Protein AF-A0A847BRU9-F1 (afdb_monomer)

Structure (mmCIF, N/CA/C/O backbone):
data_AF-A0A847BRU9-F1
#
_entry.id   AF-A0A847BRU9-F1
#
loop_
_atom_site.group_PDB
_atom_site.id
_atom_site.type_symbol
_atom_site.label_atom_id
_atom_site.label_alt_id
_atom_site.label_comp_id
_atom_site.label_asym_id
_atom_site.label_entity_id
_atom_site.label_seq_id
_atom_site.pdbx_PDB_ins_code
_atom_site.Cartn_x
_atom_site.Cartn_y
_atom_site.Cartn_z
_atom_site.occupancy
_atom_site.B_iso_or_equiv
_atom_site.auth_seq_id
_atom_site.auth_comp_id
_atom_site.auth_asym_id
_atom_site.auth_atom_id
_atom_site.pdbx_PDB_model_num
ATOM 1 N N . MET A 1 1 ? 54.794 24.884 -99.580 1.00 59.34 1 MET A N 1
ATOM 2 C CA . MET A 1 1 ? 54.198 23.531 -99.512 1.00 59.34 1 MET A CA 1
ATOM 3 C C . MET A 1 1 ? 54.701 22.690 -98.330 1.00 59.34 1 MET A C 1
ATOM 5 O O . MET A 1 1 ? 53.884 22.002 -97.744 1.00 59.34 1 MET A O 1
ATOM 9 N N . MET A 1 2 ? 55.969 22.772 -97.884 1.00 71.06 2 MET A N 1
ATOM 10 C CA . MET A 1 2 ? 56.422 21.982 -96.711 1.00 71.06 2 MET A CA 1
ATOM 11 C C . MET A 1 2 ? 55.755 22.351 -95.366 1.00 71.06 2 MET A C 1
ATOM 13 O O . MET A 1 2 ? 55.479 21.463 -94.570 1.00 71.06 2 MET A O 1
ATOM 17 N N . ARG A 1 3 ? 55.453 23.632 -95.095 1.00 72.12 3 ARG A N 1
ATOM 18 C CA . ARG A 1 3 ? 54.861 24.060 -93.804 1.00 72.12 3 ARG A CA 1
ATOM 19 C C . ARG A 1 3 ? 53.413 23.595 -93.599 1.00 72.12 3 ARG A C 1
ATOM 21 O O . ARG A 1 3 ? 53.039 23.245 -92.489 1.00 72.12 3 ARG A O 1
ATOM 28 N N . SER A 1 4 ? 52.619 23.547 -94.670 1.00 80.06 4 SER A N 1
ATOM 29 C CA . SER A 1 4 ? 51.238 23.052 -94.625 1.00 80.06 4 SER A CA 1
ATOM 30 C C . SER A 1 4 ? 51.169 21.539 -94.402 1.00 80.06 4 SER A C 1
ATOM 32 O O . SER A 1 4 ? 50.233 21.070 -93.768 1.00 80.06 4 SER A O 1
ATOM 34 N N . LEU A 1 5 ? 52.174 20.783 -94.869 1.00 84.94 5 LEU A N 1
ATOM 35 C CA . LEU A 1 5 ? 52.267 19.345 -94.611 1.00 84.94 5 LEU A CA 1
ATOM 36 C C . LEU A 1 5 ? 52.492 19.063 -93.118 1.00 84.94 5 LEU A C 1
ATOM 38 O O . LEU A 1 5 ? 51.768 18.260 -92.547 1.00 84.94 5 LEU A O 1
ATOM 42 N N . TRP A 1 6 ? 53.424 19.765 -92.465 1.00 83.38 6 TRP A N 1
ATOM 43 C CA . TRP A 1 6 ? 53.679 19.605 -91.025 1.00 83.38 6 TRP A CA 1
ATOM 44 C C . TRP A 1 6 ? 52.510 20.067 -90.144 1.00 83.38 6 TRP A C 1
ATOM 46 O O . TRP A 1 6 ? 52.175 19.400 -89.164 1.00 83.38 6 TRP A O 1
ATOM 56 N N . ALA A 1 7 ? 51.831 21.153 -90.523 1.00 84.38 7 ALA A N 1
ATOM 57 C CA . ALA A 1 7 ? 50.600 21.575 -89.855 1.00 84.38 7 ALA A CA 1
ATOM 58 C C . ALA A 1 7 ? 49.469 20.532 -90.017 1.00 84.38 7 ALA A C 1
ATOM 60 O O . ALA A 1 7 ? 48.741 20.262 -89.068 1.00 84.38 7 ALA A O 1
ATOM 61 N N . GLY A 1 8 ? 49.356 19.893 -91.189 1.00 86.31 8 GLY A N 1
ATOM 62 C CA . GLY A 1 8 ? 48.399 18.806 -91.426 1.00 86.31 8 GLY A CA 1
ATOM 63 C C . GLY A 1 8 ? 48.731 17.516 -90.664 1.00 86.31 8 GLY A C 1
ATOM 64 O O . GLY A 1 8 ? 47.845 16.913 -90.065 1.00 86.31 8 GLY A O 1
ATOM 65 N N . VAL A 1 9 ? 50.007 17.114 -90.634 1.00 89.00 9 VAL A N 1
ATOM 66 C CA . VAL A 1 9 ? 50.476 15.922 -89.902 1.00 89.00 9 VAL A CA 1
ATOM 67 C C . VAL A 1 9 ? 50.296 16.088 -88.392 1.00 89.00 9 VAL A C 1
ATOM 69 O O . VAL A 1 9 ? 49.823 15.161 -87.741 1.00 89.00 9 VAL A O 1
ATOM 72 N N . SER A 1 10 ? 50.609 17.264 -87.838 1.00 89.69 10 SER A N 1
ATOM 73 C CA . SER A 1 10 ? 50.395 17.545 -86.409 1.00 89.69 10 SER A CA 1
ATOM 74 C C . SER A 1 10 ? 48.911 17.513 -86.026 1.00 89.69 10 SER A C 1
ATOM 76 O O . SER A 1 10 ? 48.559 16.937 -84.998 1.00 89.69 10 SER A O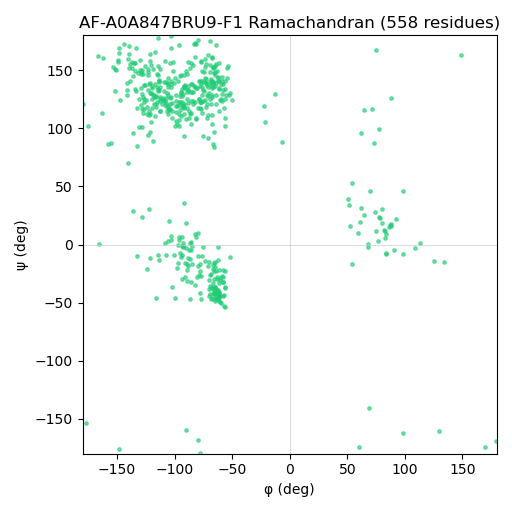 1
ATOM 78 N N . GLY A 1 11 ? 48.022 18.013 -86.894 1.00 90.50 11 GLY A N 1
ATOM 79 C CA . GLY A 1 11 ? 46.574 17.862 -86.729 1.00 90.50 11 GLY A CA 1
ATOM 80 C C . GLY A 1 11 ? 46.111 16.401 -86.739 1.00 90.50 11 GLY A C 1
ATOM 81 O O . GLY A 1 11 ? 45.346 15.997 -85.865 1.00 90.50 11 GLY A O 1
ATOM 82 N N . LEU A 1 12 ? 46.608 15.586 -87.678 1.00 92.88 12 LEU A N 1
ATOM 83 C CA . LEU A 1 12 ? 46.277 14.157 -87.753 1.00 92.88 12 LEU A CA 1
ATOM 84 C C . LEU A 1 12 ? 46.743 13.408 -86.497 1.00 92.88 12 LEU A C 1
ATOM 86 O O . LEU A 1 12 ? 45.964 12.666 -85.905 1.00 92.88 12 LEU A O 1
ATOM 90 N N . GLN A 1 13 ? 47.980 13.640 -86.052 1.00 91.31 13 GLN A N 1
ATOM 91 C CA . GLN A 1 13 ? 48.524 13.017 -84.841 1.00 91.31 13 GLN A CA 1
ATOM 92 C C . GLN A 1 13 ? 47.754 13.425 -83.578 1.00 91.31 13 GLN A C 1
ATOM 94 O O . GLN A 1 13 ? 47.444 12.573 -82.749 1.00 91.31 13 GLN A O 1
ATOM 99 N N . ALA A 1 14 ? 47.397 14.705 -83.439 1.00 92.75 14 ALA A N 1
ATOM 100 C CA . ALA A 1 14 ? 46.596 15.170 -82.310 1.00 92.75 14 ALA A CA 1
ATOM 101 C C . ALA A 1 14 ? 45.197 14.527 -82.304 1.00 92.75 14 ALA A C 1
ATOM 103 O O . ALA A 1 14 ? 44.720 14.092 -81.255 1.00 92.75 14 ALA A O 1
ATOM 104 N N . HIS A 1 15 ? 44.562 14.394 -83.473 1.00 94.19 15 HIS A N 1
ATOM 105 C CA . HIS A 1 15 ? 43.290 13.683 -83.595 1.00 94.19 15 HIS A CA 1
ATOM 106 C C . HIS A 1 15 ? 43.408 12.179 -83.326 1.00 94.19 15 HIS A C 1
ATOM 108 O O . HIS A 1 15 ? 42.482 11.624 -82.744 1.00 94.19 15 HIS A O 1
ATOM 114 N N . GLN A 1 16 ? 44.526 11.528 -83.669 1.00 94.50 16 GLN A N 1
ATOM 115 C CA . GLN A 1 16 ? 44.764 10.126 -83.309 1.00 94.50 16 GLN A CA 1
ATOM 116 C C . GLN A 1 16 ? 44.758 9.940 -81.788 1.00 94.50 16 GLN A C 1
ATOM 118 O O . GLN A 1 16 ? 44.006 9.117 -81.281 1.00 94.50 16 GLN A O 1
ATOM 123 N N . ILE A 1 17 ? 45.509 10.766 -81.053 1.00 93.75 17 ILE A N 1
ATOM 124 C CA . ILE A 1 17 ? 45.554 10.699 -79.583 1.00 93.75 17 ILE A CA 1
ATOM 125 C C . ILE A 1 17 ? 44.169 10.973 -78.980 1.00 93.75 17 ILE A C 1
ATOM 127 O O . ILE A 1 17 ? 43.757 10.308 -78.031 1.00 93.75 17 ILE A O 1
ATOM 131 N N . ALA A 1 18 ? 43.425 11.939 -79.527 1.00 94.25 18 ALA A N 1
ATOM 132 C CA . ALA A 1 18 ? 42.057 12.197 -79.087 1.00 94.25 18 ALA A CA 1
ATOM 133 C C . ALA A 1 18 ? 41.132 10.991 -79.340 1.00 94.25 18 ALA A C 1
ATOM 135 O O . ALA A 1 18 ? 40.338 10.648 -78.466 1.00 94.25 18 ALA A O 1
ATOM 136 N N . MET A 1 19 ? 41.265 10.313 -80.486 1.00 95.56 19 MET A N 1
ATOM 137 C CA . MET A 1 19 ? 40.529 9.078 -80.775 1.00 95.56 19 MET A CA 1
ATOM 138 C C . MET A 1 19 ? 40.920 7.934 -79.837 1.00 95.56 19 MET A C 1
ATOM 140 O O . MET A 1 19 ? 40.037 7.191 -79.423 1.00 95.56 19 MET A O 1
ATOM 144 N N . ASP A 1 20 ? 42.189 7.813 -79.445 1.00 95.75 20 ASP A N 1
ATOM 145 C CA . ASP A 1 20 ? 42.632 6.787 -78.493 1.00 95.75 20 ASP A CA 1
ATOM 146 C C . ASP A 1 20 ? 41.995 7.005 -77.106 1.00 95.75 20 ASP A C 1
ATOM 148 O O . ASP A 1 20 ? 41.541 6.056 -76.461 1.00 95.75 20 ASP A O 1
ATOM 152 N N . VAL A 1 21 ? 41.894 8.266 -76.662 1.00 95.38 21 VAL A N 1
ATOM 153 C CA . VAL A 1 21 ? 41.217 8.629 -75.404 1.00 95.38 21 VAL A CA 1
ATOM 154 C C . VAL A 1 21 ? 39.725 8.300 -75.465 1.00 95.38 21 VAL A C 1
ATOM 156 O O . VAL A 1 21 ? 39.205 7.682 -74.534 1.00 95.38 21 VAL A O 1
ATOM 159 N N . GLU A 1 22 ? 39.039 8.659 -76.552 1.00 95.75 22 GLU A N 1
ATOM 160 C CA . GLU A 1 22 ? 37.612 8.349 -76.703 1.00 95.75 22 GLU A CA 1
ATOM 161 C C . GLU A 1 22 ? 37.352 6.849 -76.879 1.00 95.75 22 GLU A C 1
ATOM 163 O O . GLU A 1 22 ? 36.414 6.310 -76.292 1.00 95.75 22 GLU A O 1
ATOM 168 N N . GLY A 1 23 ? 38.224 6.142 -77.599 1.00 96.62 23 GLY A N 1
ATOM 169 C CA . GLY A 1 23 ? 38.185 4.688 -77.714 1.00 96.62 23 GLY A CA 1
ATOM 170 C C . GLY A 1 23 ? 38.288 4.012 -76.347 1.00 96.62 23 GLY A C 1
ATOM 171 O O . GLY A 1 23 ? 37.485 3.135 -76.032 1.00 96.62 23 GLY A O 1
ATOM 172 N N . ASN A 1 24 ? 39.204 4.473 -75.488 1.00 96.62 24 ASN A N 1
ATOM 173 C CA . ASN A 1 24 ? 39.330 3.969 -74.121 1.00 96.62 24 ASN A CA 1
ATOM 174 C C . ASN A 1 24 ? 38.111 4.306 -73.240 1.00 96.62 24 ASN A C 1
ATOM 176 O O . ASN A 1 24 ? 37.711 3.481 -72.415 1.00 96.62 24 ASN A O 1
ATOM 180 N N . ASN A 1 25 ? 37.508 5.488 -73.407 1.00 96.38 25 ASN A N 1
ATOM 181 C CA . ASN A 1 25 ? 36.281 5.860 -72.696 1.00 96.38 25 ASN A CA 1
ATOM 182 C C . ASN A 1 25 ? 35.117 4.925 -73.061 1.00 96.38 25 ASN A C 1
ATOM 184 O O . ASN A 1 25 ? 34.417 4.444 -72.172 1.00 96.38 25 ASN A O 1
ATOM 188 N N . ILE A 1 26 ? 34.933 4.646 -74.356 1.00 95.12 26 ILE A N 1
ATOM 189 C CA . ILE A 1 26 ? 33.877 3.753 -74.855 1.00 95.12 26 ILE A CA 1
ATOM 190 C C . ILE A 1 26 ? 34.132 2.312 -74.401 1.00 95.12 26 ILE A C 1
ATOM 192 O O . ILE A 1 26 ? 33.208 1.643 -73.941 1.00 95.12 26 ILE A O 1
ATOM 196 N N . ALA A 1 27 ? 35.383 1.845 -74.466 1.00 96.75 27 ALA A N 1
ATOM 197 C CA . ALA A 1 27 ? 35.748 0.487 -74.064 1.00 96.75 27 ALA A CA 1
ATOM 198 C C . ALA A 1 27 ? 35.445 0.192 -72.581 1.00 96.75 27 ALA A C 1
ATOM 200 O O . ALA A 1 27 ? 35.116 -0.941 -72.241 1.00 96.75 27 ALA A O 1
ATOM 201 N N . ASN A 1 28 ? 35.514 1.202 -71.706 1.00 95.19 28 ASN A N 1
ATOM 202 C CA . ASN A 1 28 ? 35.318 1.058 -70.259 1.00 95.19 28 ASN A CA 1
ATOM 203 C C . ASN A 1 28 ? 33.960 1.583 -69.760 1.00 95.19 28 ASN A C 1
ATOM 205 O O . ASN A 1 28 ? 33.810 1.859 -68.570 1.00 95.19 28 ASN A O 1
ATOM 209 N N . VAL A 1 29 ? 32.959 1.717 -70.640 1.00 93.94 29 VAL A N 1
ATOM 210 C CA . VAL A 1 29 ? 31.644 2.292 -70.293 1.00 93.94 29 VAL A CA 1
ATOM 211 C C . VAL A 1 29 ? 30.927 1.549 -69.156 1.00 93.94 29 VAL A C 1
ATOM 213 O O . VAL A 1 29 ? 30.235 2.177 -68.359 1.00 93.94 29 VAL A O 1
ATOM 216 N N . ASN A 1 30 ? 31.133 0.232 -69.047 1.00 91.69 30 ASN A N 1
ATOM 217 C CA . ASN A 1 30 ? 30.504 -0.618 -68.031 1.00 91.69 30 ASN A CA 1
ATOM 218 C C . ASN A 1 30 ? 31.398 -0.871 -66.804 1.00 91.69 30 ASN A C 1
ATOM 220 O O . ASN A 1 30 ? 30.981 -1.570 -65.884 1.00 91.69 30 ASN A O 1
ATOM 224 N N . THR A 1 31 ? 32.622 -0.335 -66.769 1.00 93.25 31 THR A N 1
ATOM 225 C CA . THR A 1 31 ? 33.537 -0.544 -65.640 1.00 93.25 31 THR A CA 1
ATOM 226 C C . THR A 1 31 ? 33.131 0.344 -64.463 1.00 93.25 31 THR A C 1
ATOM 228 O O . THR A 1 31 ? 33.195 1.575 -64.537 1.00 93.25 31 THR A O 1
ATOM 231 N N . THR A 1 32 ? 32.747 -0.269 -63.342 1.00 92.56 32 THR A N 1
ATOM 232 C CA . THR A 1 32 ? 32.323 0.446 -62.131 1.00 92.56 32 THR A CA 1
ATOM 233 C C . THR A 1 32 ? 33.415 1.383 -61.615 1.00 92.56 32 THR A C 1
ATOM 235 O O . THR A 1 32 ? 34.584 1.021 -61.494 1.00 92.56 32 THR A O 1
ATOM 238 N N . GLY A 1 33 ? 33.039 2.624 -61.299 1.00 91.81 33 GLY A N 1
ATOM 239 C CA . GLY A 1 33 ? 33.967 3.629 -60.776 1.00 91.81 33 GLY A CA 1
ATOM 240 C C . GLY A 1 33 ? 34.900 4.260 -61.820 1.00 91.81 33 GLY A C 1
ATOM 241 O O . GLY A 1 33 ? 35.715 5.108 -61.443 1.00 91.81 33 GLY A O 1
ATOM 242 N N . PHE A 1 34 ? 34.775 3.918 -63.110 1.00 94.94 34 PHE A N 1
ATOM 243 C CA . PHE A 1 34 ? 35.554 4.544 -64.180 1.00 94.94 34 PHE A CA 1
ATOM 244 C C . PHE A 1 34 ? 35.267 6.051 -64.288 1.00 94.94 34 PHE A C 1
ATOM 246 O O . PHE A 1 34 ? 34.134 6.516 -64.139 1.00 94.94 34 PHE A O 1
ATOM 253 N N . LYS A 1 35 ? 36.318 6.836 -64.550 1.00 95.50 35 LYS A N 1
ATOM 254 C CA . LYS A 1 35 ? 36.243 8.283 -64.784 1.00 95.50 35 LYS A CA 1
ATOM 255 C C . LYS A 1 35 ? 36.827 8.582 -66.155 1.00 95.50 35 LYS A C 1
ATOM 257 O O . LYS A 1 35 ? 38.024 8.372 -66.362 1.00 95.50 35 LYS A O 1
ATOM 262 N N . TYR A 1 36 ? 35.976 9.064 -67.058 1.00 94.44 36 TYR A N 1
ATOM 263 C CA . TYR A 1 36 ? 36.366 9.360 -68.430 1.00 94.44 36 TYR A CA 1
ATOM 264 C C . TYR A 1 36 ? 37.379 10.505 -68.489 1.00 94.44 36 TYR A C 1
ATOM 266 O O . TYR A 1 36 ? 37.415 11.387 -67.621 1.00 94.44 36 TYR A O 1
ATOM 274 N N . SER A 1 37 ? 38.197 10.480 -69.534 1.00 95.88 37 SER A N 1
ATOM 275 C CA . SER A 1 37 ? 39.207 11.499 -69.797 1.00 95.88 37 SER A CA 1
ATOM 276 C C . SER A 1 37 ? 38.875 12.268 -71.069 1.00 95.88 37 SER A C 1
ATOM 278 O O . SER A 1 37 ? 38.218 11.741 -71.960 1.00 95.88 37 SER A O 1
ATOM 280 N N . ARG A 1 38 ? 39.342 13.512 -71.171 1.00 94.69 38 ARG A N 1
ATOM 281 C CA . ARG A 1 38 ? 39.224 14.342 -72.377 1.00 94.69 38 ARG A CA 1
ATOM 282 C C . ARG A 1 38 ? 40.596 14.857 -72.795 1.00 94.69 38 ARG A C 1
ATOM 284 O O . ARG A 1 38 ? 41.355 15.317 -71.942 1.00 94.69 38 ARG A O 1
ATOM 291 N N . ALA A 1 39 ? 40.882 14.819 -74.095 1.00 95.00 39 ALA A N 1
ATOM 292 C CA . ALA A 1 39 ? 42.062 15.447 -74.683 1.00 95.00 39 ALA A CA 1
ATOM 293 C C . ALA A 1 39 ? 41.807 16.941 -74.961 1.00 95.00 39 ALA A C 1
ATOM 295 O O . ALA A 1 39 ? 40.791 17.302 -75.557 1.00 95.00 39 ALA A O 1
ATOM 296 N N . ASN A 1 40 ? 42.727 17.809 -74.539 1.00 94.25 40 ASN A N 1
ATOM 297 C CA . ASN A 1 40 ? 42.669 19.252 -74.780 1.00 94.25 40 ASN A CA 1
ATOM 298 C C . ASN A 1 40 ? 43.702 19.650 -75.837 1.00 94.25 40 ASN A C 1
ATOM 300 O O . ASN A 1 40 ? 44.875 19.302 -75.714 1.00 94.25 40 ASN A O 1
ATOM 304 N N . PHE A 1 41 ? 43.283 20.411 -76.846 1.00 94.12 41 PHE A N 1
ATOM 305 C CA . PHE A 1 41 ? 44.151 20.888 -77.925 1.00 94.12 41 PHE A CA 1
ATOM 306 C C . PHE A 1 41 ? 44.771 22.249 -77.580 1.00 94.12 41 PHE A C 1
ATOM 308 O O . PHE A 1 41 ? 44.160 23.060 -76.888 1.00 94.12 41 PHE A O 1
ATOM 315 N N . SER A 1 42 ? 45.971 22.504 -78.095 1.00 92.75 42 SER A N 1
ATOM 316 C CA . SER A 1 42 ? 46.638 23.811 -78.095 1.00 92.75 42 SER A CA 1
ATOM 317 C C . SER A 1 42 ? 47.221 24.084 -79.475 1.00 92.75 42 SER A C 1
ATOM 319 O O . SER A 1 42 ? 47.610 23.155 -80.189 1.00 92.75 42 SER A O 1
ATOM 321 N N . ASP A 1 43 ? 47.298 25.350 -79.863 1.00 90.50 43 ASP A N 1
ATOM 322 C CA . ASP A 1 43 ? 48.042 25.771 -81.043 1.00 90.50 43 ASP A CA 1
ATOM 323 C C . ASP A 1 43 ? 49.557 25.724 -80.788 1.00 90.50 43 ASP A C 1
ATOM 325 O O . ASP A 1 43 ? 50.036 25.799 -79.653 1.00 90.50 43 ASP A O 1
ATOM 329 N N . LEU A 1 44 ? 50.322 25.535 -81.862 1.00 86.19 44 LEU A N 1
ATOM 330 C CA . LEU A 1 44 ? 51.772 25.712 -81.859 1.00 86.19 44 LEU A CA 1
ATOM 331 C C . LEU A 1 44 ? 52.113 27.179 -82.148 1.00 86.19 44 LEU A C 1
ATOM 333 O O . LEU A 1 44 ? 51.384 27.857 -82.874 1.00 86.19 44 LEU A O 1
ATOM 337 N N . LEU A 1 45 ? 53.255 27.653 -81.632 1.00 85.19 45 LEU A N 1
ATOM 338 C CA . LEU A 1 45 ? 53.697 29.043 -81.790 1.00 85.19 45 LEU A CA 1
ATOM 339 C C . LEU A 1 45 ? 53.635 29.487 -83.261 1.00 85.19 45 LEU A C 1
ATOM 341 O O . LEU A 1 45 ? 54.242 28.873 -84.136 1.00 85.19 45 LEU A O 1
ATOM 345 N N . SER A 1 46 ? 52.915 30.575 -83.533 1.00 86.56 46 SER A N 1
ATOM 346 C CA . SER A 1 46 ? 52.790 31.114 -84.889 1.00 86.56 46 SER A CA 1
ATOM 347 C C . SER A 1 46 ? 54.092 31.769 -85.361 1.00 86.56 46 SER A C 1
ATOM 349 O O . SER A 1 46 ? 54.724 32.539 -84.637 1.00 86.56 46 SER A O 1
ATOM 351 N N . GLN A 1 47 ? 54.484 31.525 -86.614 1.00 82.12 47 GLN A N 1
ATOM 352 C CA . GLN A 1 47 ? 55.635 32.184 -87.228 1.00 82.12 47 GLN A CA 1
ATOM 353 C C . GLN A 1 47 ? 55.230 33.550 -87.793 1.00 82.12 47 GLN A C 1
ATOM 355 O O . GLN A 1 47 ? 54.384 33.636 -88.685 1.00 82.12 47 GLN A O 1
ATOM 360 N N . THR A 1 48 ? 55.869 34.623 -87.322 1.00 83.88 48 THR A N 1
ATOM 361 C CA . THR A 1 48 ? 55.623 35.987 -87.820 1.00 83.88 48 THR A CA 1
ATOM 362 C C . THR A 1 48 ? 56.478 36.261 -89.057 1.00 83.88 48 THR A C 1
ATOM 364 O O . THR A 1 48 ? 57.701 36.319 -88.969 1.00 83.88 48 THR A O 1
ATOM 367 N N . ALA A 1 49 ? 55.840 36.416 -90.218 1.00 80.19 49 ALA A N 1
ATOM 368 C CA . ALA A 1 49 ? 56.503 36.713 -91.489 1.00 80.19 49 ALA A CA 1
ATOM 369 C C . ALA A 1 49 ? 56.659 38.223 -91.738 1.00 80.19 49 ALA A C 1
ATOM 371 O O . ALA A 1 49 ? 57.624 38.644 -92.372 1.00 80.19 49 ALA A O 1
ATOM 372 N N . LYS A 1 50 ? 55.720 39.041 -91.242 1.00 82.25 50 LYS A N 1
ATOM 373 C CA . LYS A 1 50 ? 55.820 40.509 -91.214 1.00 82.25 50 LYS A CA 1
ATOM 374 C C . LYS A 1 50 ? 55.232 41.028 -89.912 1.00 82.25 50 LYS A C 1
ATOM 376 O O . LYS A 1 50 ? 54.139 40.614 -89.538 1.00 82.25 50 LYS A O 1
ATOM 381 N N . ILE A 1 51 ? 55.955 41.923 -89.251 1.00 81.88 51 ILE A N 1
ATOM 382 C CA . ILE A 1 51 ? 55.499 42.599 -88.033 1.00 81.88 51 ILE A CA 1
ATOM 383 C C . ILE A 1 51 ? 54.459 43.656 -88.432 1.00 81.88 51 ILE A C 1
ATOM 385 O O . ILE A 1 51 ? 54.528 44.208 -89.533 1.00 81.88 51 ILE A O 1
ATOM 389 N N . ALA A 1 52 ? 53.484 43.919 -87.562 1.00 85.44 52 ALA A N 1
ATOM 390 C CA . ALA A 1 52 ? 52.518 44.992 -87.781 1.00 85.44 52 ALA A CA 1
ATOM 391 C C . ALA A 1 52 ? 53.220 46.363 -87.830 1.00 85.44 52 ALA A C 1
ATOM 393 O O . ALA A 1 52 ? 54.134 46.618 -87.045 1.00 85.44 52 ALA A O 1
ATOM 394 N N . THR A 1 53 ? 52.781 47.253 -88.724 1.00 83.31 53 THR A N 1
ATOM 395 C CA . THR A 1 53 ? 53.317 48.622 -88.833 1.00 83.31 53 THR A CA 1
ATOM 396 C C . THR A 1 53 ? 52.217 49.657 -88.644 1.00 83.31 53 THR A C 1
ATOM 398 O O . THR A 1 53 ? 51.121 49.514 -89.190 1.00 83.31 53 THR A O 1
ATOM 401 N N . ALA A 1 54 ? 52.529 50.726 -87.912 1.00 82.50 54 ALA A N 1
ATOM 402 C CA . ALA A 1 54 ? 51.668 51.899 -87.799 1.00 82.50 54 ALA A CA 1
ATOM 403 C C . ALA A 1 54 ? 51.567 52.655 -89.149 1.00 82.50 54 ALA A C 1
ATOM 405 O O . ALA A 1 54 ? 52.418 52.449 -90.020 1.00 82.50 54 ALA A O 1
ATOM 406 N N . PRO A 1 55 ? 50.542 53.505 -89.357 1.00 81.44 55 PRO A N 1
ATOM 407 C CA . PRO A 1 55 ? 50.452 54.366 -90.539 1.00 81.44 55 PRO A CA 1
ATOM 408 C C . PRO A 1 55 ? 51.655 55.318 -90.621 1.00 81.44 55 PRO A C 1
ATOM 410 O O . PRO A 1 55 ? 52.057 55.879 -89.600 1.00 81.44 55 PRO A O 1
ATOM 413 N N . GLN A 1 56 ? 52.222 55.521 -91.814 1.00 77.06 56 GLN A N 1
ATOM 414 C CA . GLN A 1 56 ? 53.357 56.431 -92.010 1.00 77.06 56 GLN A CA 1
ATOM 415 C C . GLN A 1 56 ? 53.300 57.093 -93.396 1.00 77.06 56 GLN A C 1
ATOM 417 O O . GLN A 1 56 ? 53.249 56.410 -94.420 1.00 77.06 56 GLN A O 1
ATOM 422 N N . GLY A 1 57 ? 53.310 58.431 -93.425 1.00 77.75 57 GLY A N 1
ATOM 423 C CA . GLY A 1 57 ? 53.089 59.222 -94.643 1.00 77.75 57 GLY A CA 1
ATOM 424 C C . GLY A 1 57 ? 51.645 59.119 -95.150 1.00 7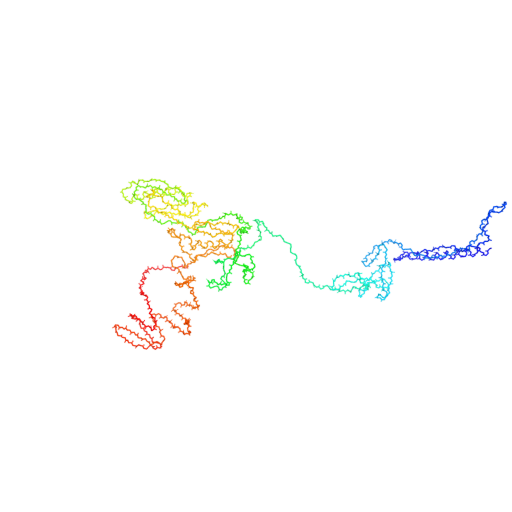7.75 57 GLY A C 1
ATOM 425 O O . GLY A 1 57 ? 50.713 59.081 -94.353 1.00 77.75 57 GLY A O 1
ATOM 426 N N . GLU A 1 58 ? 51.462 59.035 -96.471 1.00 70.38 58 GLU A N 1
ATOM 427 C CA . GLU A 1 58 ? 50.151 58.830 -97.116 1.00 70.38 58 GLU A CA 1
ATOM 428 C C . GLU A 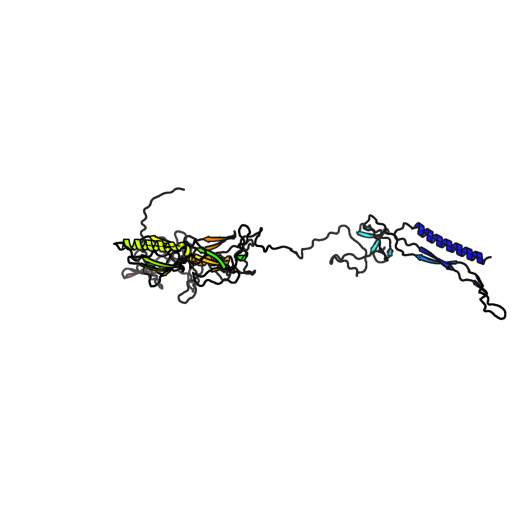1 58 ? 49.702 57.345 -97.143 1.00 70.38 58 GLU A C 1
ATOM 430 O O . GLU A 1 58 ? 48.718 57.007 -97.799 1.00 70.38 58 GLU A O 1
ATOM 435 N N . LEU A 1 59 ? 50.399 56.431 -96.442 1.00 69.12 59 LEU A N 1
ATOM 436 C CA . LEU A 1 59 ? 50.033 55.008 -96.351 1.00 69.12 59 LEU A CA 1
ATOM 437 C C . LEU A 1 59 ? 49.435 54.630 -94.984 1.00 69.12 59 LEU A C 1
ATOM 439 O O . LEU A 1 59 ? 49.953 54.993 -93.927 1.00 69.12 59 LEU A O 1
ATOM 443 N N . GLY A 1 60 ? 48.379 53.807 -95.013 1.00 79.12 60 GLY A N 1
ATOM 444 C CA . GLY A 1 60 ? 47.747 53.220 -93.826 1.00 79.12 60 GLY A CA 1
ATOM 445 C C . GLY A 1 60 ? 48.587 52.138 -93.129 1.00 79.12 60 GLY A C 1
ATOM 446 O O . GLY A 1 60 ? 49.522 51.574 -93.704 1.00 79.12 60 GLY A O 1
ATOM 447 N N . GLY A 1 61 ? 48.228 51.829 -91.879 1.00 84.31 61 GLY A N 1
ATOM 448 C CA . GLY A 1 61 ? 48.855 50.760 -91.095 1.00 84.31 61 GLY A CA 1
ATOM 449 C C . GLY A 1 61 ? 48.610 49.367 -91.688 1.00 84.31 61 GLY A C 1
ATOM 450 O O . GLY A 1 61 ? 47.617 49.135 -92.379 1.00 84.31 61 GLY A O 1
ATOM 451 N N . LYS A 1 62 ? 49.526 48.429 -91.425 1.00 82.19 62 LYS A N 1
ATOM 452 C CA . LYS A 1 62 ? 49.465 47.051 -91.939 1.00 82.19 62 LYS A CA 1
ATOM 453 C C . LYS A 1 62 ? 49.411 46.052 -90.790 1.00 82.19 62 LYS A C 1
ATOM 455 O O . LYS A 1 62 ? 50.199 46.141 -89.850 1.00 82.19 62 LYS A O 1
ATOM 460 N N . ASN A 1 63 ? 48.511 45.077 -90.901 1.00 84.62 63 ASN A N 1
ATOM 461 C CA . ASN A 1 63 ? 48.387 43.982 -89.941 1.00 84.62 63 ASN A CA 1
ATOM 462 C C . ASN A 1 63 ? 49.616 43.059 -89.971 1.00 84.62 63 ASN A C 1
ATOM 464 O O . ASN A 1 63 ? 50.262 42.891 -91.010 1.00 84.62 63 ASN A O 1
ATOM 468 N N . SER A 1 64 ? 49.900 42.430 -88.827 1.00 84.50 64 SER A N 1
ATOM 469 C CA . SER A 1 64 ? 50.910 41.375 -88.721 1.00 84.50 64 SER A CA 1
ATOM 470 C C . SER A 1 64 ? 50.521 40.192 -89.606 1.00 84.50 64 SER A C 1
ATOM 472 O O . SER A 1 64 ? 49.368 39.761 -89.611 1.00 84.50 64 SER A O 1
ATOM 474 N N . MET A 1 65 ? 51.483 39.658 -90.353 1.00 83.50 65 MET A N 1
ATOM 475 C CA . MET A 1 65 ? 51.293 38.435 -91.129 1.00 83.50 65 MET A CA 1
ATOM 476 C C . MET A 1 65 ? 51.893 37.273 -90.348 1.00 83.50 65 MET A C 1
ATOM 478 O O . MET A 1 65 ? 53.114 37.091 -90.342 1.00 83.50 65 MET A O 1
ATOM 482 N N . GLN A 1 66 ? 51.031 36.495 -89.695 1.00 85.12 66 GLN A N 1
ATOM 483 C CA . GLN A 1 66 ? 51.405 35.310 -88.928 1.00 85.12 66 GLN A CA 1
ATOM 484 C C . GLN A 1 66 ? 50.860 34.046 -89.584 1.00 85.12 66 GLN A C 1
ATOM 486 O O . GLN A 1 66 ? 49.752 34.032 -90.115 1.00 85.12 66 GLN A O 1
ATOM 491 N N . ILE A 1 67 ? 51.666 32.988 -89.559 1.00 82.12 67 ILE A N 1
ATOM 492 C CA . ILE A 1 67 ? 51.306 31.669 -90.073 1.00 82.12 67 ILE A CA 1
ATOM 493 C C . ILE A 1 67 ? 51.384 30.689 -88.903 1.00 82.12 67 ILE A C 1
ATOM 495 O O . ILE A 1 67 ? 52.462 30.492 -88.340 1.00 82.12 67 ILE A O 1
ATOM 499 N N . GLY A 1 68 ? 50.252 30.083 -88.543 1.00 83.19 68 GLY A N 1
ATOM 500 C CA . GLY A 1 68 ? 50.195 29.037 -87.520 1.00 83.19 68 GLY A CA 1
ATOM 501 C C . GLY A 1 68 ? 50.986 27.797 -87.943 1.00 83.19 68 GLY A C 1
ATOM 502 O O . GLY A 1 68 ? 50.948 27.401 -89.110 1.00 83.19 68 GLY A O 1
ATOM 503 N N . LEU A 1 69 ? 51.720 27.198 -87.002 1.00 86.31 69 LEU A N 1
ATOM 504 C CA . LEU A 1 69 ? 52.592 26.047 -87.272 1.00 86.31 69 LEU A CA 1
ATOM 505 C C . LEU A 1 69 ? 51.923 24.683 -87.026 1.00 86.31 69 LEU A C 1
ATOM 507 O O . LEU A 1 69 ? 52.546 23.658 -87.290 1.00 86.31 69 LEU A O 1
ATOM 511 N N . GLY A 1 70 ? 50.664 24.656 -86.577 1.00 88.62 70 GLY A N 1
ATOM 512 C CA . GLY A 1 70 ? 49.895 23.432 -86.331 1.00 88.62 70 GLY A CA 1
ATOM 513 C C . GLY A 1 70 ? 49.253 23.404 -84.945 1.00 88.62 70 GLY A C 1
ATOM 514 O O . GLY A 1 70 ? 49.090 24.447 -84.309 1.00 88.62 70 GLY A O 1
ATOM 515 N N . THR A 1 71 ? 48.898 22.205 -84.483 1.00 90.25 71 THR A N 1
ATOM 516 C CA . THR A 1 71 ? 48.280 21.958 -83.170 1.00 90.25 71 THR A CA 1
ATOM 517 C C . THR A 1 71 ? 48.948 20.779 -82.462 1.00 90.25 71 THR A C 1
ATOM 519 O O . THR A 1 71 ? 49.544 19.921 -83.107 1.00 90.25 71 THR A O 1
ATOM 522 N N . GLN A 1 72 ? 48.858 20.738 -81.136 1.00 91.94 72 GLN A N 1
ATOM 523 C CA . GLN A 1 72 ? 49.304 19.629 -80.296 1.00 91.94 72 GLN A CA 1
ATOM 524 C C . GLN A 1 72 ? 48.301 19.366 -79.166 1.00 91.94 72 GLN A C 1
ATOM 526 O O . GLN A 1 72 ? 47.476 20.223 -78.842 1.00 91.94 72 GLN A O 1
ATOM 531 N N . ILE A 1 73 ? 48.395 18.200 -78.524 1.00 92.94 73 ILE A N 1
ATOM 532 C CA . ILE A 1 73 ? 47.656 17.927 -77.287 1.00 92.94 73 ILE A CA 1
ATOM 533 C C . ILE A 1 73 ? 48.362 18.620 -76.120 1.00 92.94 73 ILE A C 1
ATOM 535 O O . ILE A 1 73 ? 49.537 18.383 -75.862 1.00 92.94 73 ILE A O 1
ATOM 539 N N . SER A 1 74 ? 47.628 19.477 -75.417 1.00 93.12 74 SER A N 1
ATOM 540 C CA . SER A 1 74 ? 48.083 20.183 -74.218 1.00 93.12 74 SER A CA 1
ATOM 541 C C . SER A 1 74 ? 48.069 19.271 -72.992 1.00 93.12 74 SER A C 1
ATOM 543 O O . SER A 1 74 ? 49.029 19.216 -72.229 1.00 93.12 74 SER A O 1
ATOM 545 N N . SER A 1 75 ? 46.969 18.543 -72.794 1.00 93.94 75 SER A N 1
ATOM 546 C CA . SER A 1 75 ? 46.784 17.648 -71.652 1.00 93.94 75 SER A CA 1
ATOM 547 C C . SER A 1 75 ? 45.657 16.652 -71.904 1.00 93.94 75 SER A C 1
ATOM 549 O O . SER A 1 75 ? 44.779 16.878 -72.739 1.00 93.94 75 SER A O 1
ATOM 551 N N . ILE A 1 76 ? 45.668 15.561 -71.139 1.00 94.19 76 ILE A N 1
ATOM 552 C CA . ILE A 1 76 ? 44.535 14.648 -71.001 1.00 94.19 76 ILE A CA 1
ATOM 553 C C . ILE A 1 76 ? 44.038 14.784 -69.563 1.00 94.19 76 ILE A C 1
ATOM 555 O O . ILE A 1 76 ? 44.762 14.472 -68.619 1.00 94.19 76 ILE A O 1
ATOM 559 N N . THR A 1 77 ? 42.818 15.283 -69.384 1.00 94.88 77 THR A N 1
ATOM 560 C CA . THR A 1 77 ? 42.251 15.552 -68.055 1.00 94.88 77 THR A CA 1
ATOM 561 C C . THR A 1 77 ? 41.153 14.550 -67.735 1.00 94.88 77 THR A C 1
ATOM 563 O O . THR A 1 77 ? 40.256 14.329 -68.546 1.00 94.88 77 THR A O 1
ATOM 566 N N . LYS A 1 78 ? 41.199 13.972 -66.532 1.00 94.44 78 LYS A N 1
ATOM 567 C CA . LYS A 1 78 ? 40.157 13.086 -66.002 1.00 94.44 78 LYS A CA 1
ATOM 568 C C . LYS A 1 78 ? 39.010 13.904 -65.409 1.00 94.44 78 LYS A C 1
ATOM 570 O O . LYS A 1 78 ? 39.249 14.855 -64.668 1.00 94.44 78 LYS A O 1
ATOM 575 N N . ILE A 1 79 ? 37.770 13.522 -65.700 1.00 94.44 79 ILE A N 1
ATOM 576 C CA . ILE A 1 79 ? 36.574 14.229 -65.233 1.00 94.44 79 ILE A CA 1
ATOM 577 C C . ILE A 1 79 ? 35.904 13.450 -64.091 1.00 94.44 79 ILE A C 1
ATOM 579 O O . ILE A 1 79 ? 35.396 12.347 -64.283 1.00 94.44 79 ILE A O 1
ATOM 583 N N . PHE A 1 80 ? 35.848 14.046 -62.896 1.00 94.56 80 PHE A N 1
ATOM 584 C CA . PHE A 1 80 ? 35.332 13.417 -61.668 1.00 94.56 80 PHE A CA 1
ATOM 585 C C . PHE A 1 80 ? 33.834 13.654 -61.407 1.00 94.56 80 PHE A C 1
ATOM 587 O O . PHE A 1 80 ? 33.405 13.762 -60.266 1.00 94.56 80 PHE A O 1
ATOM 594 N N . LYS A 1 81 ? 32.998 13.693 -62.450 1.00 92.81 81 LYS A N 1
ATOM 595 C CA . LYS A 1 81 ? 31.542 13.818 -62.254 1.00 92.81 81 LYS A CA 1
ATOM 596 C C . LYS A 1 81 ? 30.942 12.545 -61.641 1.00 92.81 81 LYS A C 1
ATOM 598 O O . LYS A 1 81 ? 31.438 11.437 -61.875 1.00 92.81 81 LYS A O 1
ATOM 603 N N . GLN A 1 82 ? 29.886 12.706 -60.844 1.00 93.75 82 GLN A N 1
ATOM 604 C CA . GLN A 1 82 ? 29.097 11.600 -60.299 1.00 93.75 82 GLN A CA 1
ATOM 605 C C . GLN A 1 82 ? 28.335 10.894 -61.432 1.00 93.75 82 GLN A C 1
ATOM 607 O O . GLN A 1 82 ? 27.760 11.555 -62.295 1.00 93.75 82 GLN A O 1
ATOM 612 N N . GLY A 1 83 ? 28.360 9.560 -61.433 1.00 91.62 83 GLY A N 1
ATOM 613 C CA . GLY A 1 83 ? 27.551 8.730 -62.330 1.00 91.62 83 GLY A CA 1
ATOM 614 C C . GLY A 1 83 ? 26.259 8.267 -61.656 1.00 91.62 83 GLY A C 1
ATOM 615 O O . GLY A 1 83 ? 26.086 8.449 -60.447 1.00 91.62 83 GLY A O 1
ATOM 616 N N . SER A 1 84 ? 25.371 7.644 -62.429 1.00 91.50 84 SER A N 1
ATOM 617 C CA . SER A 1 84 ? 24.166 6.999 -61.900 1.00 91.50 84 SER A CA 1
ATOM 618 C C . SER A 1 84 ? 24.535 5.814 -61.007 1.00 91.50 84 SER A C 1
ATOM 620 O O . SER A 1 84 ? 25.417 5.030 -61.352 1.00 91.50 84 SER A O 1
ATOM 622 N N . VAL A 1 85 ? 23.862 5.685 -59.865 1.00 93.19 85 VAL A N 1
ATOM 623 C CA . VAL A 1 85 ? 24.009 4.535 -58.963 1.00 93.19 85 VAL A CA 1
ATOM 624 C C . VAL A 1 85 ? 22.973 3.483 -59.350 1.00 93.19 85 VAL A C 1
ATOM 626 O O . VAL A 1 85 ? 21.825 3.825 -59.629 1.00 93.19 85 VAL A O 1
ATOM 629 N N . GLN A 1 86 ? 23.379 2.217 -59.379 1.00 92.19 86 GLN A N 1
ATOM 630 C CA . GLN A 1 86 ? 22.493 1.069 -59.558 1.00 92.19 86 GLN A CA 1
ATOM 631 C C . GLN A 1 86 ? 22.485 0.252 -58.269 1.00 92.19 86 GLN A C 1
ATOM 633 O O . GLN A 1 86 ? 23.521 0.105 -57.624 1.00 92.19 86 GLN A O 1
ATOM 638 N N . THR A 1 87 ? 21.316 -0.242 -57.880 1.00 93.25 87 THR A N 1
ATOM 639 C CA . THR A 1 87 ? 21.163 -1.118 -56.717 1.00 93.25 87 THR A CA 1
ATOM 640 C C . THR A 1 87 ? 21.623 -2.530 -57.064 1.00 93.25 87 THR A C 1
ATOM 642 O O . THR A 1 87 ? 21.296 -3.026 -58.142 1.00 93.25 87 THR A O 1
ATOM 645 N N . THR A 1 88 ? 22.337 -3.180 -56.148 1.00 93.81 88 THR A N 1
ATOM 646 C CA . THR A 1 88 ? 22.722 -4.595 -56.240 1.00 93.81 88 THR A CA 1
ATOM 647 C C . THR A 1 88 ? 22.085 -5.382 -55.092 1.00 93.81 88 THR A C 1
ATOM 649 O O . THR A 1 88 ? 21.607 -4.794 -54.122 1.00 93.81 88 THR A O 1
ATOM 652 N N . ASP A 1 89 ? 22.087 -6.713 -55.191 1.00 94.69 89 ASP A N 1
ATOM 653 C CA . ASP A 1 89 ? 21.562 -7.604 -54.142 1.00 94.69 89 ASP A CA 1
ATOM 654 C C . ASP A 1 89 ? 22.603 -7.922 -53.045 1.00 94.69 89 ASP A C 1
ATOM 656 O O . ASP A 1 89 ? 22.342 -8.706 -52.131 1.00 94.69 89 ASP A O 1
ATOM 660 N N . LYS A 1 90 ? 23.809 -7.342 -53.129 1.00 93.88 90 LYS A N 1
ATOM 661 C CA . LYS A 1 90 ? 24.938 -7.627 -52.235 1.00 93.88 90 LYS A CA 1
ATOM 662 C C . LYS A 1 90 ? 25.149 -6.476 -51.254 1.00 93.88 90 LYS A C 1
ATOM 664 O O . LYS A 1 90 ? 25.597 -5.398 -51.620 1.00 93.88 90 LYS A O 1
ATOM 669 N N . ASN A 1 91 ? 24.893 -6.741 -49.972 1.00 93.38 91 ASN A N 1
ATOM 670 C CA . ASN A 1 91 ? 24.941 -5.732 -48.901 1.00 93.38 91 ASN A CA 1
ATOM 671 C C . ASN A 1 91 ? 26.316 -5.080 -48.690 1.00 93.38 91 ASN A C 1
ATOM 673 O O . ASN A 1 91 ? 26.401 -4.013 -48.086 1.00 93.38 91 ASN A O 1
ATOM 677 N N . THR A 1 92 ? 27.394 -5.735 -49.120 1.00 93.56 92 THR A N 1
ATOM 678 C CA . THR A 1 92 ? 28.756 -5.207 -48.997 1.00 93.56 92 THR A CA 1
ATOM 679 C C . THR A 1 92 ? 29.170 -4.330 -50.177 1.00 93.56 92 THR A C 1
ATOM 681 O O . THR A 1 92 ? 30.255 -3.754 -50.129 1.00 93.56 92 THR A O 1
ATOM 684 N N . ASP A 1 93 ? 28.331 -4.203 -51.211 1.00 94.19 93 ASP A N 1
ATOM 685 C CA . ASP A 1 93 ? 28.585 -3.290 -52.320 1.00 94.19 93 ASP A CA 1
ATOM 686 C C . ASP A 1 93 ? 28.246 -1.863 -51.898 1.00 94.19 93 ASP A C 1
ATOM 688 O O . ASP A 1 93 ? 27.102 -1.534 -51.576 1.00 94.19 93 ASP A O 1
ATOM 692 N N . LEU A 1 94 ? 29.252 -0.993 -51.902 1.00 94.00 94 LEU A N 1
ATOM 693 C CA . LEU A 1 94 ? 29.114 0.379 -51.433 1.00 94.00 94 LEU A CA 1
ATOM 694 C C . LEU A 1 94 ? 29.370 1.374 -52.563 1.00 94.00 94 LEU A C 1
ATOM 696 O O . LEU A 1 94 ? 30.329 1.274 -53.325 1.00 94.00 94 LEU A O 1
ATOM 700 N N . ALA A 1 95 ? 28.551 2.419 -52.625 1.00 94.56 95 ALA A N 1
ATOM 701 C CA . ALA A 1 95 ? 28.768 3.553 -53.511 1.00 94.56 95 ALA A CA 1
ATOM 702 C C . ALA A 1 95 ? 28.739 4.851 -52.702 1.00 94.56 95 ALA A C 1
ATOM 704 O O . ALA A 1 95 ? 27.763 5.149 -52.022 1.00 94.56 95 ALA A O 1
ATOM 705 N N . ILE A 1 96 ? 29.798 5.659 -52.795 1.00 94.94 96 ILE A N 1
ATOM 706 C CA . ILE A 1 96 ? 29.787 7.011 -52.216 1.00 94.94 96 ILE A CA 1
ATOM 707 C C . ILE A 1 96 ? 28.877 7.893 -53.089 1.00 94.94 96 ILE A C 1
ATOM 709 O O . ILE A 1 96 ? 28.928 7.820 -54.324 1.00 94.94 96 ILE A O 1
ATOM 713 N N . GLN A 1 97 ? 28.068 8.746 -52.470 1.00 93.50 97 GLN A N 1
ATOM 714 C CA . GLN A 1 97 ? 27.318 9.800 -53.150 1.00 93.50 97 GLN A CA 1
ATOM 715 C C . GLN A 1 97 ? 27.965 11.148 -52.822 1.00 93.50 97 GLN A C 1
ATOM 717 O O . GLN A 1 97 ? 28.033 11.534 -51.661 1.00 93.50 97 GLN A O 1
ATOM 722 N N . GLY A 1 98 ? 28.456 11.845 -53.850 1.00 93.56 98 GLY A N 1
ATOM 723 C CA . GLY A 1 98 ? 29.257 13.061 -53.690 1.00 93.56 98 GLY A CA 1
ATOM 724 C C . GLY A 1 98 ? 30.762 12.805 -53.790 1.00 93.56 98 GLY A C 1
ATOM 725 O O . GLY A 1 98 ? 31.208 11.784 -54.334 1.00 93.56 98 GLY A O 1
ATOM 726 N N . ASP A 1 99 ? 31.538 13.762 -53.292 1.00 94.19 99 ASP A N 1
ATOM 727 C CA . ASP A 1 99 ? 32.997 13.733 -53.352 1.00 94.19 99 ASP A CA 1
ATOM 728 C C . ASP A 1 99 ? 33.576 12.799 -52.283 1.00 94.19 99 ASP A C 1
ATOM 730 O O . ASP A 1 99 ? 33.141 12.793 -51.134 1.00 94.19 99 ASP A O 1
ATOM 734 N N . GLY A 1 100 ? 34.565 11.992 -52.670 1.00 94.75 100 GLY A N 1
ATOM 735 C CA . GLY A 1 100 ? 35.222 11.040 -51.777 1.00 94.75 100 GLY A CA 1
ATOM 736 C C . GLY A 1 100 ? 35.710 9.783 -52.492 1.00 94.75 100 GLY A C 1
ATOM 737 O O . GLY A 1 100 ? 35.283 9.471 -53.610 1.00 94.75 100 GLY A O 1
ATOM 738 N N . PHE A 1 101 ? 36.605 9.059 -51.822 1.00 95.94 101 PHE A N 1
ATOM 739 C CA . PHE A 1 101 ? 37.161 7.782 -52.262 1.00 95.94 101 PHE A CA 1
ATOM 740 C C . PHE A 1 101 ? 37.212 6.804 -51.095 1.00 95.94 101 PHE A C 1
ATOM 742 O O . PHE A 1 101 ? 37.387 7.210 -49.947 1.00 95.94 101 PHE A O 1
ATOM 749 N N . PHE A 1 102 ? 37.125 5.516 -51.407 1.00 96.12 102 PHE A N 1
ATOM 750 C CA . PHE A 1 102 ? 37.487 4.466 -50.470 1.00 96.12 102 PHE A CA 1
ATOM 751 C C . PHE A 1 102 ? 39.007 4.341 -50.414 1.00 96.12 102 PHE A C 1
ATOM 753 O O . PHE A 1 102 ? 39.680 4.429 -51.447 1.00 96.12 102 PHE A O 1
ATOM 760 N N . VAL A 1 103 ? 39.534 4.125 -49.213 1.00 95.50 103 VAL A N 1
ATOM 761 C CA . VAL A 1 103 ? 40.960 3.892 -48.987 1.00 95.50 103 VAL A CA 1
ATOM 762 C C . VAL A 1 103 ? 41.186 2.392 -48.866 1.00 95.50 103 VAL A C 1
ATOM 764 O O . VAL A 1 103 ? 40.582 1.736 -48.021 1.00 95.50 103 VAL A O 1
ATOM 767 N N . VAL A 1 104 ? 42.059 1.855 -49.710 1.00 94.94 104 VAL A N 1
ATOM 768 C CA . VAL A 1 104 ? 42.449 0.441 -49.703 1.00 94.94 104 VAL A CA 1
ATOM 769 C C . VAL A 1 104 ? 43.961 0.324 -49.603 1.00 94.94 104 VAL A C 1
ATOM 771 O O . VAL A 1 104 ? 44.689 1.222 -50.031 1.00 94.94 104 VAL A O 1
ATOM 774 N N . SER A 1 105 ? 44.445 -0.782 -49.052 1.00 94.81 105 SER A N 1
ATOM 775 C CA . SER A 1 105 ? 45.872 -1.046 -48.931 1.00 94.81 105 SER A CA 1
ATOM 776 C C . SER A 1 105 ? 46.235 -2.422 -49.496 1.00 94.81 105 SER A C 1
ATOM 778 O O . SER A 1 105 ? 45.592 -3.412 -49.140 1.00 94.81 105 SER A O 1
ATOM 780 N N . PRO A 1 106 ? 47.254 -2.507 -50.373 1.00 92.56 106 PRO A N 1
ATOM 781 C CA . PRO A 1 106 ? 47.749 -3.776 -50.896 1.00 92.56 106 PRO A CA 1
ATOM 782 C C . PRO A 1 106 ? 48.679 -4.513 -49.920 1.00 92.56 106 PRO A C 1
ATOM 784 O O . PRO A 1 106 ? 48.931 -5.697 -50.104 1.00 92.56 106 PRO A O 1
ATOM 787 N N . ASP A 1 107 ? 49.228 -3.811 -48.927 1.00 88.31 107 ASP A N 1
ATOM 788 C CA . ASP A 1 107 ? 50.325 -4.261 -48.061 1.00 88.31 107 ASP A CA 1
ATOM 789 C C . ASP A 1 107 ? 49.993 -4.103 -46.567 1.00 88.31 107 ASP A C 1
ATOM 791 O O . ASP A 1 107 ? 50.880 -4.012 -45.719 1.00 88.31 107 ASP A O 1
ATOM 795 N N . GLY A 1 108 ? 48.700 -4.075 -46.236 1.00 75.56 108 GLY A N 1
ATOM 796 C CA . GLY A 1 108 ? 48.225 -4.087 -44.854 1.00 75.56 108 GLY A CA 1
ATOM 797 C C . GLY A 1 108 ? 48.401 -2.769 -44.093 1.00 75.56 108 GLY A C 1
ATOM 798 O O . GLY A 1 108 ? 48.524 -2.795 -42.872 1.00 75.56 108 GLY A O 1
ATOM 799 N N . GLY A 1 109 ? 48.405 -1.637 -44.800 1.00 79.69 109 GLY A N 1
ATOM 800 C CA . GLY A 1 109 ? 48.360 -0.283 -44.237 1.00 79.69 109 GLY A CA 1
ATOM 801 C C . GLY A 1 109 ? 49.627 0.550 -44.450 1.00 79.69 109 GLY A C 1
ATOM 802 O O . GLY A 1 109 ? 49.675 1.691 -43.998 1.00 79.69 109 GLY A O 1
ATOM 803 N N . SER A 1 110 ? 50.649 0.026 -45.139 1.00 82.75 110 SER A N 1
ATOM 804 C CA . SER A 1 110 ? 51.896 0.774 -45.391 1.00 82.75 110 SER A CA 1
ATOM 805 C C . SER A 1 110 ? 51.767 1.713 -46.593 1.00 82.75 110 SER A C 1
ATOM 807 O O . SER A 1 110 ? 52.301 2.822 -46.587 1.00 82.75 110 SER A O 1
ATOM 809 N N . THR A 1 111 ? 51.003 1.296 -47.602 1.00 90.38 111 THR A N 1
ATOM 810 C CA . THR A 1 111 ? 50.684 2.086 -48.788 1.00 90.38 111 THR A CA 1
ATOM 811 C C . THR A 1 111 ? 49.175 2.217 -48.937 1.00 90.38 111 THR A C 1
ATOM 813 O O . THR A 1 111 ? 48.441 1.227 -48.888 1.00 90.38 111 THR A O 1
ATOM 816 N N . TYR A 1 112 ? 48.701 3.437 -49.188 1.00 93.25 112 TYR A N 1
ATOM 817 C CA . TYR A 1 112 ? 47.288 3.711 -49.437 1.00 93.25 112 TYR A CA 1
ATOM 818 C C . TYR A 1 112 ? 47.013 3.932 -50.924 1.00 93.25 112 TYR A C 1
ATOM 820 O O . TYR A 1 112 ? 47.723 4.668 -51.610 1.00 93.25 112 TYR A O 1
ATOM 828 N N . LYS A 1 113 ? 45.941 3.311 -51.415 1.00 94.25 113 LYS A N 1
ATOM 829 C CA . LYS A 1 113 ? 45.354 3.547 -52.735 1.00 94.25 113 LYS A CA 1
ATOM 830 C C . LYS A 1 113 ? 43.921 4.039 -52.571 1.00 94.25 113 LYS A C 1
ATOM 832 O O . LYS A 1 113 ? 43.236 3.688 -51.614 1.00 94.25 113 LYS A O 1
ATOM 837 N N . TYR A 1 114 ? 43.468 4.829 -53.537 1.00 95.06 114 TYR A N 1
ATOM 838 C CA . TYR A 1 114 ? 42.127 5.402 -53.549 1.00 95.06 114 TYR A CA 1
ATOM 839 C C . TYR A 1 114 ? 41.316 4.791 -54.684 1.00 95.06 114 TYR A C 1
ATOM 841 O O . TYR A 1 114 ? 41.743 4.815 -55.839 1.00 95.06 114 TYR A O 1
ATOM 849 N N . THR A 1 115 ? 40.142 4.258 -54.361 1.00 94.94 115 THR A N 1
ATOM 850 C CA . THR A 1 115 ? 39.229 3.666 -55.341 1.00 94.94 115 THR A CA 1
ATOM 851 C C . THR A 1 115 ? 37.831 4.245 -55.202 1.00 94.94 115 THR A C 1
ATOM 853 O O . THR A 1 115 ? 37.406 4.682 -54.132 1.00 94.94 115 THR A O 1
ATOM 856 N N . ARG A 1 116 ? 37.112 4.284 -56.324 1.00 94.69 116 ARG A N 1
ATOM 857 C CA . ARG A 1 116 ? 35.685 4.614 -56.363 1.00 94.69 116 ARG A CA 1
ATOM 858 C C . ARG A 1 116 ? 34.810 3.398 -56.653 1.00 94.69 116 ARG A C 1
ATOM 860 O O . ARG A 1 116 ? 33.592 3.517 -56.561 1.00 94.69 116 ARG A O 1
ATOM 867 N N . ASN A 1 117 ? 35.432 2.272 -57.002 1.00 94.31 117 ASN A N 1
ATOM 868 C CA . ASN A 1 117 ? 34.766 0.984 -57.066 1.00 94.31 117 ASN A CA 1
ATOM 869 C C . ASN A 1 117 ? 34.582 0.468 -55.635 1.00 94.31 117 ASN A C 1
ATOM 871 O O . ASN A 1 117 ? 35.548 0.473 -54.873 1.00 94.31 117 ASN A O 1
ATOM 875 N N . GLY A 1 118 ? 33.362 0.073 -55.286 1.00 93.75 118 GLY A N 1
ATOM 876 C CA . GLY A 1 118 ? 33.036 -0.457 -53.965 1.00 93.75 118 GLY A CA 1
ATOM 877 C C . GLY A 1 118 ? 32.437 -1.854 -54.001 1.00 93.75 118 GLY A C 1
ATOM 878 O O . GLY A 1 118 ? 31.621 -2.177 -53.147 1.00 93.75 118 GLY A O 1
ATOM 879 N N . ASP A 1 119 ? 32.825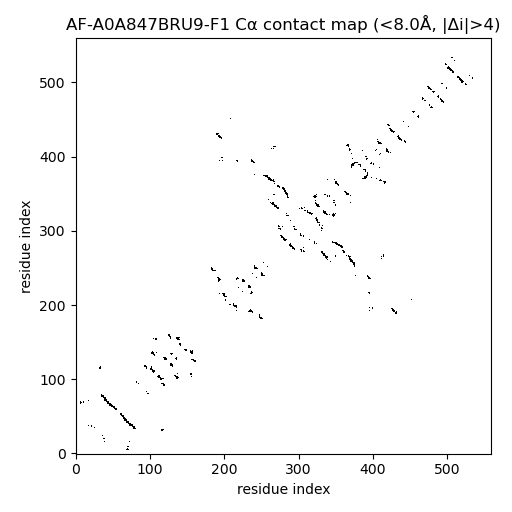 -2.664 -54.987 1.00 94.25 119 ASP A N 1
ATOM 880 C CA . ASP A 1 119 ? 32.620 -4.114 -54.959 1.00 94.25 119 ASP A CA 1
ATOM 881 C C . ASP A 1 119 ? 33.551 -4.741 -53.911 1.00 94.25 119 ASP A C 1
ATOM 883 O O . ASP A 1 119 ? 34.715 -5.043 -54.184 1.00 94.25 119 ASP A O 1
ATOM 887 N N . PHE A 1 120 ? 33.042 -4.869 -52.686 1.00 95.75 120 PHE A N 1
ATOM 888 C CA . PHE A 1 120 ? 33.805 -5.365 -51.546 1.00 95.75 120 PHE A CA 1
ATOM 889 C C . PHE A 1 120 ? 33.273 -6.701 -51.038 1.00 95.75 120 PHE A C 1
ATOM 891 O O . PHE A 1 120 ? 32.067 -6.960 -51.059 1.00 95.75 120 PHE A O 1
ATOM 898 N N . THR A 1 121 ? 34.160 -7.563 -50.557 1.00 94.62 121 THR A N 1
ATOM 899 C CA . THR A 1 121 ? 33.841 -8.903 -50.041 1.00 94.62 121 THR A CA 1
ATOM 900 C C . THR A 1 121 ? 34.632 -9.205 -48.779 1.00 94.62 121 THR A C 1
ATOM 902 O O . THR A 1 121 ? 35.702 -8.644 -48.576 1.00 94.62 121 THR A O 1
ATOM 905 N N . PHE A 1 122 ? 34.127 -10.103 -47.934 1.00 93.44 122 PHE A N 1
ATOM 906 C CA . PHE A 1 122 ? 34.928 -10.661 -46.846 1.00 93.44 122 PHE A CA 1
ATOM 907 C C . PHE A 1 122 ? 35.689 -11.890 -47.337 1.00 93.44 122 PHE A C 1
ATOM 909 O O . PHE A 1 122 ? 35.101 -12.765 -47.975 1.00 93.44 122 PHE A O 1
ATOM 916 N N . ASP A 1 123 ? 36.982 -11.960 -47.036 1.00 91.62 123 ASP A N 1
ATOM 917 C CA . ASP A 1 123 ? 37.767 -13.173 -47.248 1.00 91.62 123 ASP A CA 1
ATOM 918 C C . ASP A 1 123 ? 37.543 -14.201 -46.117 1.00 91.62 123 ASP A C 1
ATOM 920 O O . ASP A 1 123 ? 36.848 -13.948 -45.130 1.00 91.62 123 ASP A O 1
ATOM 924 N N . ALA A 1 124 ? 38.143 -15.388 -46.246 1.00 90.25 124 ALA A N 1
ATOM 925 C CA . ALA A 1 124 ? 38.020 -16.454 -45.246 1.00 90.25 124 ALA A CA 1
ATOM 926 C C . ALA A 1 124 ? 38.638 -16.101 -43.877 1.00 90.25 124 ALA A C 1
ATOM 928 O O . ALA A 1 124 ? 38.314 -16.738 -42.876 1.00 90.25 124 ALA A O 1
ATOM 929 N N . LEU A 1 125 ? 39.526 -15.105 -43.829 1.00 88.62 125 LEU A N 1
ATOM 930 C CA . LEU A 1 125 ? 40.142 -14.594 -42.606 1.00 88.62 125 LEU A CA 1
ATOM 931 C C . LEU A 1 125 ? 39.317 -13.450 -41.984 1.00 88.62 125 LEU A C 1
ATOM 933 O O . LEU A 1 125 ? 39.661 -12.962 -40.909 1.00 88.62 125 LEU A O 1
ATOM 937 N N . GLY A 1 126 ? 38.223 -13.036 -42.633 1.00 90.88 126 GLY A N 1
ATOM 938 C CA . GLY A 1 126 ? 37.369 -11.935 -42.204 1.00 90.88 126 GLY A CA 1
ATOM 939 C C . GLY A 1 126 ? 37.866 -10.552 -42.630 1.00 90.88 126 GLY A C 1
ATOM 940 O O . GLY A 1 126 ? 37.315 -9.552 -42.173 1.00 90.88 126 GLY A O 1
ATOM 941 N N . ASN A 1 127 ? 38.891 -10.440 -43.479 1.00 93.44 127 ASN A N 1
ATOM 942 C CA . ASN A 1 127 ? 39.328 -9.147 -44.006 1.00 93.44 127 ASN A CA 1
ATOM 943 C C . ASN A 1 127 ? 38.327 -8.632 -45.036 1.00 93.44 127 ASN A C 1
ATOM 945 O O . ASN A 1 127 ? 37.858 -9.388 -45.887 1.00 93.44 127 ASN A O 1
ATOM 949 N N . PHE A 1 128 ? 38.040 -7.335 -44.987 1.00 94.56 128 PHE A N 1
ATOM 950 C CA . PHE A 1 128 ? 37.156 -6.685 -45.941 1.00 94.56 128 PHE A CA 1
ATOM 951 C C . PHE A 1 128 ? 37.965 -6.170 -47.136 1.00 94.56 128 PHE A C 1
ATOM 953 O O . PHE A 1 128 ? 38.745 -5.225 -47.001 1.00 94.56 128 PHE A O 1
ATOM 960 N N . THR A 1 129 ? 37.828 -6.825 -48.286 1.00 94.88 129 THR A N 1
ATOM 961 C CA . THR A 1 129 ? 38.710 -6.669 -49.450 1.00 94.88 129 THR A CA 1
ATOM 962 C C . THR A 1 129 ? 37.970 -6.209 -50.703 1.00 94.88 129 THR A C 1
ATOM 964 O O . THR A 1 129 ? 36.770 -6.439 -50.846 1.00 94.88 129 THR A O 1
ATOM 967 N N . ASP A 1 130 ? 38.687 -5.551 -51.618 1.00 94.06 130 ASP A N 1
ATOM 968 C CA . ASP A 1 130 ? 38.230 -5.304 -52.992 1.00 94.06 130 ASP A CA 1
ATOM 969 C C . ASP A 1 130 ? 38.473 -6.522 -53.905 1.00 94.06 130 ASP A C 1
ATOM 971 O O . ASP A 1 130 ? 39.149 -7.483 -53.526 1.00 94.06 130 ASP A O 1
ATOM 975 N N . SER A 1 131 ? 37.976 -6.476 -55.145 1.00 91.12 131 SER A N 1
ATOM 976 C CA . SER A 1 131 ? 38.160 -7.558 -56.128 1.00 91.12 131 SER A CA 1
ATOM 977 C C . SER A 1 131 ? 39.636 -7.824 -56.502 1.00 91.12 131 SER A C 1
ATOM 979 O O . SER A 1 131 ? 39.931 -8.851 -57.110 1.00 91.12 131 SER A O 1
ATOM 981 N N . ASN A 1 132 ? 40.573 -6.928 -56.153 1.00 90.06 132 ASN A N 1
ATOM 982 C CA . ASN A 1 132 ? 42.019 -7.110 -56.346 1.00 90.06 132 ASN A CA 1
ATOM 983 C C . ASN A 1 132 ? 42.714 -7.718 -55.112 1.00 90.06 132 ASN A C 1
ATOM 985 O O . ASN A 1 132 ? 43.927 -7.935 -55.145 1.00 90.06 132 ASN A O 1
ATOM 989 N N . GLY A 1 133 ? 41.974 -7.968 -54.027 1.00 90.50 133 GLY A N 1
ATOM 990 C CA . GLY A 1 133 ? 42.494 -8.468 -52.756 1.00 90.50 133 GLY A CA 1
ATOM 991 C C . GLY A 1 133 ? 43.079 -7.388 -51.843 1.00 90.50 133 GLY A C 1
ATOM 992 O O . GLY A 1 133 ? 43.742 -7.718 -50.863 1.00 90.50 133 GLY A O 1
ATOM 993 N N . TYR A 1 134 ? 42.869 -6.102 -52.136 1.00 95.00 134 TYR A N 1
ATOM 994 C CA . TYR A 1 134 ? 43.325 -5.010 -51.278 1.00 95.00 134 TYR A CA 1
ATOM 995 C C . TYR A 1 134 ? 42.363 -4.811 -50.116 1.00 95.00 134 TYR A C 1
ATOM 997 O O . TYR A 1 134 ? 41.151 -4.752 -50.308 1.00 95.00 134 TYR A O 1
ATOM 1005 N N . ILE A 1 135 ? 42.906 -4.665 -48.908 1.00 95.12 135 ILE A N 1
ATOM 1006 C CA . ILE A 1 135 ? 42.105 -4.560 -47.689 1.00 95.12 135 ILE A CA 1
ATOM 1007 C C . ILE A 1 135 ? 41.670 -3.111 -47.492 1.00 95.12 135 ILE A C 1
ATOM 1009 O O . ILE A 1 135 ? 42.483 -2.180 -47.553 1.00 95.12 135 ILE A O 1
ATOM 1013 N N . ILE A 1 136 ? 40.385 -2.911 -47.225 1.00 95.31 136 ILE A N 1
ATOM 1014 C CA . ILE A 1 136 ? 39.822 -1.597 -46.935 1.00 95.31 136 ILE A CA 1
ATOM 1015 C C . ILE A 1 136 ? 40.335 -1.100 -45.590 1.00 95.31 136 ILE A C 1
ATOM 1017 O O . ILE A 1 136 ? 40.432 -1.850 -44.617 1.00 95.31 136 ILE A O 1
ATOM 1021 N N . GLN A 1 137 ? 40.649 0.189 -45.549 1.00 95.00 137 GLN A N 1
ATOM 1022 C CA . GLN A 1 137 ? 41.111 0.865 -44.350 1.00 95.00 137 GLN A CA 1
ATOM 1023 C C . GLN A 1 137 ? 39.962 1.590 -43.651 1.00 95.00 137 GLN A C 1
ATOM 1025 O O . GLN A 1 137 ? 39.126 2.227 -44.293 1.00 95.00 137 GLN A O 1
ATOM 1030 N N . GLY A 1 138 ? 39.952 1.536 -42.325 1.00 94.06 138 GLY A N 1
ATOM 1031 C CA . GLY A 1 138 ? 38.993 2.243 -41.490 1.00 94.06 138 GLY A CA 1
ATOM 1032 C C . GLY A 1 138 ? 39.279 2.044 -40.008 1.00 94.06 138 GLY A C 1
ATOM 1033 O O . GLY A 1 138 ? 40.413 1.781 -39.605 1.00 94.06 138 GLY A O 1
ATOM 1034 N N . TRP A 1 139 ? 38.235 2.161 -39.197 1.00 94.00 139 TRP A N 1
ATOM 1035 C CA . TRP A 1 139 ? 38.314 2.014 -37.749 1.00 94.00 139 TRP A CA 1
ATOM 1036 C C . TRP A 1 139 ? 37.534 0.785 -37.308 1.00 94.00 139 TRP A C 1
ATOM 1038 O O . TRP A 1 139 ? 36.400 0.570 -37.732 1.00 94.00 139 TRP A O 1
ATOM 1048 N N . LEU A 1 140 ? 38.146 -0.015 -36.438 1.00 91.25 140 LEU A N 1
ATOM 1049 C CA . LEU A 1 140 ? 37.489 -1.161 -35.811 1.00 91.25 140 LEU A CA 1
ATOM 1050 C C . LEU A 1 140 ? 37.062 -0.793 -34.393 1.00 91.25 140 LEU A C 1
ATOM 1052 O O . LEU A 1 140 ? 37.748 -0.019 -33.725 1.00 91.25 140 LEU A O 1
ATOM 1056 N N . ARG A 1 141 ? 35.966 -1.401 -33.941 1.00 89.56 141 ARG A N 1
ATOM 1057 C CA . ARG A 1 141 ? 35.477 -1.323 -32.562 1.00 89.56 141 ARG A CA 1
ATOM 1058 C C . ARG A 1 141 ? 36.558 -1.789 -31.587 1.00 89.56 141 ARG A C 1
ATOM 1060 O O . ARG A 1 141 ? 37.156 -2.841 -31.790 1.00 89.56 141 ARG A O 1
ATOM 1067 N N . ASP A 1 142 ? 36.765 -1.032 -30.520 1.00 85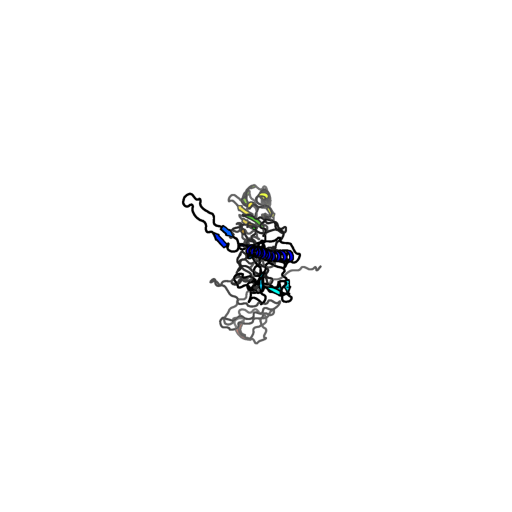.69 142 ASP A N 1
ATOM 1068 C CA . ASP A 1 142 ? 37.601 -1.452 -29.396 1.00 85.69 142 ASP A CA 1
ATOM 1069 C C . ASP A 1 142 ? 36.857 -2.507 -28.555 1.00 85.69 142 ASP A C 1
ATOM 1071 O O . ASP A 1 142 ? 35.674 -2.349 -28.238 1.00 85.69 142 ASP A O 1
ATOM 1075 N N . GLU A 1 143 ? 37.521 -3.611 -28.219 1.00 80.81 143 GLU A N 1
ATOM 1076 C CA . GLU A 1 143 ? 36.917 -4.719 -27.467 1.00 80.81 143 GLU A CA 1
ATOM 1077 C C . GLU A 1 143 ? 36.605 -4.364 -26.008 1.00 80.81 143 GLU A C 1
ATOM 1079 O O . GLU A 1 143 ? 35.661 -4.911 -25.441 1.00 80.81 143 GLU A O 1
ATOM 1084 N N . ASN A 1 144 ? 37.333 -3.412 -25.421 1.00 82.94 144 ASN A N 1
ATOM 1085 C CA . ASN A 1 144 ? 37.178 -3.001 -24.028 1.00 82.94 144 ASN A CA 1
ATOM 1086 C C . ASN A 1 144 ? 36.107 -1.918 -23.877 1.00 82.94 144 ASN A C 1
ATOM 1088 O O . ASN A 1 144 ? 35.245 -1.996 -23.002 1.00 82.94 144 ASN A O 1
ATOM 1092 N N . THR A 1 145 ? 36.154 -0.888 -24.728 1.00 83.75 145 THR A N 1
ATOM 1093 C CA . THR A 1 145 ? 35.221 0.250 -24.630 1.00 83.75 145 THR A CA 1
ATOM 1094 C C . THR A 1 145 ? 33.936 0.024 -25.419 1.00 83.75 145 THR A C 1
ATOM 1096 O O . THR A 1 145 ? 32.925 0.666 -25.143 1.00 83.75 145 THR A O 1
ATOM 1099 N N . ASN A 1 146 ? 33.943 -0.919 -26.367 1.00 84.19 146 ASN A N 1
ATOM 1100 C CA . ASN A 1 146 ? 32.849 -1.200 -27.296 1.00 84.19 146 ASN A CA 1
ATOM 1101 C C . ASN A 1 146 ? 32.484 -0.014 -28.211 1.00 84.19 146 ASN A C 1
ATOM 1103 O O . ASN A 1 146 ? 31.395 0.002 -28.785 1.00 84.19 146 ASN A O 1
ATOM 1107 N N . VAL A 1 147 ? 33.391 0.954 -28.369 1.00 89.75 147 VAL A N 1
ATOM 1108 C CA . VAL A 1 147 ? 33.224 2.163 -29.189 1.00 89.75 147 VAL A CA 1
ATOM 1109 C C . VAL A 1 147 ? 34.184 2.122 -30.383 1.00 89.75 147 VAL A C 1
ATOM 1111 O O . VAL A 1 147 ? 35.247 1.504 -30.325 1.00 89.75 147 VAL A O 1
ATOM 1114 N N . ILE A 1 148 ? 33.796 2.757 -31.492 1.00 93.00 148 ILE A N 1
ATOM 1115 C CA . ILE A 1 148 ? 34.674 3.006 -32.642 1.00 93.00 148 ILE A CA 1
ATOM 1116 C C . ILE A 1 148 ? 35.257 4.413 -32.488 1.00 93.00 148 ILE A C 1
ATOM 1118 O O . ILE A 1 148 ? 34.515 5.393 -32.526 1.00 93.00 148 ILE A O 1
ATOM 1122 N N . ASP A 1 149 ? 36.575 4.510 -32.325 1.00 91.31 149 ASP A N 1
ATOM 1123 C CA . ASP A 1 149 ? 37.285 5.787 -32.235 1.00 91.31 149 ASP A CA 1
ATOM 1124 C C . ASP A 1 149 ? 37.866 6.194 -33.597 1.00 91.31 149 ASP A C 1
ATOM 1126 O O . ASP A 1 149 ? 38.913 5.698 -34.025 1.00 91.31 149 ASP A O 1
ATOM 1130 N N . ALA A 1 150 ? 37.187 7.131 -34.263 1.00 91.25 150 ALA A N 1
ATOM 1131 C CA . ALA A 1 150 ? 37.584 7.660 -35.566 1.00 91.25 150 ALA A CA 1
ATOM 1132 C C . ALA A 1 150 ? 38.771 8.648 -35.520 1.00 91.25 150 ALA A C 1
ATOM 1134 O O . ALA A 1 150 ? 39.194 9.142 -36.564 1.00 91.25 150 ALA A O 1
ATOM 1135 N N . THR A 1 151 ? 39.308 8.970 -34.336 1.00 91.75 151 THR A N 1
ATOM 1136 C CA . THR A 1 151 ? 40.488 9.846 -34.199 1.00 91.75 151 THR A CA 1
ATOM 1137 C C . THR A 1 151 ? 41.810 9.091 -34.335 1.00 91.75 151 THR A C 1
ATOM 1139 O O . THR A 1 151 ? 42.854 9.697 -34.581 1.00 91.75 151 THR A O 1
ATOM 1142 N N . THR A 1 152 ? 41.772 7.764 -34.210 1.00 89.31 152 THR A N 1
ATOM 1143 C CA . THR A 1 152 ? 42.949 6.904 -34.364 1.00 89.31 152 THR A CA 1
ATOM 1144 C C . THR A 1 152 ? 43.370 6.778 -35.837 1.00 89.31 152 THR A C 1
ATOM 1146 O O . THR A 1 152 ? 42.573 7.052 -36.736 1.00 89.31 152 THR A O 1
ATOM 1149 N N . PRO A 1 153 ? 44.619 6.385 -36.146 1.00 89.88 153 PRO A N 1
ATOM 1150 C CA . PRO A 1 153 ? 45.003 6.074 -37.520 1.00 89.88 153 PRO A CA 1
ATOM 1151 C C . PRO A 1 153 ? 44.143 4.944 -38.102 1.00 89.88 153 PRO A C 1
ATOM 1153 O O . PRO A 1 153 ? 43.838 3.969 -37.414 1.00 89.88 153 PRO A O 1
ATOM 1156 N N . ILE A 1 154 ? 43.779 5.066 -39.380 1.00 91.25 154 ILE A N 1
ATOM 1157 C CA . ILE A 1 154 ? 43.060 4.010 -40.102 1.00 91.25 154 ILE A CA 1
ATOM 1158 C C . ILE A 1 154 ? 43.910 2.735 -40.187 1.00 91.25 154 ILE A C 1
ATOM 1160 O O . ILE A 1 154 ? 45.131 2.795 -40.322 1.00 91.25 154 ILE A O 1
ATOM 1164 N N . ARG A 1 155 ? 43.250 1.580 -40.114 1.00 91.75 155 ARG A N 1
ATOM 1165 C CA . ARG A 1 155 ? 43.853 0.243 -40.197 1.00 91.75 155 ARG A CA 1
ATOM 1166 C C . ARG A 1 155 ? 42.982 -0.690 -41.033 1.00 91.75 155 ARG A C 1
ATOM 1168 O O . ARG A 1 155 ? 41.840 -0.353 -41.344 1.00 91.75 155 ARG A O 1
ATOM 1175 N N . ASN A 1 156 ? 43.494 -1.875 -41.349 1.00 93.31 156 ASN A N 1
ATOM 1176 C CA . ASN A 1 156 ? 42.734 -2.929 -42.022 1.00 93.31 156 ASN A CA 1
ATOM 1177 C C . ASN A 1 156 ? 41.406 -3.211 -41.301 1.00 93.31 156 ASN A C 1
ATOM 1179 O O . ASN A 1 156 ? 41.386 -3.424 -40.086 1.00 93.31 156 ASN A O 1
ATOM 1183 N N . ILE A 1 157 ? 40.305 -3.245 -42.052 1.00 93.56 157 ILE A N 1
ATOM 1184 C CA . ILE A 1 157 ? 39.013 -3.708 -41.545 1.00 93.56 157 ILE A CA 1
ATOM 1185 C C . ILE A 1 157 ? 38.999 -5.239 -41.596 1.00 93.56 157 ILE A C 1
ATOM 1187 O O . ILE A 1 157 ? 38.897 -5.831 -42.671 1.00 93.56 157 ILE A O 1
ATOM 1191 N N . THR A 1 158 ? 39.064 -5.868 -40.423 1.00 91.38 158 THR A N 1
ATOM 1192 C CA . THR A 1 158 ? 38.983 -7.323 -40.254 1.00 91.38 158 THR A CA 1
ATOM 1193 C C . THR A 1 158 ? 37.895 -7.656 -39.237 1.00 91.38 158 THR A C 1
ATOM 1195 O O . THR A 1 158 ? 37.935 -7.187 -38.101 1.00 91.38 158 THR A O 1
ATOM 1198 N N . ILE A 1 159 ? 36.918 -8.460 -39.650 1.00 90.06 159 ILE A N 1
ATOM 1199 C CA . ILE A 1 159 ? 35.807 -8.954 -38.833 1.00 90.06 159 ILE A CA 1
ATOM 1200 C C . ILE A 1 159 ? 35.843 -10.488 -38.895 1.00 90.06 159 ILE A C 1
ATOM 1202 O O . ILE A 1 159 ? 35.308 -11.072 -39.840 1.00 90.06 159 ILE A O 1
ATOM 1206 N N . PRO A 1 160 ? 36.494 -11.157 -37.924 1.00 86.12 160 PRO A N 1
ATOM 1207 C CA . PRO A 1 160 ? 36.594 -12.611 -37.915 1.00 86.12 160 PRO A CA 1
ATOM 1208 C C . PRO A 1 160 ? 35.211 -13.285 -37.902 1.00 86.12 160 PRO A C 1
ATOM 1210 O O . PRO A 1 160 ? 34.322 -12.852 -37.161 1.00 86.12 160 PRO A O 1
ATOM 1213 N N . PRO A 1 161 ? 35.002 -14.361 -38.678 1.00 83.62 161 PRO A N 1
ATOM 1214 C CA . PRO A 1 161 ? 33.782 -15.149 -38.572 1.00 83.62 161 PRO A CA 1
ATOM 1215 C C . PRO A 1 161 ? 33.736 -15.889 -37.224 1.00 83.62 161 PRO A C 1
ATOM 1217 O O . PRO A 1 161 ? 34.752 -16.380 -36.737 1.00 83.62 161 PRO A O 1
ATOM 1220 N N . GLY A 1 162 ? 32.547 -15.998 -36.624 1.00 83.31 162 GLY A N 1
ATOM 1221 C CA . GLY A 1 162 ? 32.342 -16.760 -35.382 1.00 83.31 162 GLY A CA 1
ATOM 1222 C C . GLY A 1 162 ? 32.562 -15.988 -34.075 1.00 83.31 162 GLY A C 1
ATOM 1223 O O . GLY A 1 162 ? 32.717 -16.614 -33.029 1.00 83.31 162 GLY A O 1
ATOM 1224 N N . LEU A 1 163 ? 32.557 -14.651 -34.104 1.00 80.62 163 LEU A N 1
ATOM 1225 C CA . LEU A 1 163 ? 32.613 -13.832 -32.887 1.00 80.62 163 LEU A CA 1
ATOM 1226 C C . LEU A 1 163 ? 31.433 -14.133 -31.946 1.00 80.62 163 LEU A C 1
ATOM 1228 O O . LEU A 1 163 ? 30.270 -14.078 -32.348 1.00 80.62 163 LEU A O 1
ATOM 1232 N N . THR A 1 164 ? 31.738 -14.396 -30.674 1.00 81.56 164 THR A N 1
ATOM 1233 C CA . THR A 1 164 ? 30.749 -14.567 -29.600 1.00 81.56 164 THR A CA 1
ATOM 1234 C C . THR A 1 164 ? 30.726 -13.339 -28.698 1.00 81.56 164 THR A C 1
ATOM 1236 O O . THR A 1 164 ? 31.779 -12.861 -28.280 1.00 81.56 164 THR A O 1
ATOM 1239 N N . THR A 1 165 ? 29.542 -12.853 -28.333 1.00 79.06 165 THR A N 1
ATOM 1240 C CA . THR A 1 165 ? 29.390 -11.775 -27.345 1.00 79.06 165 THR A CA 1
ATOM 1241 C C . THR A 1 165 ? 29.211 -12.361 -25.938 1.00 79.06 165 THR A C 1
ATOM 1243 O O . THR A 1 165 ? 28.248 -13.108 -25.743 1.00 79.06 165 THR A O 1
ATOM 1246 N N . PRO A 1 166 ? 30.081 -12.049 -24.955 1.00 81.69 166 PRO A N 1
ATOM 1247 C CA . PRO A 1 166 ? 29.918 -12.535 -23.586 1.00 81.69 166 PRO A CA 1
ATOM 1248 C C . PRO A 1 166 ? 28.677 -11.923 -22.921 1.00 81.69 166 PRO A C 1
ATOM 1250 O O . PRO A 1 166 ? 28.255 -10.815 -23.262 1.00 81.69 166 PRO A O 1
ATOM 1253 N N . ALA A 1 167 ? 28.097 -12.639 -21.954 1.00 86.19 167 ALA A N 1
ATOM 1254 C CA . ALA A 1 167 ? 27.024 -12.099 -21.126 1.00 86.19 167 ALA A CA 1
ATOM 1255 C C . ALA A 1 167 ? 27.542 -10.926 -20.277 1.00 86.19 167 ALA A C 1
ATOM 1257 O O . ALA A 1 167 ? 28.697 -10.917 -19.851 1.00 86.19 167 ALA A O 1
ATOM 1258 N N . LYS A 1 168 ? 26.680 -9.935 -20.037 1.00 83.69 168 LYS A N 1
ATOM 1259 C CA . LYS A 1 168 ? 26.981 -8.772 -19.202 1.00 83.69 168 LYS A CA 1
ATOM 1260 C C . LYS A 1 168 ? 26.041 -8.759 -18.006 1.00 83.69 168 LYS A C 1
ATOM 1262 O O . LYS A 1 168 ? 24.827 -8.832 -18.190 1.00 83.69 168 LYS A O 1
ATOM 1267 N N . ASP A 1 169 ? 26.607 -8.630 -16.812 1.00 92.94 169 ASP A N 1
ATOM 1268 C CA . ASP A 1 169 ? 25.837 -8.548 -15.574 1.00 92.94 169 ASP A CA 1
ATOM 1269 C C . ASP A 1 169 ? 24.863 -7.362 -15.600 1.00 92.94 169 ASP A C 1
ATOM 1271 O O . ASP A 1 169 ? 25.153 -6.288 -16.142 1.00 92.94 169 ASP A O 1
ATOM 1275 N N . THR A 1 170 ? 23.685 -7.559 -15.004 1.00 94.44 170 THR A N 1
ATOM 1276 C CA . THR A 1 170 ? 22.666 -6.509 -14.901 1.00 94.44 170 THR A CA 1
ATOM 1277 C C . THR A 1 170 ? 23.134 -5.455 -13.900 1.00 94.44 170 THR A C 1
ATOM 1279 O O . THR A 1 170 ? 23.211 -5.730 -12.708 1.00 94.44 170 THR A O 1
ATOM 1282 N N . SER A 1 171 ? 23.447 -4.245 -14.371 1.00 94.19 171 SER A N 1
ATOM 1283 C CA . SER A 1 171 ? 23.932 -3.153 -13.513 1.00 94.19 171 SER A CA 1
ATOM 1284 C C . SER A 1 171 ? 22.821 -2.285 -12.920 1.00 94.19 171 SER A C 1
ATOM 1286 O O . SER A 1 171 ? 23.036 -1.621 -11.911 1.00 94.19 171 SER A O 1
ATOM 1288 N N . TYR A 1 172 ? 21.640 -2.268 -13.536 1.00 92.31 172 TYR A N 1
ATOM 1289 C CA . TYR A 1 172 ? 20.462 -1.588 -13.010 1.00 92.31 172 TYR A CA 1
ATOM 1290 C C . TYR A 1 172 ? 19.186 -2.248 -13.529 1.00 92.31 172 TYR A C 1
ATOM 1292 O O . TYR A 1 172 ? 19.160 -2.828 -14.615 1.00 92.31 172 TYR A O 1
ATOM 1300 N N . ILE A 1 173 ? 18.116 -2.127 -12.747 1.00 93.38 173 ILE A N 1
ATOM 1301 C CA . ILE A 1 173 ? 16.767 -2.552 -13.111 1.00 93.38 173 ILE A CA 1
ATOM 1302 C C . ILE A 1 173 ? 15.879 -1.315 -13.031 1.00 93.38 173 ILE A C 1
ATOM 1304 O O . ILE A 1 173 ? 15.903 -0.593 -12.036 1.00 93.38 173 ILE A O 1
ATOM 1308 N N . VAL A 1 174 ? 15.092 -1.065 -14.076 1.00 94.62 174 VAL A N 1
ATOM 1309 C CA . VAL A 1 174 ? 14.061 -0.023 -14.060 1.00 94.62 174 VAL A CA 1
ATOM 1310 C C . VAL A 1 174 ? 12.710 -0.704 -13.920 1.00 94.62 174 VAL A C 1
ATOM 1312 O O . VAL A 1 174 ? 12.290 -1.441 -14.810 1.00 94.62 174 VAL A O 1
ATOM 1315 N N . VAL A 1 175 ? 12.022 -0.444 -12.810 1.00 96.00 175 VAL A N 1
ATOM 1316 C CA . VAL A 1 175 ? 10.652 -0.915 -12.583 1.00 96.00 175 VAL A CA 1
ATOM 1317 C C . VAL A 1 175 ? 9.696 0.254 -12.787 1.00 96.00 175 VAL A C 1
ATOM 1319 O O . VAL A 1 175 ? 9.846 1.304 -12.166 1.00 96.00 175 VAL A O 1
ATOM 1322 N N . LYS A 1 176 ? 8.697 0.070 -13.654 1.00 96.06 176 LYS A N 1
ATOM 1323 C CA . LYS A 1 176 ? 7.580 1.004 -13.825 1.00 96.06 176 LYS A CA 1
ATOM 1324 C C . LYS A 1 176 ? 6.291 0.288 -13.445 1.00 96.06 176 LYS A C 1
ATOM 1326 O O . LYS A 1 176 ? 5.855 -0.608 -14.162 1.00 96.06 176 LYS A O 1
ATOM 1331 N N . ALA A 1 177 ? 5.695 0.690 -12.328 1.00 94.12 177 ALA A N 1
ATOM 1332 C CA . ALA A 1 177 ? 4.465 0.110 -11.803 1.00 94.12 177 ALA A CA 1
ATOM 1333 C C . ALA A 1 177 ? 3.495 1.209 -11.354 1.00 94.12 177 ALA A C 1
ATOM 1335 O O . ALA A 1 177 ? 3.913 2.324 -11.044 1.00 94.12 177 ALA A O 1
ATOM 1336 N N . ASN A 1 178 ? 2.205 0.877 -11.325 1.00 93.94 178 ASN A N 1
ATOM 1337 C CA . ASN A 1 178 ? 1.177 1.697 -10.698 1.00 93.94 178 ASN A CA 1
ATOM 1338 C C . ASN A 1 178 ? 0.727 1.008 -9.410 1.00 93.94 178 ASN A C 1
ATOM 1340 O O . ASN A 1 178 ? 0.331 -0.157 -9.452 1.00 93.94 178 ASN A O 1
ATOM 1344 N N . LEU A 1 179 ? 0.781 1.725 -8.292 1.00 92.88 179 LEU A N 1
ATOM 1345 C CA . LEU A 1 179 ? 0.258 1.252 -7.015 1.00 92.88 179 LEU A CA 1
ATOM 1346 C C . LEU A 1 179 ? -1.159 1.799 -6.851 1.00 92.88 179 LEU A C 1
ATOM 1348 O O . LEU A 1 179 ? -1.394 2.992 -7.034 1.00 92.88 179 LEU A O 1
ATOM 1352 N N . ASN A 1 180 ? -2.112 0.912 -6.571 1.00 92.56 180 ASN A N 1
ATOM 1353 C CA . ASN A 1 180 ? -3.512 1.295 -6.448 1.00 92.56 180 ASN A CA 1
ATOM 1354 C C . ASN A 1 180 ? -3.733 2.067 -5.136 1.00 92.56 180 ASN A C 1
ATOM 1356 O O . ASN A 1 180 ? -3.525 1.511 -4.064 1.00 92.56 180 ASN A O 1
ATOM 1360 N N . SER A 1 181 ? -4.165 3.324 -5.237 1.00 91.56 181 SER A N 1
ATOM 1361 C CA . SER A 1 181 ? -4.522 4.194 -4.107 1.00 91.56 181 SER A CA 1
ATOM 1362 C C . SER A 1 181 ? -6.037 4.348 -3.910 1.00 91.56 181 SER A C 1
ATOM 1364 O O . SER A 1 181 ? -6.478 5.196 -3.139 1.00 91.56 181 SER A O 1
ATOM 1366 N N . GLY A 1 182 ? -6.845 3.592 -4.658 1.00 92.12 182 GLY A N 1
ATOM 1367 C CA . GLY A 1 182 ? -8.300 3.670 -4.615 1.00 92.12 182 GLY A CA 1
ATOM 1368 C C . GLY A 1 182 ? -8.932 2.862 -3.480 1.00 92.12 182 GLY A C 1
ATOM 1369 O O . GLY A 1 182 ? -8.302 2.034 -2.831 1.00 92.12 182 GLY A O 1
ATOM 1370 N N . ASN A 1 183 ? -10.243 3.039 -3.312 1.00 93.25 183 ASN A N 1
ATOM 1371 C CA . ASN A 1 183 ? -11.031 2.420 -2.235 1.00 93.25 183 ASN A CA 1
ATOM 1372 C C . ASN A 1 183 ? -11.442 0.967 -2.530 1.00 93.25 183 ASN A C 1
ATOM 1374 O O . ASN A 1 183 ? -12.253 0.383 -1.806 1.00 93.25 183 ASN A O 1
ATOM 1378 N N . THR A 1 184 ? -10.950 0.391 -3.626 1.00 94.06 184 THR A N 1
ATOM 1379 C CA . THR A 1 184 ? -11.221 -0.995 -4.005 1.00 94.06 184 THR A CA 1
ATOM 1380 C C . THR A 1 184 ? -9.971 -1.625 -4.595 1.00 94.06 184 THR A C 1
ATOM 1382 O O . THR A 1 184 ? -9.359 -1.074 -5.515 1.00 94.06 184 THR A O 1
ATOM 1385 N N . ILE A 1 185 ? -9.608 -2.792 -4.071 1.00 93.50 185 ILE A N 1
ATOM 1386 C CA . ILE A 1 185 ? -8.429 -3.558 -4.468 1.00 93.50 185 ILE A CA 1
ATOM 1387 C C . ILE A 1 185 ? -8.810 -5.009 -4.764 1.00 93.50 185 ILE A C 1
ATOM 1389 O O . ILE A 1 185 ? -9.706 -5.573 -4.143 1.00 93.50 185 ILE A O 1
ATOM 1393 N N . THR A 1 186 ? -8.118 -5.624 -5.723 1.00 90.44 186 THR A N 1
ATOM 1394 C CA . THR A 1 186 ? -8.311 -7.043 -6.077 1.00 90.44 186 THR A CA 1
ATOM 1395 C C . THR A 1 186 ? -7.242 -7.924 -5.443 1.00 90.44 186 THR A C 1
ATOM 1397 O O . THR A 1 186 ? -7.553 -8.958 -4.863 1.00 90.44 186 THR A O 1
ATOM 1400 N N . ASN A 1 187 ? -5.983 -7.494 -5.530 1.00 89.62 187 ASN A N 1
ATOM 1401 C CA . ASN A 1 187 ? -4.859 -8.172 -4.898 1.00 89.62 187 ASN A CA 1
ATOM 1402 C C . ASN A 1 187 ? -4.622 -7.541 -3.531 1.00 89.62 187 ASN A C 1
ATOM 1404 O O . ASN A 1 187 ? -4.492 -6.321 -3.437 1.00 89.62 187 ASN A O 1
ATOM 1408 N N . LYS A 1 188 ? -4.571 -8.372 -2.494 1.00 89.69 188 LYS A N 1
ATOM 1409 C CA . LYS A 1 188 ? -4.387 -7.942 -1.112 1.00 89.69 188 LYS A CA 1
ATOM 1410 C C . LYS A 1 188 ? -3.646 -8.998 -0.311 1.00 89.69 188 LYS A C 1
ATOM 1412 O O . LYS A 1 188 ? -3.676 -10.178 -0.660 1.00 89.69 188 LYS A O 1
ATOM 1417 N N . SER A 1 189 ? -3.029 -8.552 0.767 1.00 91.12 189 SER A N 1
ATOM 1418 C CA . SER A 1 189 ? -2.515 -9.386 1.845 1.00 91.12 189 SER A CA 1
ATOM 1419 C C . SER A 1 189 ? -3.388 -9.197 3.083 1.00 91.12 189 SER A C 1
ATOM 1421 O O . SER A 1 189 ? -4.076 -8.182 3.213 1.00 91.12 189 SER A O 1
ATOM 1423 N N . SER A 1 190 ? -3.369 -10.175 3.983 1.00 93.44 190 SER A N 1
ATOM 1424 C CA . SER A 1 190 ? -3.896 -9.985 5.334 1.00 93.44 190 SER A CA 1
ATOM 1425 C C . SER A 1 190 ? -3.067 -8.938 6.084 1.00 93.44 190 SER A C 1
ATOM 1427 O O . SER A 1 190 ? -1.900 -8.717 5.750 1.00 93.44 190 SER A O 1
ATOM 1429 N N . ILE A 1 191 ? -3.678 -8.301 7.086 1.00 94.25 191 ILE A N 1
ATOM 1430 C CA . ILE A 1 191 ? -2.941 -7.482 8.056 1.00 94.25 191 ILE A CA 1
ATOM 1431 C C . ILE A 1 191 ? -1.939 -8.350 8.823 1.00 94.25 191 ILE A C 1
ATOM 1433 O O . ILE A 1 191 ? -2.102 -9.573 8.902 1.00 94.25 191 ILE A O 1
ATOM 1437 N N . TYR A 1 192 ? -0.898 -7.716 9.354 1.00 94.75 192 TYR A N 1
ATOM 1438 C CA . TYR A 1 192 ? 0.148 -8.412 10.092 1.00 94.75 192 TYR A CA 1
ATOM 1439 C C . TYR A 1 192 ? -0.373 -8.945 11.424 1.00 94.75 192 TYR A C 1
ATOM 1441 O O . TYR A 1 192 ? -1.352 -8.444 11.979 1.00 94.75 192 TYR A O 1
ATOM 1449 N N . GLN A 1 193 ? 0.286 -9.995 11.907 1.00 94.94 193 GLN A N 1
ATOM 1450 C CA . GLN A 1 193 ? 0.010 -10.509 13.238 1.00 94.94 193 GLN A CA 1
ATOM 1451 C C . GLN A 1 193 ? 0.409 -9.486 14.294 1.00 94.94 193 GLN A C 1
ATOM 1453 O O . GLN A 1 193 ? 1.377 -8.752 14.091 1.00 94.94 193 GLN A O 1
ATOM 1458 N N . LEU A 1 194 ? -0.339 -9.496 15.387 1.00 95.31 194 LEU A N 1
ATOM 1459 C CA . LEU A 1 194 ? -0.058 -8.749 16.603 1.00 95.31 194 LEU A CA 1
ATOM 1460 C C . LEU A 1 194 ? -0.272 -9.695 17.774 1.00 95.31 194 LEU A C 1
ATOM 1462 O O . LEU A 1 194 ? -1.280 -10.419 17.796 1.00 95.31 194 LEU A O 1
ATOM 1466 N N . ASP A 1 195 ? 0.661 -9.698 18.707 1.00 92.38 195 ASP A N 1
ATOM 1467 C CA . ASP A 1 195 ? 0.562 -10.458 19.940 1.00 92.38 195 ASP A CA 1
ATOM 1468 C C . ASP A 1 195 ? -0.324 -9.735 20.972 1.00 92.38 195 ASP A C 1
ATOM 1470 O O . ASP A 1 195 ? -1.132 -8.865 20.636 1.00 92.38 195 ASP A O 1
ATOM 1474 N N . GLU A 1 196 ? -0.301 -10.190 22.223 1.00 91.12 196 GLU A N 1
ATOM 1475 C CA . GLU A 1 196 ? -1.084 -9.572 23.293 1.00 91.12 196 GLU A CA 1
ATOM 1476 C C . GLU A 1 196 ? -0.360 -8.399 23.969 1.00 91.12 196 GLU A C 1
ATOM 1478 O O . GLU A 1 196 ? -0.981 -7.614 24.695 1.00 91.12 196 GLU A O 1
ATOM 1483 N N . HIS A 1 197 ? 0.931 -8.239 23.715 1.00 90.25 197 HIS A N 1
ATOM 1484 C CA . HIS A 1 197 ? 1.810 -7.304 24.384 1.00 90.25 197 HIS A CA 1
ATOM 1485 C C . HIS A 1 197 ? 1.848 -5.979 23.627 1.00 90.25 197 HIS A C 1
ATOM 1487 O O . HIS A 1 197 ? 1.638 -5.906 22.425 1.00 90.25 197 HIS A O 1
ATOM 1493 N N . HIS A 1 198 ? 1.982 -4.876 24.359 1.00 89.56 198 HIS A N 1
ATOM 1494 C CA . HIS A 1 198 ? 2.051 -3.552 23.749 1.00 89.56 198 HIS A CA 1
ATOM 1495 C C . HIS A 1 198 ? 3.451 -2.984 23.929 1.00 89.56 198 HIS A C 1
ATOM 1497 O O . HIS A 1 198 ? 3.890 -2.779 25.065 1.00 89.56 198 HIS A O 1
ATOM 1503 N N . GLY A 1 199 ? 4.128 -2.677 22.826 1.00 90.25 199 GLY A N 1
ATOM 1504 C CA . GLY A 1 199 ? 5.448 -2.061 22.831 1.00 90.25 199 GLY A CA 1
ATOM 1505 C C . GLY A 1 199 ? 6.596 -3.042 23.084 1.00 90.25 199 GLY A C 1
ATOM 1506 O O . GLY A 1 199 ? 7.682 -2.619 23.501 1.00 90.25 199 GLY A O 1
ATOM 1507 N N . TRP A 1 200 ? 6.368 -4.343 22.898 1.00 90.12 200 TRP A N 1
ATOM 1508 C CA . TRP A 1 200 ? 7.398 -5.376 23.002 1.00 90.12 200 TRP A CA 1
ATOM 1509 C C . TRP A 1 200 ? 6.946 -6.711 22.420 1.00 90.12 200 TRP A C 1
ATOM 1511 O O . TRP A 1 200 ? 5.758 -6.946 22.256 1.00 90.12 200 TRP A O 1
ATOM 1521 N N . VAL A 1 201 ? 7.922 -7.573 22.135 1.00 89.50 201 VAL A N 1
ATOM 1522 C CA . VAL A 1 201 ? 7.712 -8.922 21.599 1.00 89.50 201 VAL A CA 1
ATOM 1523 C C . VAL A 1 201 ? 8.444 -9.913 22.483 1.00 89.50 201 VAL A C 1
ATOM 1525 O O . VAL A 1 201 ? 9.644 -9.757 22.690 1.00 89.50 201 VAL A O 1
ATOM 1528 N N . ASP A 1 202 ? 7.751 -10.941 22.959 1.00 85.75 202 ASP A N 1
ATOM 1529 C CA . ASP A 1 202 ? 8.367 -12.029 23.724 1.00 85.75 202 ASP A CA 1
ATOM 1530 C C . ASP A 1 202 ? 9.148 -12.965 22.780 1.00 85.75 202 ASP A C 1
ATOM 1532 O O . ASP A 1 202 ? 8.585 -13.860 22.141 1.00 85.75 202 ASP A O 1
ATOM 1536 N N . GLU A 1 203 ? 10.449 -12.708 22.609 1.00 84.19 203 GLU A N 1
ATOM 1537 C CA . GLU A 1 203 ? 11.292 -13.464 21.673 1.00 84.19 203 GLU A CA 1
ATOM 1538 C C . GLU A 1 203 ? 11.760 -14.809 22.248 1.00 84.19 203 GLU A C 1
ATOM 1540 O O . GLU A 1 203 ? 12.011 -15.743 21.476 1.00 84.19 203 GLU A O 1
ATOM 1545 N N . ASP A 1 204 ? 11.896 -14.921 23.572 1.00 82.81 204 ASP A N 1
ATOM 1546 C CA . ASP A 1 204 ? 12.375 -16.134 24.241 1.00 82.81 204 ASP A CA 1
ATOM 1547 C C . ASP A 1 204 ? 11.250 -16.996 24.851 1.00 82.81 204 ASP A C 1
ATOM 1549 O O . ASP A 1 204 ? 11.494 -18.159 25.196 1.00 82.81 204 ASP A O 1
ATOM 1553 N N . GLY A 1 205 ? 10.016 -16.486 24.871 1.00 83.00 205 GLY A N 1
ATOM 1554 C CA . GLY A 1 205 ? 8.808 -17.194 25.286 1.00 83.00 205 GLY A CA 1
ATOM 1555 C C . GLY A 1 205 ? 8.665 -17.314 26.800 1.00 83.00 205 GLY A C 1
ATOM 1556 O O . GLY A 1 205 ? 8.052 -18.278 27.271 1.00 83.00 205 GLY A O 1
ATOM 1557 N N . ASN A 1 206 ? 9.300 -16.421 27.563 1.00 80.25 206 ASN A N 1
ATOM 1558 C CA . ASN A 1 206 ? 9.323 -16.475 29.022 1.00 80.25 206 ASN A CA 1
ATOM 1559 C C . ASN A 1 206 ? 8.236 -15.606 29.693 1.00 80.25 206 ASN A C 1
ATOM 1561 O O . ASN A 1 206 ? 8.083 -15.693 30.912 1.00 80.25 206 ASN A O 1
ATOM 1565 N N . GLY A 1 207 ? 7.497 -14.792 28.926 1.00 79.88 207 GLY A N 1
ATOM 1566 C CA . GLY A 1 207 ? 6.448 -13.892 29.416 1.00 79.88 207 GLY A CA 1
ATOM 1567 C C . GLY A 1 207 ? 6.939 -12.629 30.142 1.00 79.88 207 GLY A C 1
ATOM 1568 O O . GLY A 1 207 ? 6.146 -11.938 30.777 1.00 79.88 207 GLY A O 1
ATOM 1569 N N . ILE A 1 208 ? 8.233 -12.307 30.088 1.00 79.19 208 ILE A N 1
ATOM 1570 C CA . ILE A 1 208 ? 8.879 -11.229 30.846 1.00 79.19 208 ILE A CA 1
ATOM 1571 C C . ILE A 1 208 ? 9.656 -10.310 29.905 1.00 79.19 208 ILE A C 1
ATOM 1573 O O . ILE A 1 208 ? 10.734 -10.655 29.429 1.00 79.19 208 ILE A O 1
ATOM 1577 N N . GLN A 1 209 ? 9.182 -9.068 29.783 1.00 84.38 209 GLN A N 1
ATOM 1578 C CA . GLN A 1 209 ? 9.846 -8.035 28.992 1.00 84.38 209 GLN A CA 1
ATOM 1579 C C . GLN A 1 209 ? 11.273 -7.742 29.483 1.00 84.38 209 GLN A C 1
ATOM 1581 O O . GLN A 1 209 ? 11.498 -7.314 30.622 1.00 84.38 209 GLN A O 1
ATOM 1586 N N . ASN A 1 210 ? 12.240 -7.845 28.576 1.00 85.50 210 ASN A N 1
ATOM 1587 C CA . ASN A 1 210 ? 13.607 -7.373 28.771 1.00 85.50 210 ASN A CA 1
ATOM 1588 C C . ASN A 1 210 ? 13.971 -6.202 27.830 1.00 85.50 210 ASN A C 1
ATOM 1590 O O . ASN A 1 210 ? 13.187 -5.739 27.003 1.00 85.50 210 ASN A O 1
ATOM 1594 N N . SER A 1 211 ? 15.186 -5.664 27.973 1.00 86.69 211 SER A N 1
ATOM 1595 C CA . SER A 1 211 ? 15.628 -4.485 27.211 1.00 86.69 211 SER A CA 1
ATOM 1596 C C . SER A 1 211 ? 15.859 -4.735 25.715 1.00 86.69 211 SER A C 1
ATOM 1598 O O . SER A 1 211 ? 15.971 -3.765 24.965 1.00 86.69 211 SER A O 1
ATOM 1600 N N . LEU A 1 212 ? 15.956 -5.995 25.283 1.00 85.06 212 LEU A N 1
ATOM 1601 C CA . LEU A 1 212 ? 16.113 -6.388 23.878 1.00 85.06 212 LEU A CA 1
ATOM 1602 C C . LEU A 1 212 ? 14.768 -6.629 23.180 1.00 85.06 212 LEU A C 1
ATOM 1604 O O . LEU A 1 212 ? 14.716 -6.633 21.953 1.00 85.06 212 LEU A O 1
ATOM 1608 N N . GLU A 1 213 ? 13.697 -6.779 23.953 1.00 86.88 213 GLU A N 1
ATOM 1609 C CA . GLU A 1 213 ? 12.352 -7.100 23.467 1.00 86.88 213 GLU A CA 1
ATOM 1610 C C . GLU A 1 213 ? 11.489 -5.871 23.220 1.00 86.88 213 GLU A C 1
ATOM 1612 O O . GLU A 1 213 ? 10.423 -5.983 22.624 1.00 86.88 213 GLU A O 1
ATOM 1617 N N . ILE A 1 214 ? 11.955 -4.688 23.634 1.00 89.38 214 ILE A N 1
ATOM 1618 C CA . ILE A 1 214 ? 11.274 -3.422 23.364 1.00 89.38 214 ILE A CA 1
ATOM 1619 C C . ILE A 1 214 ? 11.079 -3.274 21.858 1.00 89.38 214 ILE A C 1
ATOM 1621 O O . ILE A 1 214 ? 12.030 -3.302 21.070 1.00 89.38 214 ILE A O 1
ATOM 1625 N N . HIS A 1 215 ? 9.830 -3.064 21.476 1.00 91.19 215 HIS A N 1
ATOM 1626 C CA . HIS A 1 215 ? 9.405 -2.972 20.095 1.00 91.19 215 HIS A CA 1
ATOM 1627 C C . HIS A 1 215 ? 8.367 -1.867 19.955 1.00 91.19 215 HIS A C 1
ATOM 1629 O O . HIS A 1 215 ? 7.785 -1.405 20.927 1.00 91.19 215 HIS A O 1
ATOM 1635 N N . ASN A 1 216 ? 8.176 -1.371 18.745 1.00 92.75 216 ASN A N 1
ATOM 1636 C CA . ASN A 1 216 ? 7.107 -0.427 18.468 1.00 92.75 216 ASN A CA 1
ATOM 1637 C C . ASN A 1 216 ? 6.363 -0.922 17.242 1.00 92.75 216 ASN A C 1
ATOM 1639 O O . ASN A 1 216 ? 6.800 -0.712 16.112 1.00 92.75 216 ASN A O 1
ATOM 1643 N N . GLU A 1 217 ? 5.214 -1.541 17.461 1.00 93.88 217 GLU A N 1
ATOM 1644 C CA . GLU A 1 217 ? 4.394 -2.143 16.414 1.00 93.88 217 GLU A CA 1
ATOM 1645 C C . GLU A 1 217 ? 3.896 -1.070 15.433 1.00 93.88 217 GLU A C 1
ATOM 1647 O O . GLU A 1 217 ? 3.702 -1.328 14.245 1.00 93.88 217 GLU A O 1
ATOM 1652 N N . ASN A 1 218 ? 3.742 0.170 15.904 1.00 92.06 218 ASN A N 1
ATOM 1653 C CA . ASN A 1 218 ? 3.348 1.327 15.099 1.00 92.06 218 ASN A CA 1
ATOM 1654 C C . ASN A 1 218 ? 4.533 2.013 14.392 1.00 92.06 218 ASN A C 1
ATOM 1656 O O . ASN A 1 218 ? 4.344 3.009 13.681 1.00 92.06 218 ASN A O 1
ATOM 1660 N N . GLY A 1 219 ? 5.752 1.519 14.606 1.00 88.81 219 GLY A N 1
ATOM 1661 C CA . GLY A 1 219 ? 6.983 2.039 14.037 1.00 88.81 219 GLY A CA 1
ATOM 1662 C C . GLY A 1 219 ? 7.102 1.756 12.539 1.00 88.81 219 GLY A C 1
ATOM 1663 O O . GLY A 1 219 ? 6.993 0.625 12.063 1.00 88.81 219 GLY A O 1
ATOM 1664 N N . LEU A 1 220 ? 7.360 2.810 11.761 1.00 84.69 220 LEU A N 1
ATOM 1665 C CA . LEU A 1 220 ? 7.575 2.705 10.311 1.00 84.69 220 LEU A CA 1
ATOM 1666 C C . LEU A 1 220 ? 9.056 2.561 9.940 1.00 84.69 220 LEU A C 1
ATOM 1668 O O . LEU A 1 220 ? 9.387 2.481 8.753 1.00 84.69 220 LEU A O 1
ATOM 1672 N N . SER A 1 221 ? 9.964 2.577 10.920 1.00 84.62 221 SER A N 1
ATOM 1673 C CA . SER A 1 221 ? 11.390 2.455 10.646 1.00 84.62 221 SER A CA 1
ATOM 1674 C C . SER A 1 221 ? 11.764 1.003 10.336 1.00 84.62 221 SER A C 1
ATOM 1676 O O . SER A 1 221 ? 11.070 0.060 10.709 1.00 84.62 221 SER A O 1
ATOM 1678 N N . GLY A 1 222 ? 12.888 0.804 9.643 1.00 77.44 222 GLY A N 1
ATOM 1679 C CA . GLY A 1 222 ? 13.413 -0.544 9.406 1.00 77.44 222 GLY A CA 1
ATOM 1680 C C . GLY A 1 222 ? 13.882 -1.251 10.684 1.00 77.44 222 GLY A C 1
ATOM 1681 O O . GLY A 1 222 ? 14.028 -2.466 10.661 1.00 77.44 222 GLY A O 1
ATOM 1682 N N . ALA A 1 223 ? 14.117 -0.508 11.771 1.00 78.88 223 ALA A N 1
ATOM 1683 C CA . ALA A 1 223 ? 14.477 -1.070 13.072 1.00 78.88 223 ALA A CA 1
ATOM 1684 C C . ALA A 1 223 ? 13.257 -1.650 13.808 1.00 78.88 223 ALA A C 1
ATOM 1686 O O . ALA A 1 223 ? 13.409 -2.611 14.550 1.00 78.88 223 ALA A O 1
ATOM 1687 N N . ASP A 1 224 ? 12.061 -1.123 13.527 1.00 86.31 224 ASP A N 1
ATOM 1688 C CA . ASP A 1 224 ? 10.780 -1.577 14.086 1.00 86.31 224 ASP A CA 1
ATOM 1689 C C . ASP A 1 224 ? 10.130 -2.673 13.216 1.00 86.31 224 ASP A C 1
ATOM 1691 O O . ASP A 1 224 ? 8.919 -2.875 13.236 1.00 86.31 224 ASP A O 1
ATOM 1695 N N . ALA A 1 225 ? 10.891 -3.335 12.343 1.00 87.31 225 ALA A N 1
ATOM 1696 C CA . ALA A 1 225 ? 10.375 -4.400 11.489 1.00 87.31 225 ALA A CA 1
ATOM 1697 C C . ALA A 1 225 ? 10.815 -5.761 12.034 1.00 87.31 225 ALA A C 1
ATOM 1699 O O . ALA A 1 225 ? 12.009 -6.072 12.034 1.00 87.31 225 ALA A O 1
ATOM 1700 N N . LYS A 1 226 ? 9.854 -6.592 12.449 1.00 89.31 226 LYS A N 1
ATOM 1701 C CA . LYS A 1 226 ? 10.104 -7.969 12.891 1.00 89.31 226 LYS A CA 1
ATOM 1702 C C . LYS A 1 226 ? 9.756 -8.954 11.782 1.00 89.31 226 LYS A C 1
ATOM 1704 O O . LYS A 1 226 ? 8.769 -8.787 11.064 1.00 89.31 226 LYS A O 1
ATOM 1709 N N . PHE A 1 227 ? 10.597 -9.972 11.615 1.00 90.25 227 PHE A N 1
ATOM 1710 C CA . PHE A 1 227 ? 10.460 -10.979 10.566 1.00 90.25 227 PHE A CA 1
ATOM 1711 C C . PHE A 1 227 ? 10.545 -12.383 11.147 1.00 90.25 227 PHE A C 1
ATOM 1713 O O . PHE A 1 227 ? 11.448 -12.678 11.926 1.00 90.25 227 PHE A O 1
ATOM 1720 N N . ASP A 1 228 ? 9.633 -13.254 10.728 1.00 87.25 228 ASP A N 1
ATOM 1721 C CA . ASP A 1 228 ? 9.702 -14.671 11.054 1.00 87.25 228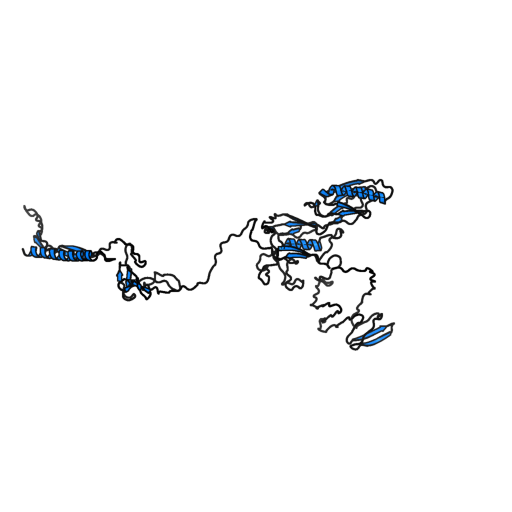 ASP A CA 1
ATOM 1722 C C . ASP A 1 228 ? 10.884 -15.352 10.328 1.00 87.25 228 ASP A C 1
ATOM 1724 O O . ASP A 1 228 ? 11.563 -14.775 9.470 1.00 87.25 228 ASP A O 1
ATOM 1728 N N . VAL A 1 229 ? 11.111 -16.634 10.625 1.00 87.56 229 VAL A N 1
ATOM 1729 C CA . VAL A 1 229 ? 12.168 -17.451 9.993 1.00 87.56 229 VAL A CA 1
ATOM 1730 C C . VAL A 1 229 ? 12.062 -17.541 8.463 1.00 87.56 229 VAL A C 1
ATOM 1732 O O . VAL A 1 229 ? 13.053 -17.816 7.785 1.00 87.56 229 VAL A O 1
ATOM 1735 N N . ASN A 1 230 ? 10.875 -17.295 7.905 1.00 90.25 230 ASN A N 1
ATOM 1736 C CA . ASN A 1 230 ? 10.597 -17.298 6.471 1.00 90.25 230 ASN A CA 1
ATOM 1737 C C . ASN A 1 230 ? 10.650 -15.890 5.856 1.00 90.25 230 ASN A C 1
ATOM 1739 O O . ASN A 1 230 ? 10.361 -15.737 4.669 1.00 90.25 230 ASN A O 1
ATOM 1743 N N . LYS A 1 231 ? 11.061 -14.877 6.631 1.00 89.69 231 LYS A N 1
ATOM 1744 C CA . LYS A 1 231 ? 11.094 -13.459 6.252 1.00 89.69 231 LYS A CA 1
ATOM 1745 C C . LYS A 1 231 ? 9.711 -12.852 5.993 1.00 89.69 231 LYS A C 1
ATOM 1747 O O . LYS A 1 231 ? 9.607 -11.869 5.259 1.00 89.69 231 LYS A O 1
ATOM 1752 N N . ASN A 1 232 ? 8.660 -13.402 6.596 1.00 88.88 232 ASN A N 1
ATOM 1753 C CA . ASN A 1 232 ? 7.359 -12.745 6.655 1.00 88.88 232 ASN A CA 1
ATOM 1754 C C . ASN A 1 232 ? 7.349 -11.755 7.813 1.00 88.88 232 ASN A C 1
ATOM 1756 O O . ASN A 1 232 ? 7.818 -12.064 8.905 1.00 88.88 232 ASN A O 1
ATOM 1760 N N . MET A 1 233 ? 6.806 -10.571 7.569 1.00 90.94 233 MET A N 1
ATOM 1761 C CA . MET A 1 233 ? 6.719 -9.536 8.590 1.00 90.94 233 MET A CA 1
ATOM 1762 C C . MET A 1 233 ? 5.597 -9.841 9.592 1.00 90.94 233 MET A C 1
ATOM 1764 O O . MET A 1 233 ? 4.529 -10.308 9.191 1.00 90.94 233 MET A O 1
ATOM 1768 N N . TYR A 1 234 ? 5.845 -9.570 10.871 1.00 92.00 234 TYR A N 1
ATOM 1769 C CA . TYR A 1 234 ? 4.887 -9.682 11.976 1.00 92.00 234 TYR A CA 1
ATOM 1770 C C . TYR A 1 234 ? 5.130 -8.548 12.992 1.00 92.00 234 TYR A C 1
ATOM 1772 O O . TYR A 1 234 ? 6.070 -7.774 12.806 1.00 92.00 234 TYR A O 1
ATOM 1780 N N . GLU A 1 235 ? 4.259 -8.402 13.993 1.00 93.88 235 GLU A N 1
ATOM 1781 C CA . GLU A 1 235 ? 4.273 -7.302 14.974 1.00 93.88 235 GLU A CA 1
ATOM 1782 C C . GLU A 1 235 ? 4.271 -5.914 14.334 1.00 93.88 235 GLU A C 1
ATOM 1784 O O . GLU A 1 235 ? 5.140 -5.073 14.577 1.00 93.88 235 GLU A O 1
ATOM 1789 N N . ARG A 1 236 ? 3.295 -5.684 13.446 1.00 93.56 236 ARG A N 1
ATOM 1790 C CA . ARG A 1 236 ? 3.115 -4.390 12.782 1.00 93.56 236 ARG A CA 1
ATOM 1791 C C . ARG A 1 236 ? 1.666 -3.922 12.813 1.00 93.56 236 ARG A C 1
ATOM 1793 O O . ARG A 1 236 ? 0.782 -4.526 12.206 1.00 93.56 236 ARG A O 1
ATOM 1800 N N . GLY A 1 237 ? 1.461 -2.786 13.469 1.00 93.75 237 GLY A N 1
ATOM 1801 C CA . GLY A 1 237 ? 0.217 -2.039 13.489 1.00 93.75 237 GLY A CA 1
ATOM 1802 C C . GLY A 1 237 ? -0.036 -1.357 12.147 1.00 93.75 237 GLY A C 1
ATOM 1803 O O . GLY A 1 237 ? 0.743 -0.515 11.702 1.00 93.75 237 GLY A O 1
ATOM 1804 N N . GLU A 1 238 ? -1.158 -1.686 11.513 1.00 93.38 238 GLU A N 1
ATOM 1805 C CA . GLU A 1 238 ? -1.592 -1.077 10.255 1.00 93.38 238 GLU A CA 1
ATOM 1806 C C . GLU A 1 238 ? -2.645 -0.003 10.499 1.00 93.38 238 GLU A C 1
ATOM 1808 O O . GLU A 1 238 ? -3.500 -0.149 11.369 1.00 93.38 238 GLU A O 1
ATOM 1813 N N . ASP A 1 239 ? -2.611 1.082 9.727 1.00 93.94 239 ASP A N 1
ATOM 1814 C CA . ASP A 1 239 ? -3.583 2.170 9.863 1.00 93.94 239 ASP A CA 1
ATOM 1815 C C . ASP A 1 239 ? -4.975 1.725 9.399 1.00 93.94 239 ASP A C 1
ATOM 1817 O O . ASP A 1 239 ? -5.154 1.322 8.246 1.00 93.94 239 ASP A O 1
ATOM 1821 N N . PHE A 1 240 ? -5.982 1.866 10.262 1.00 92.69 240 PHE A N 1
ATOM 1822 C CA . PHE A 1 240 ? -7.366 1.510 9.948 1.00 92.69 240 PHE A CA 1
ATOM 1823 C C . PHE A 1 240 ? -7.944 2.268 8.746 1.00 92.69 240 PHE A C 1
ATOM 1825 O O . PHE A 1 240 ? -8.810 1.738 8.044 1.00 92.69 240 PHE A O 1
ATOM 1832 N N . GLY A 1 241 ? -7.445 3.474 8.459 1.00 90.81 241 GLY A N 1
ATOM 1833 C CA . GLY A 1 241 ? -7.824 4.245 7.275 1.00 90.81 241 GLY A CA 1
ATOM 1834 C C . GLY A 1 241 ? -7.368 3.610 5.957 1.00 90.81 241 GLY A C 1
ATOM 1835 O O . GLY A 1 241 ? -7.953 3.885 4.910 1.00 90.81 241 GLY A O 1
ATOM 1836 N N . ALA A 1 242 ? -6.363 2.731 5.998 1.00 91.06 242 ALA A N 1
ATOM 1837 C CA . ALA A 1 242 ? -5.815 2.027 4.840 1.00 91.06 242 ALA A CA 1
ATOM 1838 C C . ALA A 1 242 ? -6.277 0.562 4.740 1.00 91.06 242 ALA A C 1
ATOM 1840 O O . ALA A 1 242 ? -5.837 -0.160 3.844 1.00 91.06 242 ALA A O 1
ATOM 1841 N N . LEU A 1 243 ? -7.161 0.107 5.632 1.00 93.94 243 LEU A N 1
ATOM 1842 C CA . LEU A 1 243 ? -7.616 -1.278 5.646 1.00 93.94 243 LEU A CA 1
ATOM 1843 C C . LEU A 1 243 ? -8.772 -1.537 4.677 1.00 93.94 243 LEU A C 1
ATOM 1845 O O . LEU A 1 243 ? -9.584 -0.663 4.350 1.00 93.94 243 LEU A O 1
ATOM 1849 N N . PHE A 1 244 ? -8.866 -2.799 4.267 1.00 94.88 244 PHE A N 1
ATOM 1850 C CA . PHE A 1 244 ? -9.874 -3.310 3.349 1.00 94.88 244 PHE A CA 1
ATOM 1851 C C . PHE A 1 244 ? -10.531 -4.563 3.920 1.00 94.88 244 PHE A C 1
ATOM 1853 O O . PHE A 1 244 ? -9.903 -5.348 4.627 1.00 94.88 244 PHE A O 1
ATOM 1860 N N . ASP A 1 245 ? -11.792 -4.773 3.565 1.00 92.62 245 ASP A N 1
ATOM 1861 C CA . ASP A 1 245 ? -12.547 -5.958 3.943 1.00 92.62 245 ASP A CA 1
ATOM 1862 C C . ASP A 1 245 ? -12.192 -7.194 3.084 1.00 92.62 245 ASP A C 1
ATOM 1864 O O . ASP A 1 245 ? -11.375 -7.176 2.148 1.00 92.62 245 ASP A O 1
ATOM 1868 N N . THR A 1 246 ? -12.861 -8.314 3.364 1.00 91.81 246 THR A N 1
ATOM 1869 C CA . THR A 1 246 ? -12.698 -9.572 2.620 1.00 91.81 246 THR A CA 1
ATOM 1870 C C . THR A 1 246 ? -13.177 -9.492 1.168 1.00 91.81 246 THR A C 1
ATOM 1872 O O . THR A 1 246 ? -12.725 -10.292 0.349 1.00 91.81 246 THR A O 1
ATOM 1875 N N . THR A 1 247 ? -13.957 -8.478 0.788 1.00 93.44 247 THR A N 1
ATOM 1876 C CA . THR A 1 247 ? -14.347 -8.197 -0.606 1.00 93.44 247 THR A CA 1
ATOM 1877 C C . THR A 1 247 ? -13.353 -7.288 -1.336 1.00 93.44 247 THR A C 1
ATOM 1879 O O . THR A 1 247 ? -13.377 -7.210 -2.560 1.00 93.44 247 THR A O 1
ATOM 1882 N N . GLY A 1 248 ? -12.417 -6.671 -0.605 1.00 92.69 248 GLY A N 1
ATOM 1883 C CA . GLY A 1 248 ? -11.431 -5.735 -1.145 1.00 92.69 248 GLY A CA 1
ATOM 1884 C C . GLY A 1 248 ? -11.934 -4.295 -1.182 1.00 92.69 248 GLY A C 1
ATOM 1885 O O . GLY A 1 248 ? -11.343 -3.468 -1.872 1.00 92.69 248 GLY A O 1
ATOM 1886 N N . LYS A 1 249 ? -13.011 -3.981 -0.460 1.00 95.12 249 LYS A N 1
ATOM 1887 C CA . LYS A 1 249 ? -13.521 -2.623 -0.286 1.00 95.12 249 LYS A CA 1
ATOM 1888 C C . LYS A 1 249 ? -12.897 -2.004 0.961 1.00 95.12 249 LYS A C 1
ATOM 1890 O O . LYS A 1 249 ? -12.793 -2.660 1.991 1.00 95.12 249 LYS A O 1
ATOM 1895 N N . SER A 1 250 ? -12.473 -0.748 0.865 1.00 93.44 250 SER A N 1
ATOM 1896 C CA . SER A 1 250 ? -11.923 -0.029 2.015 1.00 93.44 250 SER A CA 1
ATOM 1897 C C . SER A 1 250 ? -12.980 0.120 3.112 1.00 93.44 250 SER A C 1
ATOM 1899 O O . SER A 1 250 ? -14.151 0.369 2.806 1.00 93.44 250 SER A O 1
ATOM 1901 N N . PHE A 1 251 ? -12.561 0.029 4.378 1.00 91.06 251 PHE A N 1
ATOM 1902 C CA . PHE A 1 251 ? -13.421 0.396 5.507 1.00 91.06 251 PHE A CA 1
ATOM 1903 C C . PHE A 1 251 ? -13.845 1.871 5.443 1.00 91.06 251 PHE A C 1
ATOM 1905 O O . PHE A 1 251 ? -14.937 2.208 5.893 1.00 91.06 251 PHE A O 1
ATOM 1912 N N . GLY A 1 252 ? -13.021 2.739 4.837 1.00 88.19 252 GLY A N 1
ATOM 1913 C CA . GLY A 1 252 ? -13.355 4.143 4.591 1.00 88.19 252 GLY A CA 1
ATOM 1914 C C . GLY A 1 252 ? -13.598 4.955 5.864 1.00 88.19 252 GLY A C 1
ATOM 1915 O O . GLY A 1 252 ? -14.428 5.865 5.852 1.00 88.19 252 GLY A O 1
ATOM 1916 N N . LEU A 1 253 ? -12.912 4.607 6.958 1.00 91.62 253 LEU A N 1
ATOM 1917 C CA . LEU A 1 253 ? -13.071 5.264 8.252 1.00 91.62 253 LEU A CA 1
ATOM 1918 C C . LEU A 1 253 ? -12.629 6.730 8.179 1.00 91.62 253 LEU A C 1
ATOM 1920 O O . LEU A 1 253 ? -11.536 7.062 7.728 1.00 91.62 253 LEU A O 1
ATOM 1924 N N . SER A 1 254 ? -13.509 7.611 8.638 1.00 92.38 254 SER A N 1
ATOM 1925 C CA . SER A 1 254 ? -13.266 9.043 8.798 1.00 92.38 254 SER A CA 1
ATOM 1926 C C . SER A 1 254 ? -12.975 9.376 10.258 1.00 92.38 254 SER A C 1
ATOM 1928 O O . SER A 1 254 ? -13.389 8.652 11.163 1.00 92.38 254 SER A O 1
ATOM 1930 N N . ASN A 1 255 ? -12.295 10.499 10.497 1.00 94.75 255 ASN A N 1
ATOM 1931 C CA . ASN A 1 255 ? -11.978 10.959 11.850 1.00 94.75 255 ASN A CA 1
ATOM 1932 C C . ASN A 1 255 ? -13.237 11.023 12.740 1.00 94.75 255 ASN A C 1
ATOM 1934 O O . ASN A 1 255 ? -14.239 11.627 12.354 1.00 94.75 255 ASN A O 1
ATOM 1938 N N . GLY A 1 256 ? -13.174 10.405 13.920 1.00 91.75 256 GLY A N 1
ATOM 1939 C CA . GLY A 1 256 ? -14.260 10.325 14.897 1.00 91.75 256 GLY A CA 1
ATOM 1940 C C . GLY A 1 256 ? -15.277 9.201 14.661 1.00 91.75 256 GLY A C 1
ATOM 1941 O O . GLY A 1 256 ? -16.113 8.962 15.533 1.00 91.75 256 GLY A O 1
ATOM 1942 N N . GLN A 1 257 ? -15.224 8.491 13.527 1.00 94.38 257 GLN A N 1
ATOM 1943 C CA . GLN A 1 257 ? -16.031 7.283 13.329 1.00 94.38 257 GLN A CA 1
ATOM 1944 C C . GLN A 1 257 ? -15.490 6.130 14.166 1.00 94.38 257 GLN A C 1
ATOM 1946 O O . GLN A 1 257 ? -14.316 6.103 14.520 1.00 94.38 257 GLN A O 1
ATOM 1951 N N . GLY A 1 258 ? -16.345 5.171 14.498 1.00 93.06 258 GLY A N 1
ATOM 1952 C CA . GLY A 1 258 ? -15.987 4.181 15.493 1.00 93.06 258 GLY A CA 1
ATOM 1953 C C . GLY A 1 258 ? -17.075 3.167 15.776 1.00 93.06 258 GLY A C 1
ATOM 1954 O O . GLY A 1 258 ? -18.089 3.111 15.077 1.00 93.06 258 GLY A O 1
ATOM 1955 N N . ALA A 1 259 ? -16.861 2.394 16.832 1.00 94.31 259 ALA A N 1
ATOM 1956 C CA . ALA A 1 259 ? -17.797 1.389 17.302 1.00 94.31 259 ALA A CA 1
ATOM 1957 C C . ALA A 1 259 ? -17.914 1.417 18.827 1.00 94.31 259 ALA A C 1
ATOM 1959 O O . ALA A 1 259 ? -17.010 1.861 19.538 1.00 94.31 259 ALA A O 1
ATOM 1960 N N . TRP A 1 260 ? -19.042 0.911 19.311 1.00 96.38 260 TRP A N 1
ATOM 1961 C CA . TRP A 1 260 ? -19.207 0.539 20.707 1.00 96.38 260 TRP A CA 1
ATOM 1962 C C . TRP A 1 260 ? -18.888 -0.939 20.863 1.00 96.38 260 TRP A C 1
ATOM 1964 O O . TRP A 1 260 ? -19.393 -1.756 20.093 1.00 96.38 260 TRP A O 1
ATOM 1974 N N . VAL A 1 261 ? -18.095 -1.277 21.872 1.00 96.44 261 VAL A N 1
ATOM 1975 C CA . VAL A 1 261 ? -17.853 -2.666 22.270 1.00 96.44 261 VAL A CA 1
ATOM 1976 C C . VAL A 1 261 ? -18.353 -2.825 23.692 1.00 96.44 261 VAL A C 1
ATOM 1978 O O . VAL A 1 261 ? -17.983 -2.038 24.558 1.00 96.44 261 VAL A O 1
ATOM 1981 N N . SER A 1 262 ? -19.215 -3.816 23.908 1.00 95.88 262 SER A N 1
ATOM 1982 C CA . SER A 1 262 ? -19.701 -4.216 25.227 1.00 95.88 262 SER A CA 1
ATOM 1983 C C . SER A 1 262 ? -19.078 -5.555 25.580 1.00 95.88 262 SER A C 1
ATOM 1985 O O . SER A 1 262 ? -19.243 -6.507 24.820 1.00 95.88 262 SER A O 1
ATOM 1987 N N . TYR A 1 263 ? -18.390 -5.630 26.715 1.00 93.06 263 TYR A N 1
ATOM 1988 C CA . TYR A 1 263 ? -17.747 -6.867 27.176 1.00 93.06 263 TYR A CA 1
ATOM 1989 C C . TYR A 1 263 ? -18.713 -7.754 27.965 1.00 93.06 263 TYR A C 1
ATOM 1991 O O . TYR A 1 263 ? -18.661 -8.975 27.880 1.00 93.06 263 TYR A O 1
ATOM 1999 N N . THR A 1 264 ? -19.649 -7.130 28.679 1.00 93.31 264 THR A N 1
ATOM 2000 C CA . THR A 1 264 ? -20.775 -7.791 29.346 1.00 93.31 264 THR A CA 1
ATOM 2001 C C . THR A 1 264 ? -21.985 -6.853 29.376 1.00 93.31 264 THR A C 1
ATOM 2003 O O . THR A 1 264 ? -21.874 -5.669 29.040 1.00 93.31 264 THR A O 1
ATOM 2006 N N . GLU A 1 265 ? -23.158 -7.357 29.746 1.00 95.31 265 GLU A N 1
ATOM 2007 C CA . GLU A 1 265 ? -24.317 -6.508 30.032 1.00 95.31 265 GLU A CA 1
ATOM 2008 C C . GLU A 1 265 ? -24.061 -5.657 31.285 1.00 95.31 265 GLU A C 1
ATOM 2010 O O . GLU A 1 265 ? -23.506 -6.131 32.274 1.00 95.31 265 GLU A O 1
ATOM 2015 N N . ALA A 1 266 ? -24.473 -4.391 31.264 1.00 96.19 266 ALA A N 1
ATOM 2016 C CA . ALA A 1 266 ? -24.448 -3.576 32.470 1.00 96.19 266 ALA A CA 1
ATOM 2017 C C . ALA A 1 266 ? -25.634 -3.984 33.346 1.00 96.19 266 ALA A C 1
ATOM 2019 O O . ALA A 1 266 ? -26.783 -3.917 32.907 1.00 96.19 266 ALA A O 1
ATOM 2020 N N . ARG A 1 267 ? -25.370 -4.394 34.586 1.00 94.56 267 ARG A N 1
ATOM 2021 C CA . ARG A 1 267 ? -26.391 -4.829 35.543 1.00 94.56 267 ARG A CA 1
ATOM 2022 C C . ARG A 1 267 ? -26.172 -4.123 36.870 1.00 94.56 267 ARG A C 1
ATOM 2024 O O . ARG A 1 267 ? -25.090 -4.208 37.426 1.00 94.56 267 ARG A O 1
ATOM 2031 N N . SER A 1 268 ? -27.182 -3.435 37.394 1.00 93.31 268 SER A N 1
ATOM 2032 C CA . SER A 1 268 ? -27.077 -2.827 38.723 1.00 93.31 268 SER A CA 1
ATOM 2033 C C . SER A 1 268 ? -27.236 -3.870 39.827 1.00 93.31 268 SER A C 1
ATOM 2035 O O . SER A 1 268 ? -27.937 -4.875 39.662 1.00 93.31 268 SER A O 1
ATOM 2037 N N . ALA A 1 269 ? -26.709 -3.572 41.013 1.00 89.81 269 ALA A N 1
ATOM 2038 C CA . ALA A 1 269 ? -27.147 -4.256 42.221 1.00 89.81 269 ALA A CA 1
ATOM 2039 C C . ALA A 1 269 ? -28.676 -4.149 42.381 1.00 89.81 269 ALA A C 1
ATOM 2041 O O . ALA A 1 269 ? -29.306 -3.137 42.044 1.00 89.81 269 ALA A O 1
ATOM 2042 N N . GLN A 1 270 ? -29.283 -5.220 42.885 1.00 90.75 270 GLN A N 1
ATOM 2043 C CA . GLN A 1 270 ? -30.706 -5.246 43.184 1.00 90.75 270 GLN A CA 1
ATOM 2044 C C . GLN A 1 270 ? -31.010 -4.305 44.348 1.00 90.75 270 GLN A C 1
ATOM 2046 O O . GLN A 1 270 ? -30.416 -4.418 45.419 1.00 90.75 270 GLN A O 1
ATOM 2051 N N . THR A 1 271 ? -31.965 -3.401 44.151 1.00 91.25 271 THR A N 1
ATOM 2052 C CA . THR A 1 271 ? -32.316 -2.396 45.154 1.00 91.25 271 THR A CA 1
ATOM 2053 C C . THR A 1 271 ? -33.744 -2.589 45.643 1.00 91.25 271 THR A C 1
ATOM 2055 O O . THR A 1 271 ? -34.683 -2.683 44.850 1.00 91.25 271 THR A O 1
ATOM 2058 N N . ALA A 1 272 ? -33.917 -2.656 46.962 1.00 90.62 272 ALA A N 1
ATOM 2059 C CA . ALA A 1 272 ? -35.237 -2.710 47.578 1.00 90.62 272 ALA A CA 1
ATOM 2060 C C . ALA A 1 272 ? -35.949 -1.359 47.417 1.00 90.62 272 ALA A C 1
ATOM 2062 O O . ALA A 1 272 ? -35.386 -0.312 47.730 1.00 90.62 272 ALA A O 1
ATOM 2063 N N . ILE A 1 273 ? -37.197 -1.389 46.949 1.00 92.44 273 ILE A N 1
ATOM 2064 C CA . ILE A 1 273 ? -37.992 -0.178 46.722 1.00 92.44 273 ILE A CA 1
ATOM 2065 C C . ILE A 1 273 ? -38.773 0.195 47.987 1.00 92.44 273 ILE A C 1
ATOM 2067 O O . ILE A 1 273 ? -39.187 -0.670 48.763 1.00 92.44 273 ILE A O 1
ATOM 2071 N N . SER A 1 274 ? -38.963 1.496 48.202 1.00 90.75 274 SER A N 1
ATOM 2072 C CA . SER A 1 274 ? -39.716 2.067 49.323 1.00 90.75 274 SER A CA 1
ATOM 2073 C C . SER A 1 274 ? -41.152 1.527 49.406 1.00 90.75 274 SER A C 1
ATOM 2075 O O . SER A 1 274 ? -41.826 1.369 48.390 1.00 90.75 274 SER A O 1
ATOM 2077 N N . ASP A 1 275 ? -41.656 1.273 50.621 1.00 90.88 275 ASP A N 1
ATOM 2078 C CA . ASP A 1 275 ? -43.052 0.870 50.882 1.00 90.88 275 ASP A CA 1
ATOM 2079 C C . ASP A 1 275 ? -43.982 2.054 51.210 1.00 90.88 275 ASP A C 1
ATOM 2081 O O . ASP A 1 275 ? -45.149 1.867 51.566 1.00 90.88 275 ASP A O 1
ATOM 2085 N N . SER A 1 276 ? -43.466 3.277 51.081 1.00 92.19 276 SER A N 1
ATOM 2086 C CA . SER A 1 276 ? -44.180 4.533 51.318 1.00 92.19 276 SER A CA 1
ATOM 2087 C C . SER A 1 276 ? -44.586 5.218 50.003 1.00 92.19 276 SER A C 1
ATOM 2089 O O . SER A 1 276 ? -44.317 4.709 48.914 1.00 92.19 276 SER A O 1
ATOM 2091 N N . SER A 1 277 ? -45.265 6.370 50.082 1.00 93.00 277 SER A N 1
ATOM 2092 C CA . SER A 1 277 ? -45.518 7.205 48.900 1.00 93.00 277 SER A CA 1
ATOM 2093 C C . SER A 1 277 ? -44.198 7.626 48.253 1.00 93.00 277 SER A C 1
ATOM 2095 O O . SER A 1 277 ? -43.361 8.259 48.898 1.00 93.00 277 SER A O 1
ATOM 2097 N N . MET A 1 278 ? -44.045 7.309 46.972 1.00 93.06 278 MET A N 1
ATOM 2098 C CA . MET A 1 278 ? -42.857 7.595 46.183 1.00 93.06 278 MET A CA 1
ATOM 2099 C C . MET A 1 278 ? -42.958 8.934 45.452 1.00 93.06 278 MET A C 1
ATOM 2101 O O . MET A 1 278 ? -43.962 9.237 44.804 1.00 93.06 278 MET A O 1
ATOM 2105 N N . LYS A 1 279 ? -41.874 9.697 45.511 1.00 94.06 279 LYS A N 1
ATOM 2106 C CA . LYS A 1 279 ? -41.482 10.763 44.598 1.00 94.06 279 LYS A CA 1
ATOM 2107 C C . LYS A 1 279 ? -40.280 10.247 43.824 1.00 94.06 279 LYS A C 1
ATOM 2109 O O . LYS A 1 279 ? -39.304 9.812 44.426 1.00 94.06 279 LYS A O 1
ATOM 2114 N N . ILE A 1 280 ? -40.410 10.268 42.509 1.00 95.44 280 ILE A N 1
ATOM 2115 C CA . ILE A 1 280 ? -39.404 9.797 41.570 1.00 95.44 280 ILE A CA 1
ATOM 2116 C C . ILE A 1 280 ? -38.746 11.034 40.976 1.00 95.44 280 ILE A C 1
ATOM 2118 O O . ILE A 1 280 ? -39.446 11.876 40.404 1.00 95.44 280 ILE A O 1
ATOM 2122 N N . ASP A 1 281 ? -37.438 11.153 41.157 1.00 95.56 281 ASP A N 1
ATOM 2123 C CA . ASP A 1 281 ? -36.624 12.249 40.642 1.00 95.56 281 ASP A CA 1
ATOM 2124 C C . ASP A 1 281 ? -35.160 11.806 40.487 1.00 95.56 281 ASP A C 1
ATOM 2126 O O . ASP A 1 281 ? -34.332 11.963 41.384 1.00 95.56 281 ASP A O 1
ATOM 2130 N N . PHE A 1 282 ? -34.824 11.229 39.338 1.00 96.38 282 PHE A N 1
ATOM 2131 C CA . PHE A 1 282 ? -33.458 10.814 39.024 1.00 96.38 282 PHE A CA 1
ATOM 2132 C C . PHE A 1 282 ? -33.184 10.918 37.524 1.00 96.38 282 PHE A C 1
ATOM 2134 O O . PHE A 1 282 ? -34.109 10.994 36.713 1.00 96.38 282 PHE A O 1
ATOM 2141 N N . THR A 1 283 ? -31.910 10.879 37.139 1.00 96.88 283 THR A N 1
ATOM 2142 C CA . THR A 1 283 ? -31.507 10.704 35.741 1.00 96.88 283 THR A CA 1
ATOM 2143 C C . THR A 1 283 ? -30.929 9.315 35.509 1.00 96.88 283 THR A C 1
ATOM 2145 O O . THR A 1 283 ? -30.174 8.803 36.334 1.00 96.88 283 THR A O 1
ATOM 2148 N N . ILE A 1 284 ? -31.265 8.706 34.371 1.00 96.44 284 ILE A N 1
ATOM 2149 C CA . ILE A 1 284 ? -30.581 7.517 33.846 1.00 96.44 284 ILE A CA 1
ATOM 2150 C C . ILE A 1 284 ? -29.938 7.911 32.525 1.00 96.44 284 ILE A C 1
ATOM 2152 O O . ILE A 1 284 ? -30.626 8.368 31.616 1.00 96.44 284 ILE A O 1
ATOM 2156 N N . ASN A 1 285 ? -28.618 7.768 32.426 1.00 95.25 285 ASN A N 1
ATOM 2157 C CA . ASN A 1 285 ? -27.839 8.119 31.235 1.00 95.25 285 ASN A CA 1
ATOM 2158 C C . ASN A 1 285 ? -28.113 9.557 30.739 1.00 95.25 285 ASN A C 1
ATOM 2160 O O . ASN A 1 285 ? -28.118 9.838 29.543 1.00 95.25 285 ASN A O 1
ATOM 2164 N N . GLY A 1 286 ? -28.366 10.476 31.678 1.00 94.31 286 GLY A N 1
ATOM 2165 C CA . GLY A 1 286 ? -28.694 11.879 31.403 1.00 94.31 286 GLY A CA 1
ATOM 2166 C C . GLY A 1 286 ? -30.168 12.162 31.079 1.00 94.31 286 GLY A C 1
ATOM 2167 O O . GLY A 1 286 ? -30.546 13.331 31.025 1.00 94.31 286 GLY A O 1
ATOM 2168 N N . VAL A 1 287 ? -31.013 11.138 30.917 1.00 96.00 287 VAL A N 1
ATOM 2169 C CA . VAL A 1 287 ? -32.461 11.288 30.705 1.00 96.00 287 VAL A CA 1
ATOM 2170 C C . VAL A 1 287 ? -33.163 11.429 32.052 1.00 96.00 287 VAL A C 1
ATOM 2172 O O . VAL A 1 287 ? -33.035 10.567 32.920 1.00 96.00 287 VAL A O 1
ATOM 2175 N N . GLN A 1 288 ? -33.903 12.523 32.231 1.00 95.69 288 GLN A N 1
ATOM 2176 C CA . GLN A 1 288 ? -34.648 12.810 33.455 1.00 95.69 288 GLN A CA 1
ATOM 2177 C C . GLN A 1 288 ? -35.910 11.947 33.539 1.00 95.69 288 GLN A C 1
ATOM 2179 O O . GLN A 1 288 ? -36.785 12.030 32.678 1.00 95.69 288 GLN A O 1
ATOM 2184 N N . ILE A 1 289 ? -36.040 11.188 34.623 1.00 95.81 289 ILE A N 1
ATOM 2185 C CA . ILE A 1 289 ? -37.214 10.374 34.928 1.00 95.81 289 ILE A CA 1
ATOM 2186 C C . ILE A 1 289 ? -37.847 10.934 36.197 1.00 95.81 289 ILE A C 1
ATOM 2188 O O . ILE A 1 289 ? -37.209 11.048 37.243 1.00 95.81 289 ILE A O 1
ATOM 2192 N N . SER A 1 290 ? -39.118 11.317 36.092 1.00 95.19 290 SER A N 1
ATOM 2193 C CA . SER A 1 290 ? -39.854 11.908 37.205 1.00 95.19 290 SER A CA 1
ATOM 2194 C C . SER A 1 290 ? -41.283 11.394 37.282 1.00 95.19 290 SER A C 1
ATOM 2196 O O . SER A 1 290 ? -41.881 11.000 36.281 1.00 95.19 290 SER A O 1
ATOM 2198 N N . GLY A 1 291 ? -41.835 11.383 38.491 1.00 94.25 291 GLY A N 1
ATOM 2199 C CA . GLY A 1 291 ? -43.185 10.898 38.738 1.00 94.25 291 GLY A CA 1
ATOM 2200 C C . GLY A 1 291 ? -43.487 10.763 40.222 1.00 94.25 291 GLY A C 1
ATOM 2201 O O . GLY A 1 291 ? -42.698 11.144 41.086 1.00 94.25 291 GLY A O 1
ATOM 2202 N N . SER A 1 292 ? -44.649 10.209 40.537 1.00 94.38 292 SER A N 1
ATOM 2203 C CA . SER A 1 292 ? -45.000 9.861 41.907 1.00 94.38 292 SER A CA 1
ATOM 2204 C C . SER A 1 292 ? -45.976 8.696 41.928 1.00 94.38 292 SER A C 1
ATOM 2206 O O . SER A 1 292 ? -46.758 8.515 40.997 1.00 94.38 292 SER A O 1
ATOM 2208 N N . ASN A 1 293 ? -45.927 7.906 42.996 1.00 94.38 293 ASN A N 1
ATOM 2209 C CA . ASN A 1 293 ? -46.893 6.845 43.246 1.00 94.38 293 ASN A CA 1
ATOM 2210 C C . ASN A 1 293 ? -47.265 6.824 44.728 1.00 94.38 293 ASN A C 1
ATOM 2212 O O . ASN A 1 293 ? -46.415 7.023 45.592 1.00 94.38 293 ASN A O 1
ATOM 2216 N N . THR A 1 294 ? -48.533 6.592 45.047 1.00 93.88 294 THR A N 1
ATOM 2217 C CA . THR A 1 294 ? -48.976 6.370 46.430 1.00 93.88 294 THR A CA 1
ATOM 2218 C C . THR A 1 294 ? -49.610 4.988 46.493 1.00 93.88 294 THR A C 1
ATOM 2220 O O . THR A 1 294 ? -50.717 4.838 45.980 1.00 93.88 294 THR A O 1
ATOM 2223 N N . PRO A 1 295 ? -48.922 3.987 47.073 1.00 93.06 295 PRO A N 1
ATOM 2224 C CA . PRO A 1 295 ? -49.379 2.607 47.013 1.00 93.06 295 PRO A CA 1
ATOM 2225 C C . PRO A 1 295 ? -50.649 2.406 47.847 1.00 93.06 295 PRO A C 1
ATOM 2227 O O . PRO A 1 295 ? -50.791 2.951 48.946 1.00 93.06 295 PRO A O 1
ATOM 2230 N N . SER A 1 296 ? -51.564 1.596 47.325 1.00 92.44 296 SER A N 1
ATOM 2231 C CA . SER A 1 296 ? -52.862 1.265 47.925 1.00 92.44 296 SER A CA 1
ATOM 2232 C C . SER A 1 296 ? -52.844 -0.021 48.763 1.00 92.44 296 SER A C 1
ATOM 2234 O O . SER A 1 296 ? -53.794 -0.280 49.506 1.00 92.44 296 SER A O 1
ATOM 2236 N N . GLY A 1 297 ? -51.762 -0.805 48.679 1.00 87.94 297 GLY A N 1
ATOM 2237 C CA . GLY A 1 297 ? -51.568 -2.045 49.439 1.00 87.94 297 GLY A CA 1
ATOM 2238 C C . GLY A 1 297 ? -51.718 -1.893 50.960 1.00 87.94 297 GLY A C 1
ATOM 2239 O O . GLY A 1 297 ? -51.454 -0.837 51.542 1.00 87.94 297 GLY A O 1
ATOM 2240 N N . THR A 1 298 ? -52.120 -2.972 51.635 1.00 88.62 298 THR A N 1
ATOM 2241 C CA . THR A 1 298 ? -52.367 -2.971 53.089 1.00 88.62 298 THR A CA 1
ATOM 2242 C C . THR A 1 298 ? -51.148 -3.410 53.894 1.00 88.62 298 THR A C 1
ATOM 2244 O O . THR A 1 298 ? -50.930 -2.920 55.003 1.00 88.62 298 THR A O 1
ATOM 2247 N N . THR A 1 299 ? -50.307 -4.271 53.318 1.00 92.44 299 THR A N 1
ATOM 2248 C CA . THR A 1 299 ? -49.036 -4.717 53.904 1.00 92.44 299 THR A CA 1
ATOM 2249 C C . THR A 1 299 ? -47.838 -4.033 53.242 1.00 92.44 299 THR A C 1
ATOM 2251 O O . THR A 1 299 ? -47.898 -3.627 52.083 1.00 92.44 299 THR A O 1
ATOM 2254 N N . SER A 1 300 ? -46.704 -3.942 53.944 1.00 89.94 300 SER A N 1
ATOM 2255 C CA . SER A 1 300 ? -45.461 -3.408 53.365 1.00 89.94 300 SER A CA 1
ATOM 2256 C C . SER A 1 300 ? -44.993 -4.176 52.122 1.00 89.94 300 SER A C 1
ATOM 2258 O O . SER A 1 300 ? -44.413 -3.579 51.225 1.00 89.94 300 SER A O 1
ATOM 2260 N N . ALA A 1 301 ? -45.246 -5.486 52.041 1.00 89.38 301 ALA A N 1
ATOM 2261 C CA . ALA A 1 301 ? -44.887 -6.289 50.871 1.00 89.38 301 ALA A CA 1
ATOM 2262 C C . ALA A 1 301 ? -45.750 -5.940 49.647 1.00 89.38 301 ALA A C 1
ATOM 2264 O O . ALA A 1 301 ? -45.210 -5.734 48.565 1.00 89.38 301 ALA A O 1
ATOM 2265 N N . GLU A 1 302 ? -47.068 -5.799 49.831 1.00 90.19 302 GLU A N 1
ATOM 2266 C CA . GLU A 1 302 ? -47.988 -5.370 48.766 1.00 90.19 302 GLU A CA 1
ATOM 2267 C C . GLU A 1 302 ? -47.645 -3.968 48.256 1.00 90.19 302 GLU A C 1
ATOM 2269 O O . GLU A 1 302 ? -47.605 -3.743 47.049 1.00 90.19 302 GLU A O 1
ATOM 2274 N N . LYS A 1 303 ? -47.343 -3.036 49.172 1.00 92.25 303 LYS A N 1
ATOM 2275 C CA . LYS A 1 303 ? -46.955 -1.667 48.811 1.00 92.25 303 LYS A CA 1
ATOM 2276 C C . LYS A 1 303 ? -45.656 -1.623 48.007 1.00 92.25 303 LYS A C 1
ATOM 2278 O O . LYS A 1 303 ? -45.592 -0.893 47.023 1.00 92.25 303 LYS A O 1
ATOM 2283 N N . ARG A 1 304 ? -44.640 -2.410 48.395 1.00 90.69 304 ARG A N 1
ATOM 2284 C CA . ARG A 1 304 ? -43.379 -2.515 47.638 1.00 90.69 304 ARG A CA 1
ATOM 2285 C C . ARG A 1 304 ? -43.595 -3.083 46.249 1.00 90.69 304 ARG A C 1
ATOM 2287 O O . ARG A 1 304 ? -43.089 -2.511 45.299 1.00 90.69 304 ARG A O 1
ATOM 2294 N N . GLU A 1 305 ? -44.371 -4.153 46.125 1.00 90.88 305 GLU A N 1
ATOM 2295 C CA . GLU A 1 305 ? -44.658 -4.774 44.830 1.00 90.88 305 GLU A CA 1
ATOM 2296 C C . GLU A 1 305 ? -45.374 -3.800 43.875 1.00 90.88 305 GLU A C 1
ATOM 2298 O O . GLU A 1 305 ? -44.998 -3.681 42.708 1.00 90.88 305 GLU A O 1
ATOM 2303 N N . GLU A 1 306 ? -46.370 -3.054 44.368 1.00 91.94 306 GLU A N 1
ATOM 2304 C CA . GLU A 1 306 ? -47.079 -2.025 43.590 1.00 91.94 306 GLU A CA 1
ATOM 2305 C C . GLU A 1 306 ? -46.129 -0.908 43.130 1.00 91.94 306 GLU A C 1
ATOM 2307 O O . GLU A 1 306 ? -46.085 -0.565 41.945 1.00 91.94 306 GLU A O 1
ATOM 2312 N N . ASN A 1 307 ? -45.320 -0.391 44.053 1.00 92.88 307 ASN A N 1
ATOM 2313 C CA . ASN A 1 307 ? -44.308 0.624 43.782 1.00 92.88 307 ASN A CA 1
ATOM 2314 C C . ASN A 1 307 ? -43.236 0.140 42.788 1.00 92.88 307 ASN A C 1
ATOM 2316 O O . ASN A 1 307 ? -42.881 0.873 41.863 1.00 92.88 307 ASN A O 1
ATOM 2320 N N . SER A 1 308 ? -42.757 -1.099 42.926 1.00 92.56 308 SER A N 1
ATOM 2321 C CA . SER A 1 308 ? -41.777 -1.703 42.021 1.00 92.56 308 SER A CA 1
ATOM 2322 C C . SER A 1 308 ? -42.323 -1.849 40.603 1.00 92.56 308 SER A C 1
ATOM 2324 O O . SER A 1 308 ? -41.618 -1.526 39.651 1.00 92.56 308 SER A O 1
ATOM 2326 N N . ARG A 1 309 ? -43.586 -2.264 40.435 1.00 92.69 309 ARG A N 1
ATOM 2327 C CA . ARG A 1 309 ? -44.235 -2.340 39.112 1.00 92.69 309 ARG A CA 1
ATOM 2328 C C . ARG A 1 309 ? -44.427 -0.970 38.480 1.00 92.69 309 ARG A C 1
ATOM 2330 O O . ARG A 1 309 ? -44.201 -0.819 37.282 1.00 92.69 309 ARG A O 1
ATOM 2337 N N . TYR A 1 310 ? -44.831 0.027 39.270 1.00 93.94 310 TYR A N 1
ATOM 2338 C CA . TYR A 1 310 ? -44.954 1.398 38.779 1.00 93.94 310 TYR A CA 1
ATOM 2339 C C . TYR A 1 310 ? -43.603 1.914 38.269 1.00 93.94 310 TYR A C 1
ATOM 2341 O O . TYR A 1 310 ? -43.505 2.380 37.135 1.00 93.94 310 TYR A O 1
ATOM 2349 N N . LEU A 1 311 ? -42.555 1.777 39.086 1.00 94.06 311 LEU A N 1
ATOM 2350 C CA . LEU A 1 311 ? -41.216 2.245 38.745 1.00 94.06 311 LEU A CA 1
ATOM 2351 C C . LEU A 1 311 ? -40.621 1.472 37.559 1.00 94.06 311 LEU A C 1
ATOM 2353 O O . LEU A 1 311 ? -40.038 2.091 36.674 1.00 94.06 311 LEU A O 1
ATOM 2357 N N . GLN A 1 312 ? -40.828 0.153 37.487 1.00 95.38 312 GLN A N 1
ATOM 2358 C CA . GLN A 1 312 ? -40.432 -0.659 36.337 1.00 95.38 312 GLN A CA 1
ATOM 2359 C C . GLN A 1 312 ? -41.059 -0.140 35.039 1.00 95.38 312 GLN A C 1
ATOM 2361 O O . GLN A 1 312 ? -40.347 0.107 34.070 1.00 95.38 312 GLN A O 1
ATOM 2366 N N . ASN A 1 313 ? -42.383 0.037 35.016 1.00 95.25 313 ASN A N 1
ATOM 2367 C CA . ASN A 1 313 ? -43.085 0.512 33.825 1.00 95.25 313 ASN A CA 1
ATOM 2368 C C . ASN A 1 313 ? -42.626 1.917 33.420 1.00 95.25 313 ASN A C 1
ATOM 2370 O O . ASN A 1 313 ? -42.463 2.181 32.231 1.00 95.25 313 ASN A O 1
ATOM 2374 N N . LEU A 1 314 ? -42.394 2.797 34.401 1.00 96.00 314 LEU A N 1
ATOM 2375 C CA . LEU A 1 314 ? -41.911 4.148 34.145 1.00 96.00 314 LEU A CA 1
ATOM 2376 C C . LEU A 1 314 ? -40.505 4.137 33.537 1.00 96.00 314 LEU A C 1
ATOM 2378 O O . LEU A 1 314 ? -40.295 4.786 32.523 1.00 96.00 314 LEU A O 1
ATOM 2382 N N . ILE A 1 315 ? -39.558 3.382 34.105 1.00 95.81 315 ILE A N 1
ATOM 2383 C CA . ILE A 1 315 ? -38.194 3.275 33.559 1.00 95.81 315 ILE A CA 1
ATOM 2384 C C . ILE A 1 315 ? -38.232 2.668 32.153 1.00 95.81 315 ILE A C 1
ATOM 2386 O O . ILE A 1 315 ? -37.641 3.219 31.226 1.00 95.81 315 ILE A O 1
ATOM 2390 N N . ASN A 1 316 ? -38.991 1.585 31.968 1.00 96.50 316 ASN A N 1
ATOM 2391 C CA . ASN A 1 316 ? -39.074 0.881 30.688 1.00 96.50 316 ASN A CA 1
ATOM 2392 C C . ASN A 1 316 ? -39.727 1.723 29.585 1.00 96.50 316 ASN A C 1
ATOM 2394 O O . ASN A 1 316 ? -39.447 1.492 28.410 1.00 96.50 316 ASN A O 1
ATOM 2398 N N . GLN A 1 317 ? -40.537 2.731 29.927 1.00 96.88 317 GLN A N 1
ATOM 2399 C CA . GLN A 1 317 ? -41.061 3.697 28.958 1.00 96.88 317 GLN A CA 1
ATOM 2400 C C . GLN A 1 317 ? -39.948 4.524 28.290 1.00 96.88 317 GLN A C 1
ATOM 2402 O O . GLN A 1 317 ? -40.099 4.910 27.134 1.00 96.88 317 GLN A O 1
ATOM 2407 N N . PHE A 1 318 ? -38.833 4.759 28.989 1.00 95.94 318 PHE A N 1
ATOM 2408 C CA . PHE A 1 318 ? -37.672 5.497 28.479 1.00 95.94 318 PHE A CA 1
ATOM 2409 C C . PHE A 1 318 ? -36.570 4.583 27.919 1.00 95.94 318 PHE A C 1
ATOM 2411 O O . PHE A 1 318 ? -35.530 5.080 27.494 1.00 95.94 318 PHE A O 1
ATOM 2418 N N . SER A 1 319 ? -36.784 3.263 27.863 1.00 94.88 319 SER A N 1
ATOM 2419 C CA . SER A 1 319 ? -35.787 2.291 27.374 1.00 94.88 319 SER A CA 1
ATOM 2420 C C . SER A 1 319 ? -35.320 2.555 25.936 1.00 94.88 319 SER A C 1
ATOM 2422 O O . SER A 1 319 ? -34.175 2.269 25.601 1.00 94.88 319 SER A O 1
ATOM 2424 N N . SER A 1 320 ? -36.152 3.167 25.085 1.00 94.44 320 SER A N 1
ATOM 2425 C CA . SER A 1 320 ? -35.755 3.568 23.726 1.00 94.44 320 SER A CA 1
ATOM 2426 C C . SER A 1 320 ? -34.782 4.751 23.683 1.00 94.44 320 SER A C 1
ATOM 2428 O O . SER A 1 320 ? -34.150 4.970 22.654 1.00 94.44 320 SER A O 1
ATOM 2430 N N . GLU A 1 321 ? -34.684 5.526 24.765 1.00 94.69 321 GLU A N 1
ATOM 2431 C CA . GLU A 1 321 ? -33.766 6.665 24.899 1.00 94.69 321 GLU A CA 1
ATOM 2432 C C . GLU A 1 321 ? -32.538 6.308 25.746 1.00 94.69 321 GLU A C 1
ATOM 2434 O O . GLU A 1 321 ? -31.432 6.751 25.443 1.00 94.69 321 GLU A O 1
ATOM 2439 N N . THR A 1 322 ? -32.720 5.491 26.790 1.00 95.75 322 THR A N 1
ATOM 2440 C CA . THR A 1 322 ? -31.661 5.131 27.748 1.00 95.75 322 THR A CA 1
ATOM 2441 C C . THR A 1 322 ? -30.995 3.786 27.463 1.00 95.75 322 THR A C 1
ATOM 2443 O O . THR A 1 322 ? -29.909 3.518 27.968 1.00 95.75 322 THR A O 1
ATOM 2446 N N . GLY A 1 323 ? -31.641 2.896 26.705 1.00 95.38 323 GLY A N 1
ATOM 2447 C CA . GLY A 1 323 ? -31.228 1.495 26.559 1.00 95.38 323 GLY A CA 1
ATOM 2448 C C . GLY A 1 323 ? -31.383 0.649 27.833 1.00 95.38 323 GLY A C 1
ATOM 2449 O O . GLY A 1 323 ? -31.100 -0.546 27.801 1.00 95.38 323 GLY A O 1
ATOM 2450 N N . VAL A 1 324 ? -31.828 1.243 28.947 1.00 96.88 324 VAL A N 1
ATOM 2451 C CA . VAL A 1 324 ? -31.924 0.586 30.256 1.00 96.88 324 VAL A CA 1
ATOM 2452 C C . VAL A 1 324 ? -33.328 0.034 30.468 1.00 96.88 324 VAL A C 1
ATOM 2454 O O . VAL A 1 324 ? -34.320 0.754 30.350 1.00 96.88 324 VAL A O 1
ATOM 2457 N N . GLU A 1 325 ? -33.400 -1.232 30.863 1.00 96.12 325 GLU A N 1
ATOM 2458 C CA . GLU A 1 325 ? -34.618 -1.909 31.288 1.00 96.12 325 GLU A CA 1
ATOM 2459 C C . GLU A 1 325 ? -34.556 -2.239 32.783 1.00 96.12 325 GLU A C 1
ATOM 2461 O O . GLU A 1 325 ? -33.556 -2.726 33.310 1.00 96.12 325 GLU A O 1
ATOM 2466 N N . ALA A 1 326 ? -35.651 -1.990 33.489 1.00 95.69 326 ALA A N 1
ATOM 2467 C CA . ALA A 1 326 ? -35.863 -2.407 34.860 1.00 95.69 326 ALA A CA 1
ATOM 2468 C C . ALA A 1 326 ? -36.544 -3.782 34.902 1.00 95.69 326 ALA A C 1
ATOM 2470 O O . ALA A 1 326 ? -37.551 -4.043 34.232 1.00 95.69 326 ALA A O 1
ATOM 2471 N N . THR A 1 327 ? -36.034 -4.657 35.761 1.00 94.50 327 THR A N 1
ATOM 2472 C CA . THR A 1 327 ? -36.597 -5.981 36.043 1.00 94.50 327 THR A CA 1
ATOM 2473 C C . THR A 1 327 ? -36.888 -6.126 37.530 1.00 94.50 327 THR A C 1
ATOM 2475 O O . THR A 1 327 ? -36.183 -5.562 38.367 1.00 94.50 327 THR A O 1
ATOM 2478 N N . ILE A 1 328 ? -37.950 -6.863 37.863 1.00 91.12 328 ILE A N 1
ATOM 2479 C CA . ILE A 1 328 ? -38.345 -7.141 39.247 1.00 91.12 328 ILE A CA 1
ATOM 2480 C C . ILE A 1 328 ? -37.932 -8.572 39.586 1.00 91.12 328 ILE A C 1
ATOM 2482 O O . ILE A 1 328 ? -38.303 -9.518 38.894 1.00 91.12 328 ILE A O 1
ATOM 2486 N N . GLY A 1 329 ? -37.196 -8.728 40.680 1.00 80.50 329 GLY A N 1
ATOM 2487 C CA . GLY A 1 329 ? -36.858 -10.018 41.280 1.00 80.50 329 GLY A CA 1
ATOM 2488 C C . GLY A 1 329 ? -36.724 -9.847 42.788 1.00 80.50 329 GLY A C 1
ATOM 2489 O O . GLY A 1 329 ? -36.535 -8.725 43.244 1.00 80.50 329 GLY A O 1
ATOM 2490 N N . GLY A 1 330 ? -36.850 -10.917 43.581 1.00 65.75 330 GLY A N 1
ATOM 2491 C CA . GLY A 1 330 ? -36.465 -10.941 45.008 1.00 65.75 330 GLY A CA 1
ATOM 2492 C C . GLY A 1 330 ? -37.023 -9.844 45.941 1.00 65.75 330 GLY A C 1
ATOM 2493 O O . GLY A 1 330 ? -36.487 -9.674 47.030 1.00 65.75 330 GLY A O 1
ATOM 2494 N N . GLY A 1 331 ? -38.067 -9.099 45.552 1.00 70.12 331 GLY A N 1
ATOM 2495 C CA . GLY A 1 331 ? -38.598 -7.956 46.313 1.00 70.12 331 GLY A CA 1
ATOM 2496 C C . GLY A 1 331 ? -37.933 -6.593 46.035 1.00 70.12 331 GLY A C 1
ATOM 2497 O O . GLY A 1 331 ? -38.098 -5.676 46.840 1.00 70.12 331 GLY A O 1
ATOM 2498 N N . GLY A 1 332 ? -37.198 -6.444 44.924 1.00 84.69 332 GLY A N 1
ATOM 2499 C CA . GLY A 1 332 ? -36.542 -5.199 44.499 1.00 84.69 332 GLY A CA 1
ATOM 2500 C C . GLY A 1 332 ? -36.443 -5.042 42.974 1.00 84.69 332 GLY A C 1
ATOM 2501 O O . GLY A 1 332 ? -36.951 -5.876 42.221 1.00 84.69 332 GLY A O 1
ATOM 2502 N N . ILE A 1 333 ? -35.789 -3.967 42.524 1.00 92.56 333 ILE A N 1
ATOM 2503 C CA . ILE A 1 333 ? -35.536 -3.673 41.103 1.00 92.56 333 ILE A CA 1
ATOM 2504 C C . ILE A 1 333 ? -34.054 -3.847 40.773 1.00 92.56 333 ILE A C 1
ATOM 2506 O O . ILE A 1 333 ? -33.186 -3.411 41.528 1.00 92.56 333 ILE A O 1
ATOM 2510 N N . THR A 1 334 ? -33.791 -4.428 39.606 1.00 94.00 334 THR A N 1
ATOM 2511 C CA . THR A 1 334 ? -32.478 -4.465 38.960 1.00 94.00 334 THR A CA 1
ATOM 2512 C C . THR A 1 334 ? -32.565 -3.768 37.610 1.00 94.00 334 THR A C 1
ATOM 2514 O O . THR A 1 334 ? -33.452 -4.076 36.811 1.00 94.00 334 THR A O 1
ATOM 2517 N N . LEU A 1 335 ? -31.647 -2.838 37.355 1.00 95.56 335 LEU A N 1
ATOM 2518 C CA . LEU A 1 335 ? -31.488 -2.183 36.061 1.00 95.56 335 LEU A CA 1
ATOM 2519 C C . LEU A 1 335 ? -30.532 -3.004 35.197 1.00 95.56 335 LEU A C 1
ATOM 2521 O O . LEU A 1 335 ? -29.502 -3.465 35.689 1.00 95.56 335 LEU A O 1
ATOM 2525 N N . ILE A 1 336 ? -30.876 -3.191 33.929 1.00 95.88 336 ILE A N 1
ATOM 2526 C CA . ILE A 1 336 ? -30.106 -3.971 32.962 1.00 95.88 336 ILE A CA 1
ATOM 2527 C C . ILE A 1 336 ? -29.999 -3.162 31.672 1.00 95.88 336 ILE A C 1
ATOM 2529 O O . ILE A 1 336 ? -31.001 -2.668 31.164 1.00 95.88 336 ILE A O 1
ATOM 2533 N N . ASN A 1 337 ? -28.797 -3.050 31.117 1.00 97.19 337 ASN A N 1
ATOM 2534 C CA . ASN A 1 337 ? -28.575 -2.567 29.761 1.00 97.19 337 ASN A CA 1
ATOM 2535 C C . ASN A 1 337 ? -27.697 -3.574 29.017 1.00 97.19 337 ASN A C 1
ATOM 2537 O O . ASN A 1 337 ? -26.539 -3.791 29.370 1.00 97.19 337 ASN A O 1
ATOM 2541 N N . THR A 1 338 ? -28.243 -4.183 27.965 1.00 96.06 338 THR A N 1
ATOM 2542 C CA . THR A 1 338 ? -27.499 -5.142 27.130 1.00 96.06 338 THR A CA 1
ATOM 2543 C C . THR A 1 338 ? -26.513 -4.457 26.183 1.00 96.06 338 THR A C 1
ATOM 2545 O O . THR A 1 338 ? -25.724 -5.131 25.529 1.00 96.06 338 THR A O 1
ATOM 2548 N N . ASN A 1 339 ? -26.573 -3.126 26.063 1.00 96.38 339 ASN A N 1
ATOM 2549 C CA . ASN A 1 339 ? -25.761 -2.286 25.180 1.00 96.38 339 ASN A CA 1
ATOM 2550 C C . ASN A 1 339 ? -25.893 -2.608 23.678 1.00 96.38 339 ASN A C 1
ATOM 2552 O O . ASN A 1 339 ? -25.152 -2.057 22.859 1.00 96.38 339 ASN A O 1
ATOM 2556 N N . THR A 1 340 ? -26.852 -3.452 23.293 1.00 94.44 340 THR A N 1
ATOM 2557 C CA . THR A 1 340 ? -27.072 -3.884 21.901 1.00 94.44 340 THR A CA 1
ATOM 2558 C C . THR A 1 340 ? -27.804 -2.840 21.061 1.00 94.44 340 THR A C 1
ATOM 2560 O O . THR A 1 340 ? -27.612 -2.768 19.848 1.00 94.44 340 THR A O 1
ATOM 2563 N N . ASN A 1 341 ? -28.603 -1.989 21.705 1.00 91.19 341 ASN A N 1
ATOM 2564 C CA . ASN A 1 341 ? -29.425 -0.991 21.037 1.00 91.19 341 ASN A CA 1
ATOM 2565 C C . ASN A 1 341 ? -28.723 0.367 20.974 1.00 91.19 341 ASN A C 1
ATOM 2567 O O . ASN A 1 341 ? -28.000 0.762 21.893 1.00 91.19 341 ASN A O 1
ATOM 2571 N N . GLY A 1 342 ? -28.952 1.092 19.879 1.00 92.94 342 GLY A N 1
ATOM 2572 C CA . GLY A 1 342 ? -28.500 2.470 19.728 1.00 92.94 342 GLY A CA 1
ATOM 2573 C C . GLY A 1 342 ? -27.009 2.673 19.458 1.00 92.94 342 GLY A C 1
ATOM 2574 O O . GLY A 1 342 ? -26.185 1.773 19.623 1.00 92.94 342 GLY A O 1
ATOM 2575 N N . THR A 1 343 ? -26.658 3.895 19.059 1.00 93.75 343 THR A N 1
ATOM 2576 C CA . THR A 1 343 ? -25.273 4.339 18.798 1.00 93.75 343 THR A CA 1
ATOM 2577 C C . THR A 1 343 ? -24.842 5.528 19.656 1.00 93.75 343 THR A C 1
ATOM 2579 O O . THR A 1 343 ? -23.655 5.852 19.697 1.00 93.75 343 THR A O 1
ATOM 2582 N N . GLU A 1 344 ? -25.791 6.166 20.336 1.00 93.38 344 GLU A N 1
ATOM 2583 C CA . GLU A 1 344 ? -25.568 7.338 21.182 1.00 93.38 344 GLU A CA 1
ATOM 2584 C C . GLU A 1 344 ? -25.146 6.940 22.601 1.00 93.38 344 GLU A C 1
ATOM 2586 O O . GLU A 1 344 ? -25.461 5.846 23.071 1.00 93.38 344 GLU A O 1
ATOM 2591 N N . GLU A 1 345 ? -24.460 7.848 23.295 1.00 92.75 345 GLU A N 1
ATOM 2592 C CA . GLU A 1 345 ? -23.938 7.625 24.652 1.00 92.75 345 GLU A CA 1
ATOM 2593 C C . GLU A 1 345 ? -25.043 7.349 25.676 1.00 92.75 345 GLU A C 1
ATOM 2595 O O . GLU A 1 345 ? -24.854 6.541 26.581 1.00 92.75 345 GLU A O 1
ATOM 2600 N N . GLN A 1 346 ? -26.214 7.964 25.502 1.00 94.75 346 GLN A N 1
ATOM 2601 C CA . GLN A 1 346 ? -27.364 7.806 26.390 1.00 94.75 346 GLN A CA 1
ATOM 2602 C C . GLN A 1 346 ? -27.907 6.374 26.397 1.00 94.75 346 GLN A C 1
ATOM 2604 O O . GLN A 1 346 ? -28.533 5.968 27.368 1.00 94.75 346 GLN A O 1
ATOM 2609 N N . MET A 1 347 ? -27.650 5.596 25.342 1.00 95.81 347 MET A N 1
ATOM 2610 C CA . MET A 1 347 ? -28.139 4.222 25.206 1.00 95.81 347 MET A CA 1
ATOM 2611 C C . MET A 1 347 ? -27.152 3.170 25.727 1.00 95.81 347 MET A C 1
ATOM 2613 O O . MET A 1 347 ? -27.420 1.972 25.623 1.00 95.81 347 MET A O 1
ATOM 2617 N N . LYS A 1 348 ? -25.998 3.589 26.258 1.00 96.12 348 LYS A N 1
ATOM 2618 C CA . LYS A 1 348 ? -24.922 2.696 26.705 1.00 96.12 348 LYS A CA 1
ATOM 2619 C C . LYS A 1 348 ? -24.720 2.800 28.204 1.00 96.12 348 LYS A C 1
ATOM 2621 O O . LYS A 1 348 ? -24.817 3.886 28.769 1.00 96.12 348 LYS A O 1
ATOM 2626 N N . ASN A 1 349 ? -24.343 1.679 28.817 1.00 96.56 349 ASN A N 1
ATOM 2627 C CA . ASN A 1 349 ? -24.062 1.565 30.245 1.00 96.56 349 ASN A CA 1
ATOM 2628 C C . ASN A 1 349 ? -25.284 1.915 31.115 1.00 96.56 349 ASN A C 1
ATOM 2630 O O . ASN A 1 349 ? -26.396 2.129 30.617 1.00 96.56 349 ASN A O 1
ATOM 2634 N N . ILE A 1 350 ? -25.082 1.945 32.432 1.00 96.62 350 ILE A N 1
ATOM 2635 C CA . ILE A 1 350 ? -26.066 2.453 33.391 1.00 96.62 350 ILE A CA 1
ATOM 2636 C C . ILE A 1 350 ? -25.399 3.547 34.217 1.00 96.62 350 ILE A C 1
ATOM 2638 O O . ILE A 1 350 ? -24.516 3.265 35.016 1.00 96.62 350 ILE A O 1
ATOM 2642 N N . LYS A 1 351 ? -25.841 4.790 34.046 1.00 95.50 351 LYS A N 1
ATOM 2643 C CA . LYS A 1 351 ? -25.420 5.963 34.818 1.00 95.50 351 LYS A CA 1
ATOM 2644 C C . LYS A 1 351 ? -26.638 6.531 35.523 1.00 95.50 351 LYS A C 1
ATOM 2646 O O . LYS A 1 351 ? -27.358 7.357 34.961 1.00 95.50 351 LYS A O 1
ATOM 2651 N N . LEU A 1 352 ? -26.899 6.036 36.725 1.00 95.94 352 LEU A N 1
ATOM 2652 C CA . LEU A 1 352 ? -28.013 6.464 37.555 1.00 95.94 352 LEU A CA 1
ATOM 2653 C C . LEU A 1 352 ? -27.545 7.564 38.508 1.00 95.94 352 LEU A C 1
ATOM 2655 O O . LEU A 1 352 ? -26.651 7.340 39.323 1.00 95.94 352 LEU A O 1
ATOM 2659 N N . ASN A 1 353 ? -28.183 8.730 38.447 1.00 96.06 353 ASN A N 1
ATOM 2660 C CA . ASN A 1 353 ? -27.975 9.808 39.405 1.00 96.06 353 ASN A CA 1
ATOM 2661 C C . ASN A 1 353 ? -29.301 10.186 40.071 1.00 96.06 353 ASN A C 1
ATOM 2663 O O . ASN A 1 353 ? -30.199 10.731 39.430 1.00 96.06 353 ASN A O 1
ATOM 2667 N N . VAL A 1 354 ? -29.419 9.881 41.359 1.00 95.25 354 VAL A N 1
ATOM 2668 C CA . VAL A 1 354 ? -30.618 10.102 42.168 1.00 95.25 354 VAL A CA 1
ATOM 2669 C C . VAL A 1 354 ? -30.580 11.492 42.802 1.00 95.25 354 VAL A C 1
ATOM 2671 O O . VAL A 1 354 ? -29.614 11.842 43.483 1.00 95.25 354 VAL A O 1
ATOM 2674 N N . ASN A 1 355 ? -31.626 12.298 42.588 1.00 94.44 355 ASN A N 1
ATOM 2675 C CA . ASN A 1 355 ? -31.711 13.647 43.147 1.00 94.44 355 ASN A CA 1
ATOM 2676 C C . ASN A 1 355 ? -32.204 13.616 44.603 1.00 94.44 355 ASN A C 1
ATOM 2678 O O . ASN A 1 355 ? -32.840 12.671 45.058 1.00 94.44 355 ASN A O 1
ATOM 2682 N N . SER A 1 356 ? -31.963 14.696 45.348 1.00 91.19 356 SER A N 1
ATOM 2683 C CA . SER A 1 356 ? -32.261 14.771 46.790 1.00 91.19 356 SER A CA 1
ATOM 2684 C C . SER A 1 356 ? -33.748 14.697 47.162 1.00 91.19 356 SER A C 1
ATOM 2686 O O . SER A 1 356 ? -34.074 14.511 48.334 1.00 91.19 356 SER A O 1
ATOM 2688 N N . VAL A 1 357 ? -34.651 14.883 46.195 1.00 90.25 357 VAL A N 1
ATOM 2689 C CA . VAL A 1 357 ? -36.110 14.829 46.392 1.00 90.25 357 VAL A CA 1
ATOM 2690 C C . VAL A 1 357 ? -36.657 13.409 46.200 1.00 90.25 357 VAL A C 1
ATOM 2692 O O . VAL A 1 357 ? -37.774 13.124 46.643 1.00 90.25 357 VAL A O 1
ATOM 2695 N N . ASP A 1 358 ? -35.881 12.529 45.566 1.00 94.50 358 ASP A N 1
ATOM 2696 C CA . ASP A 1 358 ? -36.244 11.138 45.337 1.00 94.50 358 ASP A CA 1
ATOM 2697 C C . ASP A 1 358 ? -36.301 10.348 46.648 1.00 94.50 358 ASP A C 1
ATOM 2699 O O . ASP A 1 358 ? -35.478 10.521 47.549 1.00 94.50 358 ASP A O 1
ATOM 2703 N N . ASN A 1 359 ? -37.286 9.461 46.764 1.00 93.56 359 ASN A N 1
ATOM 2704 C CA . ASN A 1 359 ? -37.390 8.531 47.889 1.00 93.56 359 ASN A CA 1
ATOM 2705 C C . ASN A 1 359 ? -37.758 7.106 47.440 1.00 93.56 359 ASN A C 1
ATOM 2707 O O . ASN A 1 359 ? -38.397 6.356 48.185 1.00 93.56 359 ASN A O 1
ATOM 2711 N N . THR A 1 360 ? -37.365 6.735 46.219 1.00 90.75 360 THR A N 1
ATOM 2712 C CA . THR A 1 360 ? -37.597 5.403 45.640 1.00 90.75 360 THR A CA 1
ATOM 2713 C C . THR A 1 360 ? -36.840 4.304 46.386 1.00 90.75 360 THR A C 1
ATOM 2715 O O . THR A 1 360 ? -37.316 3.171 46.445 1.00 90.75 360 THR A O 1
ATOM 2718 N N . GLY A 1 361 ? -35.692 4.643 46.983 1.00 90.25 361 GLY A N 1
ATOM 2719 C CA . GLY A 1 361 ? -34.731 3.699 47.560 1.00 90.25 361 GLY A CA 1
ATOM 2720 C C . GLY A 1 361 ? -33.555 3.384 46.631 1.00 90.25 361 GLY A C 1
ATOM 2721 O O . GLY A 1 361 ? -32.602 2.756 47.081 1.00 90.25 361 GLY A O 1
ATOM 2722 N N . LEU A 1 362 ? -33.594 3.842 45.373 1.00 92.25 362 LEU A N 1
ATOM 2723 C CA . LEU A 1 362 ? -32.471 3.755 44.444 1.00 92.25 362 LEU A CA 1
ATOM 2724 C C . LEU A 1 362 ? -31.260 4.557 44.942 1.00 92.25 362 LEU A C 1
ATOM 2726 O O . LEU A 1 362 ? -31.401 5.589 45.597 1.00 92.25 362 LEU A O 1
ATOM 2730 N N . ILE A 1 363 ? -30.063 4.085 44.596 1.00 90.75 363 ILE A N 1
ATOM 2731 C CA . ILE A 1 363 ? -28.787 4.715 44.947 1.00 90.75 363 ILE A CA 1
ATOM 2732 C C . ILE A 1 363 ? -28.063 5.062 43.647 1.00 90.75 363 ILE A C 1
ATOM 2734 O O . ILE A 1 363 ? -28.043 4.246 42.725 1.00 90.75 363 ILE A O 1
ATOM 2738 N N . SER A 1 364 ? -27.471 6.258 43.570 1.00 93.81 364 SER A N 1
ATOM 2739 C CA . SER A 1 364 ? -26.658 6.650 42.416 1.00 93.81 364 SER A CA 1
ATOM 2740 C C . SER A 1 364 ? -25.539 5.636 42.177 1.00 93.81 364 SER A C 1
ATOM 2742 O O . SER A 1 364 ? -24.794 5.305 43.099 1.00 93.81 364 SER A O 1
ATOM 2744 N N . THR A 1 365 ? -25.425 5.147 40.946 1.00 93.19 365 THR A N 1
ATOM 2745 C CA . THR A 1 365 ? -24.437 4.139 40.550 1.00 93.19 365 THR A CA 1
ATOM 2746 C C . THR A 1 365 ? -24.067 4.301 39.079 1.00 93.19 365 THR A C 1
ATOM 2748 O O . THR A 1 365 ? -24.881 4.755 38.270 1.00 93.19 365 THR A O 1
ATOM 2751 N N . GLU A 1 366 ? -22.839 3.929 38.733 1.00 94.56 366 GLU A N 1
ATOM 2752 C CA . GLU A 1 366 ? -22.321 3.956 37.368 1.00 94.56 366 GLU A CA 1
ATOM 2753 C C . GLU A 1 366 ? -21.724 2.588 37.012 1.00 94.56 366 GLU A C 1
ATOM 2755 O O . GLU A 1 366 ? -20.599 2.271 37.384 1.00 94.56 366 GLU A O 1
ATOM 2760 N N . VAL A 1 367 ? -22.478 1.781 36.267 1.00 95.50 367 VAL A N 1
ATOM 2761 C CA . VAL A 1 367 ? -22.046 0.465 35.781 1.00 95.50 367 VAL A CA 1
ATOM 2762 C C . VAL A 1 367 ? -21.584 0.613 34.336 1.00 95.50 367 VAL A C 1
ATOM 2764 O O . VAL A 1 367 ? -22.406 0.795 33.433 1.00 95.50 367 VAL A O 1
ATOM 2767 N N . ILE A 1 368 ? -20.266 0.567 34.123 1.00 95.69 368 ILE A N 1
ATOM 2768 C CA . ILE A 1 368 ? -19.625 0.735 32.808 1.00 95.69 368 ILE A CA 1
ATOM 2769 C C . ILE A 1 368 ? -19.118 -0.616 32.312 1.00 95.69 368 ILE A C 1
ATOM 2771 O O . ILE A 1 368 ? -18.185 -1.184 32.881 1.00 95.69 368 ILE A O 1
ATOM 2775 N N . THR A 1 369 ? -19.701 -1.090 31.215 1.00 95.75 369 THR A N 1
ATOM 2776 C CA . THR A 1 369 ? -19.339 -2.356 30.559 1.00 95.75 369 THR A CA 1
ATOM 2777 C C . THR A 1 369 ? -19.169 -2.232 29.046 1.00 95.75 369 THR A C 1
ATOM 2779 O O . THR A 1 369 ? -18.682 -3.162 28.399 1.00 95.75 369 THR A O 1
ATOM 2782 N N . ALA A 1 370 ? -19.548 -1.082 28.482 1.00 96.88 370 ALA A N 1
ATOM 2783 C CA . ALA A 1 370 ? -19.395 -0.737 27.082 1.00 96.88 370 ALA A CA 1
ATOM 2784 C C . ALA A 1 370 ? -18.570 0.539 26.888 1.00 96.88 370 ALA A C 1
ATOM 2786 O O . ALA A 1 370 ? -18.778 1.549 27.568 1.00 96.88 370 ALA A O 1
ATOM 2787 N N . PHE A 1 371 ? -17.681 0.505 25.897 1.00 96.69 371 PHE A N 1
ATOM 2788 C CA . PHE A 1 371 ? -16.724 1.567 25.596 1.00 96.69 371 PHE A CA 1
ATOM 2789 C C . PHE A 1 371 ? -16.812 1.976 24.131 1.00 96.69 371 PHE A C 1
ATOM 2791 O O . PHE A 1 371 ? -17.096 1.160 23.249 1.00 96.69 371 PHE A O 1
ATOM 2798 N N . LYS A 1 372 ? -16.573 3.262 23.876 1.00 95.81 372 LYS A N 1
ATOM 2799 C CA . LYS A 1 372 ? -16.569 3.844 22.535 1.00 95.81 372 LYS A CA 1
ATOM 2800 C C . LYS A 1 372 ? -15.140 3.895 22.017 1.00 95.81 372 LYS A C 1
ATOM 2802 O O . LYS A 1 372 ? -14.304 4.550 22.631 1.00 95.81 372 LYS A O 1
ATOM 2807 N N . TYR A 1 373 ? -14.884 3.275 20.874 1.00 95.94 373 TYR A N 1
ATOM 2808 C CA . TYR A 1 373 ? -13.598 3.319 20.179 1.00 95.94 373 TYR A CA 1
ATOM 2809 C C . TYR A 1 373 ? -13.750 4.189 18.945 1.00 95.94 373 TYR A C 1
ATOM 2811 O O . TYR A 1 373 ? -14.593 3.896 18.101 1.00 95.94 373 TYR A O 1
ATOM 2819 N N . THR A 1 374 ? -12.954 5.245 18.824 1.00 94.88 374 THR A N 1
ATOM 2820 C CA . THR A 1 374 ? -13.017 6.217 17.728 1.00 94.88 374 THR A CA 1
ATOM 2821 C C . THR A 1 374 ? -11.703 6.273 16.967 1.00 94.88 374 THR A C 1
ATOM 2823 O O . THR A 1 374 ? -10.643 6.447 17.567 1.00 94.88 374 THR A O 1
ATOM 2826 N N . TYR A 1 375 ? -11.790 6.186 15.644 1.00 96.06 375 TYR A N 1
ATOM 2827 C CA . TYR A 1 375 ? -10.661 6.326 14.742 1.00 96.06 375 TYR A CA 1
ATOM 2828 C C . TYR A 1 375 ? -10.192 7.781 14.671 1.00 96.06 375 TYR A C 1
ATOM 2830 O O . TYR A 1 375 ? -10.987 8.681 14.379 1.00 96.06 375 TYR A O 1
ATOM 2838 N N . THR A 1 376 ? -8.894 7.996 14.863 1.00 94.56 376 THR A N 1
ATOM 2839 C CA . THR A 1 376 ? -8.233 9.293 14.712 1.00 94.56 376 THR A CA 1
ATOM 2840 C C . THR A 1 376 ? -7.013 9.124 13.800 1.00 94.56 376 THR A C 1
ATOM 2842 O O . THR A 1 376 ? -6.103 8.385 14.155 1.00 94.56 376 THR A O 1
ATOM 2845 N N . PRO A 1 377 ? -6.922 9.822 12.651 1.00 89.12 377 PRO A N 1
ATOM 2846 C CA . PRO A 1 377 ? -5.777 9.697 11.739 1.00 89.12 377 PRO A CA 1
ATOM 2847 C C . PRO A 1 377 ? -4.499 10.377 12.265 1.00 89.12 377 PRO A C 1
ATOM 2849 O O . PRO A 1 377 ? -3.417 10.188 11.715 1.00 89.12 377 PRO A O 1
ATOM 2852 N N . GLY A 1 378 ? -4.626 11.224 13.291 1.00 84.44 378 GLY A N 1
ATOM 2853 C CA . GLY A 1 378 ? -3.514 11.889 13.969 1.00 84.44 378 GLY A CA 1
ATOM 2854 C C . GLY A 1 378 ? -2.963 11.082 15.147 1.00 84.44 378 GLY A C 1
ATOM 2855 O O . GLY A 1 378 ? -3.172 9.879 15.255 1.00 84.44 378 GLY A O 1
ATOM 2856 N N . SER A 1 379 ? -2.259 11.761 16.051 1.00 76.94 379 SER A N 1
ATOM 2857 C CA . SER A 1 379 ? -1.807 11.155 17.305 1.00 76.94 379 SER A CA 1
ATOM 2858 C C . SER A 1 379 ? -2.996 10.707 18.152 1.00 76.94 379 SER A C 1
ATOM 2860 O O . SER A 1 379 ? -3.949 11.464 18.336 1.00 76.94 379 SER A O 1
ATOM 2862 N N . THR A 1 380 ? -2.913 9.493 18.680 1.00 79.88 380 THR A N 1
ATOM 2863 C CA . THR A 1 380 ? -3.860 8.958 19.653 1.00 79.88 380 THR A CA 1
ATOM 2864 C C . THR A 1 380 ? -3.541 9.516 21.038 1.00 79.88 380 THR A C 1
ATOM 2866 O O . THR A 1 380 ? -2.378 9.698 21.404 1.00 79.88 380 THR A O 1
ATOM 2869 N N . SER A 1 381 ? -4.577 9.833 21.813 1.00 74.50 381 SER A N 1
ATOM 2870 C CA . SER A 1 381 ? -4.445 10.165 23.233 1.00 74.50 381 SER A CA 1
ATOM 2871 C C . SER A 1 381 ? -4.942 9.011 24.093 1.00 74.50 381 SER A C 1
ATOM 2873 O O . SER A 1 381 ? -5.962 8.396 23.773 1.00 74.50 381 SER A O 1
ATOM 2875 N N . THR A 1 382 ? -4.285 8.770 25.224 1.00 77.88 382 THR A N 1
ATOM 2876 C CA . THR A 1 382 ? -4.790 7.841 26.235 1.00 77.88 382 THR A CA 1
ATOM 2877 C C . THR A 1 382 ? -6.068 8.389 26.869 1.00 77.88 382 THR A C 1
ATOM 2879 O O . THR A 1 382 ? -6.192 9.585 27.146 1.00 77.88 382 THR A O 1
ATOM 2882 N N . ALA A 1 383 ? -7.047 7.512 27.085 1.00 80.81 383 ALA A N 1
ATOM 2883 C CA . ALA A 1 383 ? -8.258 7.879 27.806 1.00 80.81 383 ALA A CA 1
ATOM 2884 C C . ALA A 1 383 ? -7.930 8.149 29.279 1.00 80.81 383 ALA A C 1
ATOM 2886 O O . ALA A 1 383 ? -7.170 7.404 29.894 1.00 80.81 383 ALA A O 1
ATOM 2887 N N . SER A 1 384 ? -8.495 9.220 29.839 1.00 78.62 384 SER A N 1
ATOM 2888 C CA . SER A 1 384 ? -8.238 9.618 31.230 1.00 78.62 384 SER A CA 1
ATOM 2889 C C . SER A 1 384 ? -9.243 8.999 32.202 1.00 78.62 384 SER A C 1
ATOM 2891 O O . SER A 1 384 ? -8.909 8.765 33.359 1.00 78.62 384 SER A O 1
ATOM 2893 N N . ASN A 1 385 ? -10.461 8.709 31.736 1.00 85.88 385 ASN A N 1
ATOM 2894 C CA . ASN A 1 385 ? -11.529 8.091 32.515 1.00 85.88 385 ASN A CA 1
ATOM 2895 C C . ASN A 1 385 ? -12.154 6.892 31.789 1.00 85.88 385 ASN A C 1
ATOM 2897 O O . ASN A 1 385 ? -12.155 6.794 30.558 1.00 85.88 385 ASN A O 1
ATOM 2901 N N . ARG A 1 386 ? -12.802 6.009 32.562 1.00 87.12 386 ARG A N 1
ATOM 2902 C CA . ARG A 1 386 ? -13.532 4.839 32.037 1.00 87.12 386 ARG A CA 1
ATOM 2903 C C . ARG A 1 386 ? -14.601 5.223 31.008 1.00 87.12 386 ARG A C 1
ATOM 2905 O O . ARG A 1 386 ? -14.752 4.516 30.022 1.00 87.12 386 ARG A O 1
ATOM 2912 N N . SER A 1 387 ? -15.270 6.357 31.216 1.00 86.00 387 SER A N 1
ATOM 2913 C CA . SER A 1 387 ? -16.329 6.884 30.344 1.00 86.00 387 SER A CA 1
ATOM 2914 C C . SER A 1 387 ? -15.830 7.617 29.087 1.00 86.00 387 SER A C 1
ATOM 2916 O O . SER A 1 387 ? -16.648 7.930 28.223 1.00 86.00 387 SER A O 1
ATOM 2918 N N . ASP A 1 388 ? -14.529 7.902 28.964 1.00 89.81 388 ASP A N 1
ATOM 2919 C CA . ASP A 1 388 ? -13.982 8.621 27.807 1.00 89.81 388 ASP A CA 1
ATOM 2920 C C . ASP A 1 388 ? -13.892 7.709 26.572 1.00 89.81 388 ASP A C 1
ATOM 2922 O O . ASP A 1 388 ? -13.638 6.508 26.678 1.00 89.81 388 ASP A O 1
ATOM 2926 N N . ALA A 1 389 ? -14.026 8.270 25.370 1.00 90.81 389 ALA A N 1
ATOM 2927 C CA . ALA A 1 389 ? -13.798 7.506 24.144 1.00 90.81 389 ALA A CA 1
ATOM 2928 C C . ALA A 1 389 ? -12.316 7.102 24.001 1.00 90.81 389 ALA A C 1
ATOM 2930 O O . ALA A 1 389 ? -11.417 7.922 24.197 1.00 90.81 389 ALA A O 1
ATOM 2931 N N . ARG A 1 390 ? -12.057 5.848 23.617 1.00 94.31 390 ARG A N 1
ATOM 2932 C CA . ARG A 1 390 ? -10.724 5.350 23.258 1.00 94.31 390 ARG A CA 1
ATOM 2933 C C . ARG A 1 390 ? -10.386 5.791 21.844 1.00 94.31 390 ARG A C 1
ATOM 2935 O O . ARG A 1 390 ? -11.147 5.523 20.917 1.00 94.31 390 ARG A O 1
ATOM 2942 N N . GLN A 1 391 ? -9.253 6.456 21.663 1.00 94.81 391 GLN A N 1
ATOM 2943 C CA . GLN A 1 391 ? -8.789 6.846 20.336 1.00 94.81 391 GLN A CA 1
ATOM 2944 C C . GLN A 1 391 ? -7.828 5.798 19.788 1.00 94.81 391 GLN A C 1
ATOM 2946 O O . GLN A 1 391 ? -6.885 5.421 20.477 1.00 94.81 391 GLN A O 1
ATOM 2951 N N . PHE A 1 392 ? -8.043 5.368 18.549 1.00 95.00 392 PHE A N 1
ATOM 2952 C CA . PHE A 1 392 ? -7.146 4.444 17.861 1.00 95.00 392 PHE A CA 1
ATOM 2953 C C . PHE A 1 392 ? -6.826 4.952 16.457 1.00 95.00 392 PHE A C 1
ATOM 2955 O O . PHE A 1 392 ? -7.666 5.579 15.810 1.00 95.00 392 PHE A O 1
ATOM 2962 N N . ARG A 1 393 ? -5.621 4.668 15.968 1.00 94.75 393 ARG A N 1
ATOM 2963 C CA . ARG A 1 393 ? -5.255 4.871 14.565 1.00 94.75 393 ARG A CA 1
ATOM 2964 C C . ARG A 1 393 ? -4.937 3.537 13.909 1.00 94.75 393 ARG A C 1
ATOM 2966 O O . ARG A 1 393 ? -5.415 3.267 12.808 1.00 94.75 393 ARG A O 1
ATOM 2973 N N . THR A 1 394 ? -4.155 2.703 14.584 1.00 95.25 394 THR A N 1
ATOM 2974 C CA . THR A 1 394 ? -3.693 1.424 14.043 1.00 95.25 394 THR A CA 1
ATOM 2975 C C . THR A 1 394 ? -4.444 0.222 14.604 1.00 95.25 394 THR A C 1
ATOM 2977 O O . THR A 1 394 ? -5.201 0.328 15.572 1.00 95.25 394 THR A O 1
ATOM 2980 N N . THR A 1 395 ? -4.221 -0.940 13.986 1.00 95.44 395 THR A N 1
ATOM 2981 C CA . THR A 1 395 ? -4.651 -2.244 14.506 1.00 95.44 395 THR A CA 1
ATOM 2982 C C . THR A 1 395 ? -4.111 -2.512 15.903 1.00 95.44 395 THR A C 1
ATOM 2984 O O . THR A 1 395 ? -4.866 -3.028 16.721 1.00 95.44 395 THR A O 1
ATOM 2987 N N . GLU A 1 396 ? -2.878 -2.094 16.197 1.00 95.19 396 GLU A N 1
ATOM 2988 C CA . GLU A 1 396 ? -2.288 -2.222 17.533 1.00 95.19 396 GLU A CA 1
ATOM 2989 C C . GLU A 1 396 ? -2.987 -1.326 18.557 1.00 95.19 396 GLU A C 1
ATOM 2991 O O . GLU A 1 396 ? -3.380 -1.800 19.620 1.00 95.19 396 GLU A O 1
ATOM 2996 N N . ASP A 1 397 ? -3.234 -0.056 18.218 1.00 95.06 397 ASP A N 1
ATOM 2997 C CA . ASP A 1 397 ? -3.908 0.870 19.133 1.00 95.06 397 ASP A CA 1
ATOM 2998 C C . ASP A 1 397 ? -5.286 0.337 19.555 1.00 95.06 397 ASP A C 1
ATOM 3000 O O . ASP A 1 397 ? -5.659 0.402 20.728 1.00 95.06 397 ASP A O 1
ATOM 3004 N N . LEU A 1 398 ? -6.053 -0.199 18.595 1.00 95.31 398 LEU A N 1
ATOM 3005 C CA . LEU A 1 398 ? -7.366 -0.775 18.878 1.00 95.31 398 LEU A CA 1
ATOM 3006 C C . LEU A 1 398 ? -7.246 -2.056 19.705 1.00 95.31 398 LEU A C 1
ATOM 3008 O O . LEU A 1 398 ? -7.976 -2.209 20.683 1.00 95.31 398 LEU A O 1
ATOM 3012 N N . ARG A 1 399 ? -6.341 -2.962 19.319 1.00 96.25 399 ARG A N 1
ATOM 3013 C CA . ARG A 1 399 ? -6.108 -4.237 20.004 1.00 96.25 399 ARG A CA 1
ATOM 3014 C C . ARG A 1 399 ? -5.769 -4.009 21.479 1.00 96.25 399 ARG A C 1
ATOM 3016 O O . ARG A 1 399 ? -6.468 -4.526 22.351 1.00 96.25 399 ARG A O 1
ATOM 3023 N N . HIS A 1 400 ? -4.771 -3.171 21.751 1.00 93.81 400 HIS A N 1
ATOM 3024 C CA . HIS A 1 400 ? -4.331 -2.834 23.101 1.00 93.81 400 HIS A CA 1
ATOM 3025 C C . HIS A 1 400 ? -5.429 -2.136 23.919 1.00 93.81 400 HIS A C 1
ATOM 3027 O O . HIS A 1 400 ? -5.653 -2.477 25.084 1.00 93.81 400 HIS A O 1
ATOM 3033 N N . ALA A 1 401 ? -6.162 -1.188 23.318 1.00 94.38 401 ALA A N 1
ATOM 3034 C CA . ALA A 1 401 ? -7.263 -0.508 24.000 1.00 94.38 401 ALA A CA 1
ATOM 3035 C C . ALA A 1 401 ? -8.398 -1.478 24.368 1.00 94.38 401 ALA A C 1
ATOM 3037 O O . ALA A 1 401 ? -8.934 -1.400 25.474 1.00 94.38 401 ALA A O 1
ATOM 3038 N N . MET A 1 402 ? -8.739 -2.412 23.473 1.00 95.56 402 MET A N 1
ATOM 3039 C CA . MET A 1 402 ? -9.743 -3.439 23.751 1.00 95.56 402 MET A CA 1
ATOM 3040 C C . MET A 1 402 ? -9.300 -4.371 24.882 1.00 95.56 402 MET A C 1
ATOM 3042 O O . MET A 1 402 ? -10.075 -4.634 25.801 1.00 95.56 402 MET A O 1
ATOM 3046 N N . GLN A 1 403 ? -8.041 -4.813 24.862 1.00 93.75 403 GLN A N 1
ATOM 3047 C CA . GLN A 1 403 ? -7.493 -5.656 25.923 1.00 93.75 403 GLN A CA 1
ATOM 3048 C C . GLN A 1 403 ? -7.499 -4.939 27.276 1.00 93.75 403 GLN A C 1
ATOM 3050 O O . GLN A 1 403 ? -7.943 -5.499 28.274 1.00 93.75 403 GLN A O 1
ATOM 3055 N N . THR A 1 404 ? -7.081 -3.673 27.311 1.00 91.81 404 THR A N 1
ATOM 3056 C CA . THR A 1 404 ? -7.060 -2.870 28.542 1.00 91.81 404 THR A CA 1
ATOM 3057 C C . THR A 1 404 ? -8.463 -2.697 29.119 1.00 91.81 404 THR A C 1
ATOM 3059 O O . THR A 1 404 ? -8.653 -2.808 30.330 1.00 91.81 404 THR A O 1
ATOM 3062 N N . ASP A 1 405 ? -9.466 -2.445 28.276 1.00 93.75 405 ASP A N 1
ATOM 3063 C CA . ASP A 1 405 ? -10.835 -2.265 28.755 1.00 93.75 405 ASP A CA 1
ATOM 3064 C C . ASP A 1 405 ? -11.460 -3.561 29.275 1.00 93.75 405 ASP A C 1
ATOM 3066 O O . ASP A 1 405 ? -12.141 -3.537 30.307 1.00 93.75 405 ASP A O 1
ATOM 3070 N N . ALA A 1 406 ? -11.182 -4.687 28.615 1.00 91.25 406 ALA A N 1
ATOM 3071 C CA . ALA A 1 406 ? -11.610 -5.998 29.081 1.00 91.25 406 ALA A CA 1
ATOM 3072 C C . ALA A 1 406 ? -10.942 -6.385 30.411 1.00 91.25 406 ALA A C 1
ATOM 3074 O O . ALA A 1 406 ? -11.631 -6.900 31.292 1.00 91.25 406 ALA A O 1
ATOM 3075 N N . ARG A 1 407 ? -9.639 -6.094 30.568 1.00 87.69 407 ARG A N 1
ATOM 3076 C CA . ARG A 1 407 ? -8.852 -6.456 31.759 1.00 87.69 407 ARG A CA 1
ATOM 3077 C C . ARG A 1 407 ? -9.087 -5.547 32.960 1.00 87.69 407 ARG A C 1
ATOM 3079 O O . ARG A 1 407 ? -9.115 -6.037 34.082 1.00 87.69 407 ARG A O 1
ATOM 3086 N N . LEU A 1 408 ? -9.180 -4.230 32.755 1.00 88.19 408 LEU A N 1
ATOM 3087 C CA . LEU A 1 408 ? -9.016 -3.251 33.842 1.00 88.19 408 LEU A CA 1
ATOM 3088 C C . LEU A 1 408 ? -10.184 -2.285 34.032 1.00 88.19 408 LEU A C 1
ATOM 3090 O O . LEU A 1 408 ? -10.279 -1.683 35.099 1.00 88.19 408 LEU A O 1
ATOM 3094 N N . ASN A 1 409 ? -11.036 -2.073 33.022 1.00 91.06 409 ASN A N 1
ATOM 3095 C CA . ASN A 1 409 ? -12.026 -0.988 33.065 1.00 91.06 409 ASN A CA 1
ATOM 3096 C C . ASN A 1 409 ? -13.480 -1.461 33.132 1.00 91.06 409 ASN A C 1
ATOM 3098 O O . ASN A 1 409 ? -14.355 -0.636 33.406 1.00 91.06 409 ASN A O 1
ATOM 3102 N N . THR A 1 410 ? -13.769 -2.735 32.887 1.00 91.69 410 THR A N 1
ATOM 3103 C CA . THR A 1 410 ? -15.140 -3.270 32.862 1.00 91.69 410 THR A CA 1
ATOM 3104 C C . THR A 1 410 ? -15.650 -3.566 34.278 1.00 91.69 410 THR A C 1
ATOM 3106 O O . THR A 1 410 ? -14.924 -4.119 35.091 1.00 91.69 410 THR A O 1
ATOM 3109 N N . ASP A 1 411 ? -16.886 -3.172 34.599 1.00 92.06 411 ASP A N 1
ATOM 3110 C CA . ASP A 1 411 ? -17.580 -3.552 35.846 1.00 92.06 411 ASP A CA 1
ATOM 3111 C C . ASP A 1 411 ? -18.395 -4.829 35.611 1.00 92.06 411 ASP A C 1
ATOM 3113 O O . ASP A 1 411 ? -19.525 -4.776 35.123 1.00 92.06 411 ASP A O 1
ATOM 3117 N N . TYR A 1 412 ? -17.803 -5.985 35.900 1.00 90.12 412 TYR A N 1
ATOM 3118 C CA . TYR A 1 412 ? -18.440 -7.284 35.679 1.00 90.12 412 TYR A CA 1
ATOM 3119 C C . TYR A 1 412 ? -19.476 -7.619 36.763 1.00 90.12 412 TYR A C 1
ATOM 3121 O O . TYR A 1 412 ? -20.378 -8.423 36.525 1.00 90.12 412 TYR A O 1
ATOM 3129 N N . THR A 1 413 ? -19.362 -7.010 37.945 1.00 87.69 413 THR A N 1
ATOM 3130 C CA . THR A 1 413 ? -20.200 -7.293 39.120 1.00 87.69 413 THR A CA 1
ATOM 3131 C C . THR A 1 413 ? -21.375 -6.334 39.299 1.00 87.69 413 THR A C 1
ATOM 3133 O O . THR A 1 413 ? -22.306 -6.647 40.046 1.00 87.69 413 THR A O 1
ATOM 3136 N N . GLY A 1 414 ? -21.365 -5.180 38.629 1.00 86.94 414 GLY A N 1
ATOM 3137 C CA . GLY A 1 414 ? -22.365 -4.130 38.817 1.00 86.94 414 GLY A CA 1
ATOM 3138 C C . GLY A 1 414 ? -22.145 -3.287 40.073 1.00 86.94 414 GLY A C 1
ATOM 3139 O O . GLY A 1 414 ? -23.101 -2.723 40.619 1.00 86.94 414 GLY A O 1
ATOM 3140 N N . SER A 1 415 ? -20.909 -3.261 40.572 1.00 84.81 415 SER A N 1
ATOM 3141 C CA . SER A 1 415 ? -20.521 -2.632 41.838 1.00 84.81 415 SER A CA 1
ATOM 3142 C C . SER A 1 415 ? -20.394 -1.108 41.753 1.00 84.81 415 SER A C 1
ATOM 3144 O O . SER A 1 415 ? -20.381 -0.431 42.782 1.00 84.81 415 SER A O 1
ATOM 3146 N N . GLY A 1 416 ? -20.302 -0.558 40.541 1.00 86.00 416 GLY A N 1
ATOM 3147 C CA . GLY A 1 416 ? -19.933 0.833 40.290 1.00 86.00 416 GLY A CA 1
ATOM 3148 C C . GLY A 1 416 ? -18.423 1.038 40.106 1.00 86.00 416 GLY A C 1
ATOM 3149 O O . GLY A 1 416 ? -17.972 2.139 39.784 1.00 86.00 416 GLY A O 1
ATOM 3150 N N . THR A 1 417 ? -17.619 -0.011 40.288 1.00 88.19 417 THR A N 1
ATOM 3151 C CA . THR A 1 417 ? -16.155 0.004 40.143 1.00 88.19 417 THR A CA 1
ATOM 3152 C C . THR A 1 417 ? -15.704 -0.997 39.087 1.00 88.19 417 THR A C 1
ATOM 3154 O O . THR A 1 417 ? -16.454 -1.892 38.729 1.00 88.19 417 THR A O 1
ATOM 3157 N N . ALA A 1 418 ? -14.515 -0.809 38.512 1.00 87.19 418 ALA A N 1
ATOM 3158 C CA . ALA A 1 418 ? -13.991 -1.780 37.557 1.00 87.19 418 ALA A CA 1
ATOM 3159 C C . ALA A 1 418 ? -13.498 -3.037 38.284 1.00 87.19 418 ALA A C 1
ATOM 3161 O O . ALA A 1 418 ? -12.850 -2.929 39.327 1.00 87.19 418 ALA A O 1
ATOM 3162 N N . ASP A 1 419 ? -13.770 -4.195 37.697 1.00 86.62 419 ASP A N 1
ATOM 3163 C CA . ASP A 1 419 ? -13.315 -5.498 38.159 1.00 86.62 419 ASP A CA 1
ATOM 3164 C C . ASP A 1 419 ? -12.157 -5.965 37.267 1.00 86.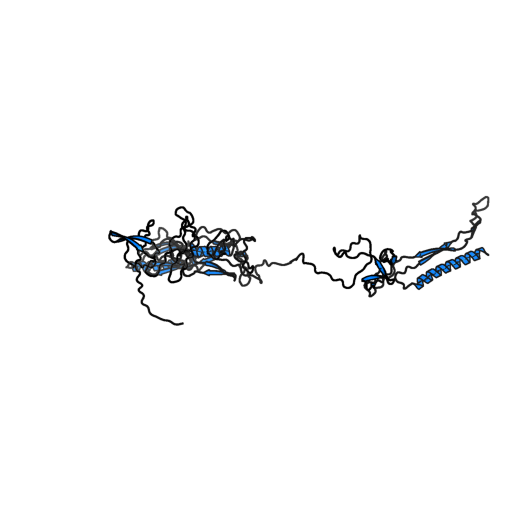62 419 ASP A C 1
ATOM 3166 O O . ASP A 1 419 ? -12.196 -5.799 36.045 1.00 86.62 419 ASP A O 1
ATOM 3170 N N . LYS A 1 420 ? -11.111 -6.537 37.873 1.00 84.00 420 LYS A N 1
ATOM 3171 C CA . LYS A 1 420 ? -9.973 -7.071 37.117 1.00 84.00 420 LYS A CA 1
ATOM 3172 C C . LYS A 1 420 ? -10.330 -8.413 36.474 1.00 84.00 420 LYS A C 1
ATOM 3174 O O . LYS A 1 420 ? -10.911 -9.267 37.140 1.00 84.00 420 LYS A O 1
ATOM 3179 N N . ASN A 1 421 ? -9.950 -8.575 35.211 1.00 82.69 421 ASN A N 1
ATOM 3180 C CA . ASN A 1 421 ? -10.040 -9.819 34.444 1.00 82.69 421 ASN A CA 1
ATOM 3181 C C . ASN A 1 421 ? -8.776 -9.970 33.581 1.00 82.69 421 ASN A C 1
ATOM 3183 O O . ASN A 1 421 ? -8.795 -9.711 32.379 1.00 82.69 421 ASN A O 1
ATOM 3187 N N . ASP A 1 422 ? -7.646 -10.223 34.231 1.00 73.50 422 ASP A N 1
ATOM 3188 C CA . ASP A 1 422 ? -6.287 -10.079 33.702 1.00 73.50 422 ASP A CA 1
ATOM 3189 C C . ASP A 1 422 ? -5.904 -11.071 32.605 1.00 73.50 422 ASP A C 1
ATOM 3191 O O . ASP A 1 422 ? -5.091 -10.702 31.759 1.00 73.50 422 ASP A O 1
ATOM 3195 N N . GLY A 1 423 ? -6.517 -12.248 32.522 1.00 76.31 423 GLY A N 1
ATOM 3196 C CA . GLY A 1 423 ? -6.148 -13.205 31.477 1.00 76.31 423 GLY A CA 1
ATOM 3197 C C . GLY A 1 423 ? -6.872 -13.047 30.132 1.00 76.31 423 GLY A C 1
ATOM 3198 O O . GLY A 1 423 ? -6.571 -13.762 29.176 1.00 76.31 423 GLY A O 1
ATOM 3199 N N . VAL A 1 424 ? -7.758 -12.051 29.964 1.00 85.75 424 VAL A N 1
ATOM 3200 C CA . VAL A 1 424 ? -8.320 -11.740 28.632 1.00 85.75 424 VAL A CA 1
ATOM 3201 C C . VAL A 1 424 ? -7.208 -11.346 27.667 1.00 85.75 424 VAL A C 1
ATOM 3203 O O . VAL A 1 424 ? -6.516 -10.359 27.899 1.00 85.75 424 VAL A O 1
ATOM 3206 N N . THR A 1 425 ? -7.085 -12.022 26.530 1.00 90.75 425 THR A N 1
ATOM 3207 C CA . THR A 1 425 ? -6.108 -11.665 25.491 1.00 90.75 425 THR A CA 1
ATOM 3208 C C . THR A 1 425 ? -6.810 -11.183 24.227 1.00 90.75 425 THR A C 1
ATOM 3210 O O . THR A 1 425 ? -7.859 -11.702 23.831 1.00 90.75 425 THR A O 1
ATOM 3213 N N . VAL A 1 426 ? -6.244 -10.162 23.584 1.00 94.75 426 VAL A N 1
ATOM 3214 C CA . VAL A 1 426 ? -6.685 -9.651 22.284 1.00 94.75 426 VAL A CA 1
ATOM 3215 C C . VAL A 1 426 ? -5.476 -9.634 21.362 1.00 94.75 426 VAL A C 1
ATOM 3217 O O . VAL A 1 426 ? -4.521 -8.902 21.603 1.00 94.75 426 VAL A O 1
ATOM 3220 N N . THR A 1 427 ? -5.529 -10.430 20.297 1.00 95.62 427 THR A N 1
ATOM 3221 C CA . THR A 1 427 ? -4.423 -10.634 19.346 1.00 95.62 427 THR A CA 1
ATOM 3222 C C . THR A 1 427 ? -4.913 -10.533 17.902 1.00 95.62 427 THR A C 1
ATOM 3224 O O . THR A 1 427 ? -6.120 -10.529 17.638 1.00 95.62 427 THR A O 1
ATOM 3227 N N . VAL A 1 428 ? -3.990 -10.468 16.938 1.00 96.50 428 VAL A N 1
ATOM 3228 C CA . VAL A 1 428 ? -4.292 -10.583 15.504 1.00 96.50 428 VAL A CA 1
ATOM 3229 C C . VAL A 1 428 ? -3.589 -11.805 14.915 1.00 96.50 428 VAL A C 1
ATOM 3231 O O . VAL A 1 428 ? -2.366 -11.933 14.940 1.00 96.50 428 VAL A O 1
ATOM 3234 N N . ASN A 1 429 ? -4.368 -12.729 14.349 1.00 94.25 429 ASN A N 1
ATOM 3235 C CA . ASN A 1 429 ? -3.836 -13.983 13.810 1.00 94.25 429 ASN A CA 1
ATOM 3236 C C . ASN A 1 429 ? -3.232 -13.831 12.393 1.00 94.25 429 ASN A C 1
ATOM 3238 O O . ASN A 1 429 ? -3.410 -12.817 11.723 1.00 94.25 429 ASN A O 1
ATOM 3242 N N . LYS A 1 430 ? -2.578 -14.888 11.878 1.00 91.75 430 LYS A N 1
ATOM 3243 C CA . LYS A 1 430 ? -1.981 -14.935 10.515 1.00 91.75 430 LYS A CA 1
ATOM 3244 C C . LYS A 1 430 ? -2.959 -14.649 9.375 1.00 91.75 430 LYS A C 1
ATOM 3246 O O . LYS A 1 430 ? -2.534 -14.297 8.279 1.00 91.75 430 LYS A O 1
ATOM 3251 N N . SER A 1 431 ? -4.254 -14.847 9.609 1.00 91.75 431 SER A N 1
ATOM 3252 C CA . SER A 1 431 ? -5.297 -14.576 8.616 1.00 91.75 431 SER A CA 1
ATOM 3253 C C . SER A 1 431 ? -5.749 -13.113 8.633 1.00 91.75 431 SER A C 1
ATOM 3255 O O . SER A 1 431 ? -6.528 -12.715 7.766 1.00 91.75 431 SER A O 1
ATOM 3257 N N . GLY A 1 432 ? -5.248 -12.303 9.569 1.00 92.25 432 GLY A N 1
ATOM 3258 C CA . GLY A 1 432 ? -5.610 -10.903 9.746 1.00 92.25 432 GLY A CA 1
ATOM 3259 C C . GLY A 1 432 ? -6.930 -10.703 10.490 1.00 92.25 432 GLY A C 1
ATOM 3260 O O . GLY A 1 432 ? -7.663 -9.761 10.195 1.00 92.25 432 GLY A O 1
ATOM 3261 N N . GLN A 1 433 ? -7.276 -11.616 11.398 1.00 94.75 433 GLN A N 1
ATOM 3262 C CA . GLN A 1 433 ? -8.481 -11.529 12.224 1.00 94.75 433 GLN A CA 1
ATOM 3263 C C . GLN A 1 433 ? -8.106 -11.163 13.656 1.00 94.75 433 GLN A C 1
ATOM 3265 O O . GLN A 1 433 ? -7.163 -11.738 14.198 1.00 94.75 433 GLN A O 1
ATOM 3270 N N . PHE A 1 434 ? -8.890 -10.276 14.271 1.00 95.75 434 PHE A N 1
ATOM 3271 C CA . PHE A 1 434 ? -8.856 -10.073 15.715 1.00 95.75 434 PHE A CA 1
ATOM 3272 C C . PHE A 1 434 ? -9.381 -11.328 16.412 1.00 95.75 434 PHE A C 1
ATOM 3274 O O . PHE A 1 434 ? -10.452 -11.835 16.069 1.00 95.75 434 PHE A O 1
ATOM 3281 N N . VAL A 1 435 ? -8.616 -11.826 17.374 1.00 96.12 435 VAL A N 1
ATOM 3282 C CA . VAL A 1 435 ? -8.949 -12.985 18.195 1.00 96.12 435 VAL A CA 1
ATOM 3283 C C . VAL A 1 435 ? -8.989 -12.520 19.638 1.00 96.12 435 VAL A C 1
ATOM 3285 O O . VAL A 1 435 ? -8.033 -11.921 20.121 1.00 96.12 435 VAL A O 1
ATOM 3288 N N . ILE A 1 436 ? -10.112 -12.783 20.300 1.00 94.19 436 ILE A N 1
ATOM 3289 C CA . ILE A 1 436 ? -10.306 -12.502 21.720 1.00 94.19 436 ILE A CA 1
ATOM 3290 C C . ILE A 1 436 ? -10.416 -13.850 22.422 1.00 94.19 436 ILE A C 1
ATOM 3292 O O . ILE A 1 436 ? -11.246 -14.673 22.024 1.00 94.19 436 ILE A O 1
ATOM 3296 N N . ALA A 1 437 ? -9.585 -14.077 23.433 1.00 89.81 437 ALA A N 1
ATOM 3297 C CA . ALA A 1 437 ? -9.631 -15.272 24.263 1.00 89.81 437 ALA A CA 1
ATOM 3298 C C . ALA A 1 437 ? -9.804 -14.890 25.737 1.00 89.81 437 ALA A C 1
ATOM 3300 O O . ALA A 1 437 ? -9.347 -13.839 26.172 1.00 89.81 437 ALA A O 1
ATOM 3301 N N . ASN A 1 438 ? -10.489 -15.755 26.483 1.00 84.12 438 ASN A N 1
ATOM 3302 C CA . ASN A 1 438 ? -10.649 -15.674 27.933 1.00 84.12 438 ASN A CA 1
ATOM 3303 C C . ASN A 1 438 ? -10.362 -17.081 28.484 1.00 84.12 438 ASN A C 1
ATOM 3305 O O . ASN A 1 438 ? -11.296 -17.891 28.541 1.00 84.12 438 ASN A O 1
ATOM 3309 N N . PRO A 1 439 ? -9.083 -17.423 28.715 1.00 75.56 439 PRO A N 1
ATOM 3310 C CA . PRO A 1 439 ? -8.683 -18.731 29.221 1.00 75.56 439 PRO A CA 1
ATOM 3311 C C . PRO A 1 439 ? -9.422 -19.095 30.521 1.00 75.56 439 PRO A C 1
ATOM 3313 O O . PRO A 1 439 ? -9.893 -18.240 31.261 1.00 75.56 439 PRO A O 1
ATOM 3316 N N . GLU A 1 440 ? -9.586 -20.390 30.796 1.00 60.69 440 GLU A N 1
ATOM 3317 C CA . GLU A 1 440 ? -10.097 -20.828 32.100 1.00 60.69 440 GLU A CA 1
ATOM 3318 C C . GLU A 1 440 ? -8.954 -20.780 33.124 1.00 60.69 440 GLU A C 1
ATOM 3320 O O . GLU A 1 440 ? -7.923 -21.415 32.905 1.00 60.69 440 GLU A O 1
ATOM 3325 N N . GLY A 1 441 ? -9.144 -20.073 34.244 1.00 51.25 441 GLY A N 1
ATOM 3326 C CA . GLY A 1 441 ? -8.163 -20.008 35.340 1.00 51.25 441 GLY A CA 1
ATOM 3327 C C . GLY A 1 441 ? -7.886 -18.611 35.898 1.00 51.25 441 GLY A C 1
ATOM 3328 O O . GLY A 1 441 ? -7.384 -18.532 37.010 1.00 51.25 441 GLY A O 1
ATOM 3329 N N . ASP A 1 442 ? -8.291 -17.555 35.189 1.00 52.06 442 ASP A N 1
ATOM 3330 C CA . ASP A 1 442 ? -7.943 -16.150 35.487 1.00 52.06 442 ASP A CA 1
ATOM 3331 C C . ASP A 1 442 ? -9.143 -15.268 35.908 1.00 52.06 442 ASP A C 1
ATOM 3333 O O . ASP A 1 442 ? -8.994 -14.130 36.353 1.00 52.06 442 ASP A O 1
ATOM 3337 N N . ALA A 1 443 ? -10.373 -15.777 35.797 1.00 44.50 443 ALA A N 1
ATOM 3338 C CA . ALA A 1 443 ? -11.568 -14.972 36.014 1.00 44.50 443 ALA A CA 1
ATOM 3339 C C . ALA A 1 443 ? -12.148 -15.175 37.423 1.00 44.50 443 ALA A C 1
ATOM 3341 O O . ALA A 1 443 ? -12.638 -16.250 37.772 1.00 44.50 443 ALA A O 1
ATOM 3342 N N . PHE A 1 444 ? -12.191 -14.067 38.169 1.00 43.53 444 PHE A N 1
ATOM 3343 C CA . PHE A 1 444 ? -12.709 -13.880 39.529 1.00 43.53 444 PHE A CA 1
ATOM 3344 C C . PHE A 1 444 ? -11.808 -14.371 40.666 1.00 43.53 444 PHE A C 1
ATOM 3346 O O . PHE A 1 444 ? -11.959 -15.485 41.149 1.00 43.53 444 PHE A O 1
ATOM 3353 N N . ASN A 1 445 ? -11.098 -13.401 41.248 1.00 48.78 445 ASN A N 1
ATOM 3354 C CA . ASN A 1 445 ? -10.487 -13.378 42.579 1.00 48.78 445 ASN A CA 1
ATOM 3355 C C . ASN A 1 445 ? -9.058 -13.937 42.704 1.00 48.78 445 ASN A C 1
ATOM 3357 O O . ASN A 1 445 ? -8.789 -15.087 42.404 1.00 48.78 445 ASN A O 1
ATOM 3361 N N . SER A 1 446 ? -8.207 -13.074 43.277 1.00 40.00 446 SER A N 1
ATOM 3362 C CA . SER A 1 446 ? -6.784 -13.253 43.572 1.00 40.00 446 SER A CA 1
ATOM 3363 C C . SER A 1 446 ? -5.906 -13.414 42.335 1.00 40.00 446 SER A C 1
ATOM 3365 O O . SER A 1 446 ? -6.019 -14.410 41.645 1.00 40.00 446 SER A O 1
ATOM 3367 N N . ASP A 1 447 ? -5.011 -12.439 42.139 1.00 45.31 447 ASP A N 1
ATOM 3368 C CA . ASP A 1 447 ? -3.721 -12.592 41.450 1.00 45.31 447 ASP A CA 1
ATOM 3369 C C . ASP A 1 447 ? -3.290 -14.068 41.459 1.00 45.31 447 ASP A C 1
ATOM 3371 O O . ASP A 1 447 ? -2.980 -14.623 42.522 1.00 45.31 447 ASP A O 1
ATOM 3375 N N . ASP A 1 448 ? -3.410 -14.710 40.299 1.00 46.91 448 ASP A N 1
ATOM 3376 C CA . ASP A 1 448 ? -3.119 -16.121 40.055 1.00 46.91 448 ASP A CA 1
ATOM 3377 C C . ASP A 1 448 ? -1.612 -16.372 39.891 1.00 46.91 448 ASP A C 1
ATOM 3379 O O . ASP A 1 448 ? -1.183 -17.498 39.625 1.00 46.91 448 ASP A O 1
ATOM 3383 N N . GLY A 1 449 ? -0.788 -15.366 40.196 1.00 42.66 449 GLY A N 1
ATOM 3384 C CA . GLY A 1 449 ? 0.653 -15.507 40.281 1.00 42.66 449 GLY A CA 1
ATOM 3385 C C . GLY A 1 449 ? 1.378 -15.190 38.984 1.00 42.66 449 GLY A C 1
ATOM 3386 O O . GLY A 1 449 ? 2.535 -15.599 38.854 1.00 42.66 449 GLY A O 1
ATOM 3387 N N . ASP A 1 450 ? 0.772 -14.416 38.081 1.00 43.34 450 ASP A N 1
ATOM 3388 C CA . ASP A 1 450 ? 1.514 -13.715 37.034 1.00 43.34 450 ASP A CA 1
ATOM 3389 C C . ASP A 1 450 ? 2.402 -12.636 37.678 1.00 43.34 450 ASP A C 1
ATOM 3391 O O . ASP A 1 450 ? 2.065 -11.465 37.875 1.00 43.34 450 ASP A O 1
ATOM 3395 N N . ILE A 1 451 ? 3.589 -13.094 38.077 1.00 34.78 451 ILE A N 1
ATOM 3396 C CA . ILE A 1 451 ? 4.682 -12.299 38.618 1.00 34.78 451 ILE A CA 1
ATOM 3397 C C . ILE A 1 451 ? 5.037 -11.215 37.609 1.00 34.78 451 ILE A C 1
ATOM 3399 O O . ILE A 1 451 ? 5.754 -11.475 36.648 1.00 34.78 451 ILE A O 1
ATOM 3403 N N . VAL A 1 452 ? 4.714 -9.961 37.926 1.00 37.97 452 VAL A N 1
ATOM 3404 C CA . VAL A 1 452 ? 5.561 -8.851 37.488 1.00 37.97 452 VAL A CA 1
ATOM 3405 C C . VAL A 1 452 ? 5.751 -7.854 38.632 1.00 37.97 452 VAL A C 1
ATOM 3407 O O . VAL A 1 452 ? 4.968 -6.939 38.869 1.00 37.97 452 VAL A O 1
ATOM 3410 N N . THR A 1 453 ? 6.876 -8.045 39.328 1.00 33.25 453 THR A N 1
ATOM 3411 C CA . THR A 1 453 ? 7.518 -7.166 40.325 1.00 33.25 453 THR A CA 1
ATOM 3412 C C . THR A 1 453 ? 6.864 -7.049 41.708 1.00 33.25 453 THR A C 1
ATOM 3414 O O . THR A 1 453 ? 6.186 -6.083 42.042 1.00 33.25 453 THR A O 1
ATOM 3417 N N . ALA A 1 454 ? 7.233 -7.966 42.608 1.00 35.56 454 ALA A N 1
ATOM 3418 C CA . ALA A 1 454 ? 7.299 -7.612 44.022 1.00 35.56 454 ALA A CA 1
ATOM 3419 C C . ALA A 1 454 ? 8.467 -6.628 44.224 1.00 35.56 454 ALA A C 1
ATOM 3421 O O . ALA A 1 454 ? 9.621 -6.943 43.917 1.00 35.56 454 ALA A O 1
ATOM 3422 N N . THR A 1 455 ? 8.180 -5.432 44.732 1.00 36.12 455 THR A N 1
ATOM 3423 C CA . THR A 1 455 ? 9.191 -4.552 45.329 1.00 36.12 455 THR A CA 1
ATOM 3424 C C . THR A 1 455 ? 9.228 -4.756 46.839 1.00 36.12 455 THR A C 1
ATOM 3426 O O . THR A 1 455 ? 8.189 -4.985 47.459 1.00 36.12 455 THR A O 1
ATOM 3429 N N . ASP A 1 456 ? 10.403 -4.646 47.460 1.00 39.38 456 ASP A N 1
ATOM 3430 C CA . ASP A 1 456 ? 10.484 -4.568 48.922 1.00 39.38 456 ASP A CA 1
ATOM 3431 C C . ASP A 1 456 ? 9.799 -3.292 49.470 1.00 39.38 456 ASP A C 1
ATOM 3433 O O . ASP A 1 456 ? 9.414 -2.386 48.729 1.00 39.38 456 ASP A O 1
ATOM 3437 N N . ALA A 1 457 ? 9.665 -3.189 50.798 1.00 32.81 457 ALA A N 1
ATOM 3438 C CA . ALA A 1 457 ? 9.092 -2.013 51.467 1.00 32.81 457 ALA A CA 1
ATOM 3439 C C . ALA A 1 457 ? 9.900 -0.706 51.256 1.00 32.81 457 ALA A C 1
ATOM 3441 O O . ALA A 1 457 ? 9.489 0.348 51.743 1.00 32.81 457 ALA A O 1
ATOM 3442 N N . ALA A 1 458 ? 11.036 -0.767 50.551 1.00 35.53 458 ALA A N 1
ATOM 3443 C CA . ALA A 1 458 ? 11.867 0.363 50.148 1.00 35.53 458 ALA A CA 1
ATOM 3444 C C . ALA A 1 458 ? 11.793 0.666 48.632 1.00 35.53 458 ALA A C 1
ATOM 3446 O O . ALA A 1 458 ? 12.428 1.621 48.186 1.00 35.53 458 ALA A O 1
ATOM 3447 N N . GLY A 1 459 ? 10.998 -0.082 47.855 1.00 34.03 459 GLY A N 1
ATOM 3448 C CA . GLY A 1 459 ? 10.770 0.146 46.426 1.00 34.03 459 GLY A CA 1
ATOM 3449 C C . GLY A 1 459 ? 11.785 -0.507 45.481 1.00 34.03 459 GLY A C 1
ATOM 3450 O O . GLY A 1 459 ? 11.820 -0.139 44.309 1.00 34.03 459 GLY A O 1
ATOM 3451 N N . ASN A 1 460 ? 12.606 -1.460 45.941 1.00 38.56 460 ASN A N 1
ATOM 3452 C CA . ASN A 1 460 ? 13.572 -2.153 45.078 1.00 38.56 460 ASN A CA 1
ATOM 3453 C C . ASN A 1 460 ? 12.977 -3.444 44.483 1.00 38.56 460 ASN A C 1
ATOM 3455 O O . ASN A 1 460 ? 12.370 -4.214 45.233 1.00 38.56 460 ASN A O 1
ATOM 3459 N N . PRO A 1 461 ? 13.163 -3.722 43.176 1.00 38.09 461 PRO A N 1
ATOM 3460 C CA . PRO A 1 461 ? 12.639 -4.926 42.531 1.00 38.09 461 PRO A CA 1
ATOM 3461 C C . PRO A 1 461 ? 13.380 -6.191 42.987 1.00 38.09 461 PRO A C 1
ATOM 3463 O O . PRO A 1 461 ? 14.610 -6.217 43.045 1.00 38.09 461 PRO A O 1
ATOM 3466 N N . TRP A 1 462 ? 12.630 -7.254 43.283 1.00 32.28 462 TRP A N 1
ATOM 3467 C CA . TRP A 1 462 ? 13.185 -8.578 43.568 1.00 32.28 462 TRP A CA 1
ATOM 3468 C C . TRP A 1 462 ? 13.599 -9.268 42.264 1.00 32.28 462 TRP A C 1
ATOM 3470 O O . TRP A 1 462 ? 12.770 -9.478 41.383 1.00 32.28 462 TRP A O 1
ATOM 3480 N N . THR A 1 463 ? 14.866 -9.664 42.141 1.00 30.25 463 THR A N 1
ATOM 3481 C CA . THR A 1 463 ? 15.324 -10.545 41.059 1.00 30.25 463 THR A CA 1
ATOM 3482 C C . THR A 1 463 ? 15.339 -11.988 41.557 1.00 30.25 463 THR A C 1
ATOM 3484 O O . THR A 1 463 ? 16.193 -12.385 42.348 1.00 30.25 463 THR A O 1
ATOM 3487 N N . MET A 1 464 ? 14.386 -12.803 41.102 1.00 32.22 464 MET A N 1
ATOM 3488 C CA . MET A 1 464 ? 14.481 -14.252 41.271 1.00 32.22 464 MET A CA 1
ATOM 3489 C C . MET A 1 464 ? 15.394 -14.802 40.174 1.00 32.22 464 MET A C 1
ATOM 3491 O O . MET A 1 464 ? 15.029 -14.828 39.003 1.00 32.22 464 MET A O 1
ATOM 3495 N N . ALA A 1 465 ? 16.603 -15.229 40.541 1.00 30.44 465 ALA A N 1
ATOM 3496 C CA . ALA A 1 465 ? 17.420 -16.052 39.660 1.00 30.44 465 ALA A CA 1
ATOM 3497 C C . ALA A 1 465 ? 16.734 -17.421 39.515 1.00 30.44 465 ALA A C 1
ATOM 3499 O O . ALA A 1 465 ? 16.620 -18.157 40.492 1.00 30.44 465 ALA A O 1
ATOM 3500 N N . SER A 1 466 ? 16.227 -17.690 38.313 1.00 30.14 466 SER A N 1
ATOM 3501 C CA . SER A 1 466 ? 15.744 -18.969 37.771 1.00 30.14 466 SER A CA 1
ATOM 3502 C C . SER A 1 466 ? 15.983 -20.213 38.649 1.00 30.14 466 SER A C 1
ATOM 3504 O O . SER A 1 466 ? 16.951 -20.953 38.478 1.00 30.14 466 SER A O 1
ATOM 3506 N N . ALA A 1 467 ? 15.039 -20.494 39.551 1.00 30.36 467 ALA A N 1
ATOM 3507 C CA . ALA A 1 467 ? 14.882 -21.810 40.158 1.00 30.36 467 ALA A CA 1
ATOM 3508 C C . ALA A 1 467 ? 13.837 -22.581 39.339 1.00 30.36 467 ALA A C 1
ATOM 3510 O O . ALA A 1 467 ? 12.657 -22.239 39.353 1.00 30.36 467 ALA A O 1
ATOM 3511 N N . ASN A 1 468 ? 14.270 -23.610 38.607 1.00 29.97 468 ASN A N 1
ATOM 3512 C CA . ASN A 1 468 ? 13.375 -24.500 37.867 1.00 29.97 468 ASN A CA 1
ATOM 3513 C C . ASN A 1 468 ? 12.499 -25.288 38.853 1.00 29.97 468 ASN A C 1
ATOM 3515 O O . ASN A 1 468 ? 12.924 -26.313 39.387 1.00 29.97 468 ASN A O 1
ATOM 3519 N N . LEU A 1 469 ? 11.278 -24.814 39.097 1.00 32.25 469 LEU A N 1
ATOM 3520 C CA . LEU A 1 469 ? 10.258 -25.549 39.835 1.00 32.25 469 LEU A CA 1
ATOM 3521 C C . LEU A 1 469 ? 9.516 -26.463 38.852 1.00 32.25 469 LEU A C 1
ATOM 3523 O O . LEU A 1 469 ? 8.702 -26.006 38.058 1.00 32.25 469 LEU A O 1
ATOM 3527 N N . THR A 1 470 ? 9.811 -27.762 38.874 1.00 30.44 470 THR A N 1
ATOM 3528 C CA . THR A 1 470 ? 9.031 -28.756 38.121 1.00 30.44 470 THR A CA 1
ATOM 3529 C C . THR A 1 470 ? 7.995 -29.379 39.049 1.00 30.44 470 THR A C 1
ATOM 3531 O O . THR A 1 470 ? 8.358 -29.976 40.062 1.00 30.44 470 THR A O 1
ATOM 3534 N N . ILE A 1 471 ? 6.713 -29.247 38.707 1.00 30.47 471 ILE A N 1
ATOM 3535 C CA . ILE A 1 471 ? 5.611 -29.918 39.402 1.00 30.47 471 ILE A CA 1
ATOM 3536 C C . ILE A 1 471 ? 5.254 -31.164 38.590 1.00 30.47 471 ILE A C 1
ATOM 3538 O O . ILE A 1 471 ? 4.615 -31.058 37.549 1.00 30.47 471 ILE A O 1
ATOM 3542 N N . ASP A 1 472 ? 5.662 -32.342 39.062 1.00 30.91 472 ASP A N 1
ATOM 3543 C CA . ASP A 1 472 ? 5.168 -33.618 38.533 1.00 30.91 472 ASP A CA 1
ATOM 3544 C C . ASP A 1 472 ? 4.525 -34.420 39.667 1.00 30.91 472 ASP A C 1
ATOM 3546 O O . ASP A 1 472 ? 5.213 -35.036 40.482 1.00 30.91 472 ASP A O 1
ATOM 3550 N N . GLY A 1 473 ? 3.196 -34.309 39.758 1.00 31.98 473 GLY A N 1
ATOM 3551 C CA . GLY A 1 473 ? 2.233 -35.272 40.311 1.00 31.98 473 GLY A CA 1
ATOM 3552 C C . GLY A 1 473 ? 2.373 -35.849 41.729 1.00 31.98 473 GLY A C 1
ATOM 3553 O O . GLY A 1 473 ? 1.394 -36.407 42.216 1.00 31.98 473 GLY A O 1
ATOM 3554 N N . SER A 1 474 ? 3.517 -35.786 42.413 1.00 36.19 474 SER A N 1
ATOM 3555 C CA . SER A 1 474 ? 3.734 -36.393 43.741 1.00 36.19 474 SER A CA 1
ATOM 3556 C C . SER A 1 474 ? 4.996 -35.916 44.484 1.00 36.19 474 SER A C 1
ATOM 3558 O O . SER A 1 474 ? 5.221 -36.370 45.603 1.00 36.19 474 SER A O 1
ATOM 3560 N N . PHE A 1 475 ? 5.814 -35.007 43.932 1.00 33.09 475 PHE A N 1
ATOM 3561 C CA . PHE A 1 475 ? 7.049 -34.549 44.591 1.00 33.09 475 PHE A CA 1
ATOM 3562 C C . PHE A 1 475 ? 7.297 -33.047 44.402 1.00 33.09 475 PHE A C 1
ATOM 3564 O O . PHE A 1 475 ? 7.160 -32.529 43.298 1.00 33.09 475 PHE A O 1
ATOM 3571 N N . ILE A 1 476 ? 7.740 -32.365 45.466 1.00 35.12 476 ILE A N 1
ATOM 3572 C CA . ILE A 1 476 ? 8.355 -31.031 45.386 1.00 35.12 476 ILE A CA 1
ATOM 3573 C C . ILE A 1 476 ? 9.855 -31.211 45.618 1.00 35.12 476 ILE A C 1
ATOM 3575 O O . ILE A 1 476 ? 10.265 -31.683 46.680 1.00 35.12 476 ILE A O 1
ATOM 3579 N N . THR A 1 477 ? 10.671 -30.834 44.632 1.00 35.59 477 THR A N 1
ATOM 3580 C CA . THR A 1 477 ? 12.133 -30.784 44.769 1.00 35.59 477 THR A CA 1
ATOM 3581 C C . THR A 1 477 ? 12.596 -29.359 44.490 1.00 35.59 477 THR A C 1
ATOM 3583 O O . THR A 1 477 ? 12.504 -28.899 43.357 1.00 35.59 477 THR A O 1
ATOM 3586 N N . ALA A 1 478 ? 13.100 -28.661 45.509 1.00 34.91 478 ALA A N 1
ATOM 3587 C CA . ALA A 1 478 ? 13.835 -27.414 45.322 1.00 34.91 478 ALA A CA 1
ATOM 3588 C C . ALA A 1 478 ? 15.326 -27.752 45.208 1.00 34.91 478 ALA A C 1
ATOM 3590 O O . ALA A 1 478 ? 15.900 -28.309 46.142 1.00 34.91 478 ALA A O 1
ATOM 3591 N N . ASN A 1 479 ? 15.946 -27.450 44.068 1.00 36.12 479 ASN A N 1
ATOM 3592 C CA . ASN A 1 479 ? 17.396 -27.532 43.912 1.00 36.12 479 ASN A CA 1
ATOM 3593 C C . ASN A 1 479 ? 17.972 -26.119 43.795 1.00 36.12 479 ASN A C 1
ATOM 3595 O O . ASN A 1 479 ? 17.594 -25.378 42.891 1.00 36.12 479 ASN A O 1
ATOM 3599 N N . GLY A 1 480 ? 18.950 -25.802 44.650 1.00 42.34 480 GLY A N 1
ATOM 3600 C CA . GLY A 1 480 ? 19.980 -24.813 44.324 1.00 42.34 480 GLY A CA 1
ATOM 3601 C C . GLY A 1 480 ? 19.810 -23.392 44.859 1.00 42.34 480 GLY A C 1
ATOM 3602 O O . GLY A 1 480 ? 20.088 -22.452 44.121 1.00 42.34 480 GLY A O 1
ATOM 3603 N N . THR A 1 481 ? 19.464 -23.197 46.132 1.00 36.91 481 THR A N 1
ATOM 3604 C CA . THR A 1 481 ? 19.630 -21.875 46.763 1.00 36.91 481 THR A CA 1
ATOM 3605 C C . THR A 1 481 ? 21.025 -21.774 47.392 1.00 36.91 481 THR A C 1
ATOM 3607 O O . THR A 1 481 ? 21.352 -22.539 48.299 1.00 36.91 481 THR A O 1
ATOM 3610 N N . GLN A 1 482 ? 21.862 -20.846 46.917 1.00 38.62 482 GLN A N 1
ATOM 3611 C CA . GLN A 1 482 ? 23.106 -20.455 47.597 1.00 38.62 482 GLN A CA 1
ATOM 3612 C C . GLN A 1 482 ? 22.918 -19.105 48.301 1.00 38.62 482 GLN A C 1
ATOM 3614 O O . GLN A 1 482 ? 22.271 -18.204 47.770 1.00 38.62 482 GLN A O 1
ATOM 3619 N N . ASP A 1 483 ? 23.487 -18.976 49.498 1.00 38.38 483 ASP A N 1
ATOM 3620 C CA . ASP A 1 483 ? 23.661 -17.699 50.208 1.00 38.38 483 ASP A CA 1
ATOM 3621 C C . ASP A 1 483 ? 24.672 -16.794 49.457 1.00 38.38 483 ASP A C 1
ATOM 3623 O O . ASP A 1 483 ? 25.484 -17.282 48.668 1.00 38.38 483 ASP A O 1
ATOM 3627 N N . VAL A 1 484 ? 24.672 -15.480 49.728 1.00 34.47 484 VAL A N 1
ATOM 3628 C CA . VAL A 1 484 ? 25.661 -14.484 49.247 1.00 34.47 484 VAL A CA 1
ATOM 3629 C C . VAL A 1 484 ? 27.141 -14.845 49.503 1.00 34.47 484 VAL A C 1
ATOM 3631 O O . VAL A 1 484 ? 28.030 -14.203 48.946 1.00 34.47 484 VAL A O 1
ATOM 3634 N N . ASN A 1 485 ? 27.416 -15.872 50.309 1.00 35.31 485 ASN A N 1
ATOM 3635 C CA . ASN A 1 485 ? 28.735 -16.430 50.608 1.00 35.31 485 ASN A CA 1
ATOM 3636 C C . ASN A 1 485 ? 29.028 -17.785 49.921 1.00 35.31 485 ASN A C 1
ATOM 3638 O O . ASN A 1 485 ? 30.096 -18.349 50.148 1.00 35.31 485 ASN A O 1
ATOM 3642 N N . GLY A 1 486 ? 28.128 -18.315 49.082 1.00 36.53 486 GLY A N 1
ATOM 3643 C CA . GLY A 1 486 ? 28.363 -19.522 48.269 1.00 36.53 486 GLY A CA 1
ATOM 3644 C C . GLY A 1 486 ? 28.161 -20.873 48.975 1.00 36.53 486 GLY A C 1
ATOM 3645 O O . GLY A 1 486 ? 28.541 -21.909 48.431 1.00 36.53 486 GLY A O 1
ATOM 3646 N N . GLU A 1 487 ? 27.559 -20.895 50.166 1.00 38.88 487 GLU A N 1
ATOM 3647 C CA . GLU A 1 487 ? 27.195 -22.134 50.869 1.00 38.88 487 GLU A CA 1
ATOM 3648 C C . GLU A 1 487 ? 25.817 -22.646 50.406 1.00 38.88 487 GLU A C 1
ATOM 3650 O O . GLU A 1 487 ? 24.879 -21.863 50.226 1.00 38.88 487 GLU A O 1
ATOM 3655 N N . SER A 1 488 ? 25.688 -23.965 50.199 1.00 37.72 488 SER A N 1
ATOM 3656 C CA . SER A 1 488 ? 24.433 -24.598 49.754 1.00 37.72 488 SER A CA 1
ATOM 3657 C C . SER A 1 488 ? 23.398 -24.643 50.876 1.00 37.72 488 SER A C 1
ATOM 3659 O O . SER A 1 488 ? 23.643 -25.234 51.929 1.00 37.72 488 SER A O 1
ATOM 3661 N N . LEU A 1 489 ? 22.213 -24.082 50.631 1.00 37.69 489 LEU A N 1
ATOM 3662 C CA . LEU A 1 489 ? 21.072 -24.196 51.534 1.00 37.69 489 LEU A CA 1
ATOM 3663 C C . LEU A 1 489 ? 20.258 -25.461 51.204 1.00 37.69 489 LEU A C 1
ATOM 3665 O O . LEU A 1 489 ? 19.981 -25.757 50.047 1.00 37.69 489 LEU A O 1
ATOM 3669 N N . LEU A 1 490 ? 19.943 -26.203 52.271 1.00 37.69 490 LEU A N 1
ATOM 3670 C CA . LEU A 1 490 ? 19.175 -27.453 52.391 1.00 37.69 490 LEU A CA 1
ATOM 3671 C C . LEU A 1 490 ? 18.348 -27.926 51.172 1.00 37.69 490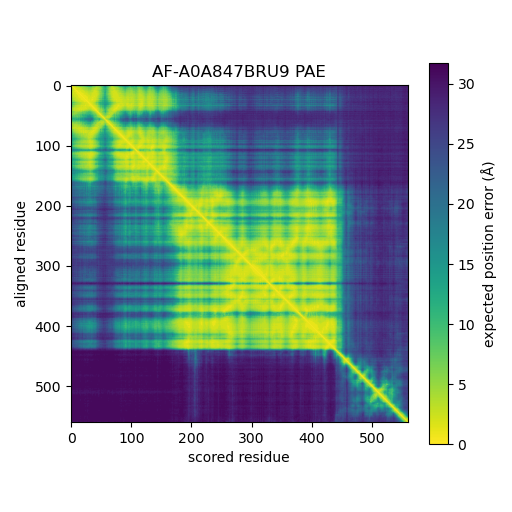 LEU A C 1
ATOM 3673 O O . LEU A 1 490 ? 17.420 -27.250 50.735 1.00 37.69 490 LEU A O 1
ATOM 3677 N N . ASN A 1 491 ? 18.533 -29.198 50.799 1.00 36.38 491 ASN A N 1
ATOM 3678 C CA . ASN A 1 491 ? 17.538 -29.958 50.038 1.00 36.38 491 ASN A CA 1
ATOM 3679 C C . ASN A 1 491 ? 16.444 -30.461 50.994 1.00 36.38 491 ASN A C 1
ATOM 3681 O O . ASN A 1 491 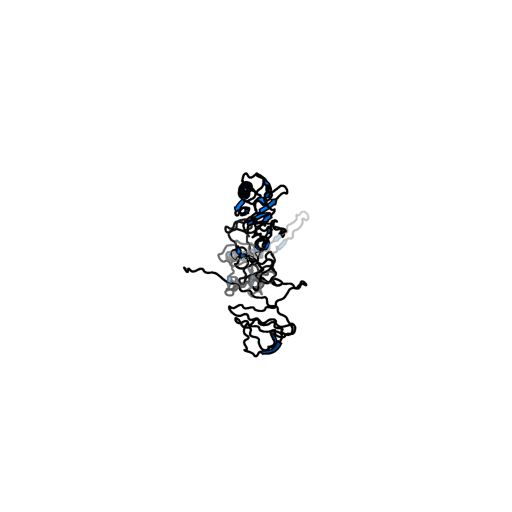? 16.725 -31.253 51.896 1.00 36.38 491 ASN A O 1
ATOM 3685 N N . VAL A 1 492 ? 15.199 -30.026 50.791 1.00 38.75 492 VAL A N 1
ATOM 3686 C CA . VAL A 1 492 ? 14.024 -30.555 51.499 1.00 38.75 492 VAL A CA 1
ATOM 3687 C C . VAL A 1 492 ? 13.178 -31.337 50.503 1.00 38.75 492 VAL A C 1
ATOM 3689 O O . VAL A 1 492 ? 12.769 -30.799 49.477 1.00 38.75 492 VAL A O 1
ATOM 3692 N N . THR A 1 493 ? 12.910 -32.605 50.811 1.00 37.72 493 THR A N 1
ATOM 3693 C CA . THR A 1 493 ? 12.018 -33.461 50.022 1.00 37.72 493 THR A CA 1
ATOM 3694 C C . THR A 1 493 ? 10.819 -33.831 50.884 1.00 37.72 493 THR A C 1
ATOM 3696 O O . THR A 1 493 ? 10.974 -34.447 51.939 1.00 37.72 493 THR A O 1
ATOM 3699 N N . LEU A 1 494 ? 9.625 -33.435 50.445 1.00 36.88 494 LEU A N 1
ATOM 3700 C CA . LEU A 1 494 ? 8.362 -33.854 51.048 1.00 36.88 494 LEU A CA 1
ATOM 3701 C C . LEU A 1 494 ? 7.874 -35.097 50.305 1.00 36.88 494 LEU A C 1
ATOM 3703 O O . LEU A 1 494 ? 7.660 -35.051 49.096 1.00 36.88 494 LEU A O 1
ATOM 3707 N N . ASN A 1 495 ? 7.721 -36.202 51.029 1.00 34.59 495 ASN A N 1
ATOM 3708 C CA . ASN A 1 495 ? 7.132 -37.435 50.523 1.00 34.59 495 ASN A CA 1
ATOM 3709 C C . ASN A 1 495 ? 5.984 -37.781 51.472 1.00 34.59 495 ASN A C 1
ATOM 3711 O O . ASN A 1 495 ? 6.225 -37.821 52.677 1.00 34.59 495 ASN A O 1
ATOM 3715 N N . GLY A 1 496 ? 4.766 -37.941 50.942 1.00 38.00 496 GLY A N 1
ATOM 3716 C CA . GLY A 1 496 ? 3.501 -38.026 51.690 1.00 38.00 496 GLY A CA 1
ATOM 3717 C C . GLY A 1 496 ? 3.630 -38.448 53.162 1.00 38.00 496 GLY A C 1
ATOM 3718 O O . GLY A 1 496 ? 4.120 -39.533 53.465 1.00 38.00 496 GLY A O 1
ATOM 3719 N N . ASP A 1 497 ? 3.190 -37.556 54.052 1.00 38.62 497 ASP A N 1
ATOM 3720 C CA . ASP A 1 497 ? 3.130 -37.665 55.519 1.00 38.62 497 ASP A CA 1
ATOM 3721 C C . ASP A 1 497 ? 4.455 -37.702 56.320 1.00 38.62 497 ASP A C 1
ATOM 3723 O O . ASP A 1 497 ? 4.399 -37.718 57.553 1.00 38.62 497 ASP A O 1
ATOM 3727 N N . TYR A 1 498 ? 5.642 -37.624 55.694 1.00 35.31 498 TYR A N 1
ATOM 3728 C CA . TYR A 1 498 ? 6.933 -37.633 56.412 1.00 35.31 498 TYR A CA 1
ATOM 3729 C C . TYR A 1 498 ? 7.948 -36.588 55.902 1.00 35.31 498 TYR A C 1
ATOM 3731 O O . TYR A 1 498 ? 8.056 -36.314 54.708 1.00 35.31 498 TYR A O 1
ATOM 3739 N N . LEU A 1 499 ? 8.748 -36.030 56.823 1.00 37.16 499 LEU A N 1
ATOM 3740 C CA . LEU A 1 499 ? 9.875 -35.132 56.528 1.00 37.16 499 LEU A CA 1
ATOM 3741 C C . LEU A 1 499 ? 11.197 -35.909 56.644 1.00 37.16 499 LEU A C 1
ATOM 3743 O O . LEU A 1 499 ? 11.502 -36.439 57.713 1.00 37.16 499 LEU A O 1
ATOM 3747 N N . VAL A 1 500 ? 11.999 -35.955 55.576 1.00 38.16 500 VAL A N 1
ATOM 3748 C CA . VAL A 1 500 ? 13.343 -36.561 55.604 1.00 38.16 500 VAL A CA 1
ATOM 3749 C C . VAL A 1 500 ? 14.391 -35.449 55.672 1.00 38.16 500 VAL A C 1
ATOM 3751 O O . VAL A 1 500 ? 14.523 -34.657 54.743 1.00 38.16 500 VAL A O 1
ATOM 3754 N N . LEU A 1 501 ? 15.136 -35.383 56.779 1.00 40.47 501 LEU A N 1
ATOM 3755 C CA . LEU A 1 501 ? 16.232 -34.430 56.998 1.00 40.47 501 LEU A CA 1
ATOM 3756 C C . LEU A 1 501 ? 17.578 -35.153 56.885 1.00 40.47 501 LEU A C 1
ATOM 3758 O O . LEU A 1 501 ? 17.810 -36.156 57.559 1.00 40.47 501 LEU A O 1
ATOM 3762 N N . ALA A 1 502 ? 18.492 -34.629 56.070 1.00 38.06 502 ALA A N 1
ATOM 3763 C CA . ALA A 1 502 ? 19.848 -35.159 55.976 1.00 38.06 502 ALA A CA 1
ATOM 3764 C C . ALA A 1 502 ? 20.765 -34.506 57.028 1.00 38.06 502 ALA A C 1
ATOM 3766 O O . ALA A 1 502 ? 21.132 -33.342 56.903 1.00 38.06 502 ALA A O 1
ATOM 3767 N N . GLY A 1 503 ? 21.157 -35.279 58.050 1.00 42.41 503 GLY A N 1
ATOM 3768 C CA . GLY A 1 503 ? 22.375 -35.050 58.841 1.00 42.41 503 GLY A CA 1
ATOM 3769 C C . GLY A 1 503 ? 22.397 -33.827 59.764 1.00 42.41 503 GLY A C 1
ATOM 3770 O O . GLY A 1 503 ? 23.406 -33.125 59.805 1.00 42.41 503 GLY A O 1
ATOM 3771 N N . VAL A 1 504 ? 21.334 -33.578 60.536 1.00 41.75 504 VAL A N 1
ATOM 3772 C CA . VAL A 1 504 ? 21.291 -32.461 61.499 1.00 41.75 504 VAL A CA 1
ATOM 3773 C C . VAL A 1 504 ? 21.198 -32.981 62.936 1.00 41.75 504 VAL A C 1
ATOM 3775 O O . VAL A 1 504 ? 20.422 -33.885 63.242 1.00 41.75 504 VAL A O 1
ATOM 3778 N N . THR A 1 505 ? 21.988 -32.389 63.838 1.00 37.66 505 THR A N 1
ATOM 3779 C CA . THR A 1 505 ? 21.821 -32.563 65.291 1.00 37.66 505 THR A CA 1
ATOM 3780 C C . THR A 1 505 ? 20.927 -31.443 65.804 1.00 37.66 505 THR A C 1
ATOM 3782 O O . THR A 1 505 ? 21.268 -30.271 65.652 1.00 37.66 505 THR A O 1
ATOM 3785 N N . GLY A 1 506 ? 19.783 -31.791 66.390 1.00 46.00 506 GLY A N 1
ATOM 3786 C CA . GLY A 1 506 ? 18.805 -30.825 66.884 1.00 46.00 506 GLY A CA 1
ATOM 3787 C C . GLY A 1 506 ? 18.397 -31.103 68.327 1.00 46.00 506 GLY A C 1
ATOM 3788 O O . GLY A 1 506 ? 18.353 -32.248 68.781 1.00 46.00 506 GLY A O 1
ATOM 3789 N N . THR A 1 507 ? 18.088 -30.040 69.062 1.00 39.72 507 THR A N 1
ATOM 3790 C CA . THR A 1 507 ? 17.443 -30.117 70.377 1.00 39.72 507 THR A CA 1
ATOM 3791 C C . THR A 1 507 ? 15.954 -29.876 70.221 1.00 39.72 507 THR A C 1
ATOM 3793 O O . THR A 1 507 ? 15.554 -28.861 69.656 1.00 39.72 507 THR A O 1
ATOM 3796 N N . TYR A 1 508 ? 15.134 -30.766 70.768 1.00 40.38 508 TYR A N 1
ATOM 3797 C CA . TYR A 1 508 ? 13.689 -30.565 70.846 1.00 40.38 508 TYR A CA 1
ATOM 3798 C C . TYR A 1 508 ? 13.233 -30.656 72.305 1.00 40.38 508 TYR A C 1
ATOM 3800 O O . TYR A 1 508 ? 13.863 -31.324 73.134 1.00 40.38 508 TYR A O 1
ATOM 3808 N N . THR A 1 509 ? 12.150 -29.949 72.622 1.00 37.62 509 THR A N 1
ATOM 3809 C CA . THR A 1 509 ? 11.609 -29.847 73.980 1.00 37.62 509 THR A CA 1
ATOM 3810 C C . THR A 1 509 ? 10.154 -30.286 73.961 1.00 37.62 509 THR A C 1
ATOM 3812 O O . THR A 1 509 ? 9.327 -29.653 73.311 1.00 37.62 509 THR A O 1
ATOM 3815 N N . VAL A 1 510 ? 9.828 -31.346 74.699 1.00 37.12 510 VAL A N 1
ATOM 3816 C CA . VAL A 1 510 ? 8.443 -31.800 74.896 1.00 37.12 510 VAL A CA 1
ATOM 3817 C C . VAL A 1 510 ? 8.120 -31.670 76.377 1.00 37.12 510 VAL A C 1
ATOM 3819 O O . VAL A 1 510 ? 8.871 -32.152 77.223 1.00 37.12 510 VAL A O 1
ATOM 3822 N N . ASN A 1 511 ? 7.024 -30.979 76.701 1.00 36.97 511 ASN A N 1
ATOM 3823 C CA . ASN A 1 511 ? 6.553 -30.769 78.076 1.00 36.97 511 ASN A CA 1
ATOM 3824 C C . ASN A 1 511 ? 7.641 -30.244 79.042 1.00 36.97 511 ASN A C 1
ATOM 3826 O O . ASN A 1 511 ? 7.726 -30.669 80.191 1.00 36.97 511 ASN A O 1
ATOM 3830 N N . GLY A 1 512 ? 8.494 -29.328 78.568 1.00 43.72 512 GLY A N 1
ATOM 3831 C CA . GLY A 1 512 ? 9.494 -28.639 79.393 1.00 43.72 512 GLY A CA 1
ATOM 3832 C C . GLY A 1 512 ? 10.807 -29.391 79.646 1.00 43.72 512 GLY A C 1
ATOM 3833 O O . GLY A 1 512 ? 11.640 -28.875 80.384 1.00 43.72 512 GLY A O 1
ATOM 3834 N N . THR A 1 513 ? 11.035 -30.561 79.036 1.00 37.28 513 THR A N 1
ATOM 3835 C CA . THR A 1 513 ? 12.329 -31.273 79.114 1.00 37.28 513 THR A CA 1
ATOM 3836 C C . THR A 1 513 ? 13.009 -31.299 77.741 1.00 37.28 513 THR A C 1
ATOM 3838 O O . THR A 1 513 ? 12.405 -31.755 76.769 1.00 37.28 513 THR A O 1
ATOM 3841 N N . SER A 1 514 ? 14.244 -30.788 77.641 1.00 39.84 514 SER A N 1
ATOM 3842 C CA . SER A 1 514 ? 15.006 -30.715 76.381 1.00 39.84 514 SER A CA 1
ATOM 3843 C C . SER A 1 514 ? 15.904 -31.937 76.200 1.00 39.84 514 SER A C 1
ATOM 3845 O O . SER A 1 514 ? 16.690 -32.264 77.089 1.00 39.84 514 SER A O 1
ATOM 3847 N N . THR A 1 515 ? 15.823 -32.581 75.034 1.00 41.38 515 THR A N 1
ATOM 3848 C CA . THR A 1 515 ? 16.636 -33.762 74.693 1.00 41.38 515 THR A CA 1
ATOM 3849 C C . THR A 1 515 ? 17.379 -33.517 73.376 1.00 41.38 515 THR A C 1
ATOM 3851 O O . THR A 1 515 ? 16.805 -32.967 72.435 1.00 41.38 515 THR A O 1
ATOM 3854 N N . VAL A 1 516 ? 18.657 -33.906 73.303 1.00 42.75 516 VAL A N 1
ATOM 3855 C CA . VAL A 1 516 ? 19.472 -33.830 72.076 1.00 42.75 516 VAL A CA 1
ATOM 3856 C C . VAL A 1 516 ? 19.235 -35.101 71.262 1.00 42.75 516 VAL A C 1
ATOM 3858 O O . VAL A 1 516 ? 19.456 -36.194 71.782 1.00 42.75 516 VAL A O 1
ATOM 3861 N N . ILE A 1 517 ? 18.803 -34.973 70.005 1.00 43.06 517 ILE A N 1
ATOM 3862 C CA . ILE A 1 517 ? 18.741 -36.100 69.063 1.00 43.06 517 ILE A CA 1
ATOM 3863 C C . ILE A 1 517 ? 19.724 -35.852 67.920 1.00 43.06 517 ILE A C 1
ATOM 3865 O O . ILE A 1 517 ? 19.749 -34.783 67.308 1.00 43.06 517 ILE A O 1
ATOM 3869 N N . THR A 1 518 ? 20.513 -36.881 67.622 1.00 41.28 518 THR A N 1
ATOM 3870 C CA . THR A 1 518 ? 21.300 -36.993 66.393 1.00 41.28 518 THR A CA 1
ATOM 3871 C C . THR A 1 518 ? 20.522 -37.888 65.434 1.00 41.28 518 THR A C 1
ATOM 3873 O O . THR A 1 518 ? 20.322 -39.062 65.737 1.00 41.28 518 THR A O 1
ATOM 3876 N N . VAL A 1 519 ? 20.050 -37.329 64.317 1.00 44.25 519 VAL A N 1
ATOM 3877 C CA . VAL A 1 519 ? 19.298 -38.075 63.295 1.00 44.25 519 VAL A CA 1
ATOM 3878 C C . VAL A 1 519 ? 20.272 -38.512 62.203 1.00 44.25 519 VAL A C 1
ATOM 3880 O O . VAL A 1 519 ? 20.962 -37.671 61.620 1.00 44.25 519 VAL A O 1
ATOM 3883 N N . ASN A 1 520 ? 20.361 -39.818 61.947 1.00 42.06 520 ASN A N 1
ATOM 3884 C CA . ASN A 1 520 ? 21.243 -40.358 60.915 1.00 42.06 520 ASN A CA 1
ATOM 3885 C C . ASN A 1 520 ? 20.519 -40.409 59.556 1.00 42.06 520 ASN A C 1
ATOM 3887 O O . ASN A 1 520 ? 19.287 -40.447 59.506 1.00 42.06 520 ASN A O 1
ATOM 3891 N N . PRO A 1 521 ? 21.256 -40.426 58.429 1.00 37.75 521 PRO A N 1
ATOM 3892 C CA . PRO A 1 521 ? 20.646 -40.543 57.107 1.00 37.75 521 PRO A CA 1
ATOM 3893 C C . PRO A 1 521 ? 19.784 -41.814 56.997 1.00 37.75 521 PRO A C 1
ATOM 3895 O O . PRO A 1 521 ? 20.308 -42.922 57.101 1.00 37.75 521 PRO A O 1
ATOM 3898 N N . GLY A 1 522 ? 18.474 -41.649 56.775 1.00 39.97 522 GLY A N 1
ATOM 3899 C CA . GLY A 1 522 ? 17.507 -42.748 56.623 1.00 39.97 522 GLY A CA 1
ATOM 3900 C C . GLY A 1 522 ? 16.522 -42.938 57.784 1.00 39.97 522 GLY A C 1
ATOM 3901 O O . GLY A 1 522 ? 15.630 -43.779 57.675 1.00 39.97 522 GLY A O 1
ATOM 3902 N N . ASP A 1 523 ? 16.636 -42.163 58.864 1.00 38.97 523 ASP A N 1
ATOM 3903 C CA . ASP A 1 523 ? 15.670 -42.197 59.967 1.00 38.97 523 ASP A CA 1
ATOM 3904 C C . ASP A 1 523 ? 14.335 -41.522 59.577 1.00 38.97 523 ASP A C 1
ATOM 3906 O O . ASP A 1 523 ? 14.309 -40.509 58.876 1.00 38.97 523 ASP A O 1
ATOM 3910 N N . THR A 1 524 ? 13.211 -42.072 60.051 1.00 39.53 524 THR A N 1
ATOM 3911 C CA . THR A 1 524 ? 11.850 -41.546 59.819 1.00 39.53 524 THR A CA 1
ATOM 3912 C C . THR A 1 524 ? 11.240 -41.049 61.131 1.00 39.53 524 THR A C 1
ATOM 3914 O O . THR A 1 524 ? 11.300 -41.741 62.148 1.00 39.53 524 THR A O 1
ATOM 3917 N N . ILE A 1 525 ? 10.653 -39.845 61.131 1.00 43.47 525 ILE A N 1
ATOM 3918 C CA . ILE A 1 525 ? 10.000 -39.260 62.317 1.00 43.47 525 ILE A CA 1
ATOM 3919 C C . ILE A 1 525 ? 8.474 -39.274 62.105 1.00 43.47 525 ILE A C 1
ATOM 3921 O O . ILE A 1 525 ? 8.011 -38.669 61.139 1.00 43.47 525 ILE A O 1
ATOM 3925 N N . PRO A 1 526 ? 7.677 -39.944 62.962 1.00 37.66 526 PRO A N 1
ATOM 3926 C CA . PRO A 1 526 ? 6.216 -39.976 62.840 1.00 37.66 526 PRO A CA 1
ATOM 3927 C C . PRO A 1 526 ? 5.571 -38.601 63.050 1.00 37.66 526 PRO A C 1
ATOM 3929 O O . PRO A 1 526 ? 6.035 -37.827 63.878 1.00 37.66 526 PRO A O 1
ATOM 3932 N N . ALA A 1 527 ? 4.451 -38.320 62.381 1.00 37.53 527 ALA A N 1
ATOM 3933 C CA . ALA A 1 527 ? 3.664 -37.114 62.631 1.00 37.53 527 ALA A CA 1
ATOM 3934 C C . ALA A 1 527 ? 3.017 -37.156 64.033 1.00 37.53 527 ALA A C 1
ATOM 3936 O O . ALA A 1 527 ? 2.030 -37.853 64.268 1.00 37.53 527 ALA A O 1
ATOM 3937 N N . GLY A 1 528 ? 3.585 -36.411 64.981 1.00 36.41 528 GLY A N 1
ATOM 3938 C CA . GLY A 1 528 ? 2.986 -36.091 66.276 1.00 36.41 528 GLY A CA 1
ATOM 3939 C C . GLY A 1 528 ? 2.871 -34.577 66.452 1.00 36.41 528 GLY A C 1
ATOM 3940 O O . GLY A 1 528 ? 3.506 -33.816 65.728 1.00 36.41 528 GLY A O 1
ATOM 3941 N N . SER A 1 529 ? 2.058 -34.120 67.406 1.00 34.84 529 SER A N 1
ATOM 3942 C CA . SER A 1 529 ? 1.890 -32.692 67.712 1.00 34.84 529 SER A CA 1
ATOM 3943 C C . SER A 1 529 ? 3.183 -32.091 68.280 1.00 34.84 529 SER A C 1
ATOM 3945 O O . SER A 1 529 ? 3.368 -32.014 69.494 1.00 34.84 529 SER A O 1
ATOM 3947 N N . TYR A 1 530 ? 4.101 -31.690 67.403 1.00 40.47 530 TYR A N 1
ATOM 3948 C CA . TYR A 1 530 ? 5.342 -31.018 67.768 1.00 40.47 530 TYR A CA 1
ATOM 3949 C C . TYR A 1 530 ? 5.099 -29.512 67.856 1.00 40.47 530 TYR A C 1
ATOM 3951 O O . TYR A 1 530 ? 4.808 -28.855 66.862 1.00 40.47 530 TYR A O 1
ATOM 3959 N N . SER A 1 531 ? 5.226 -28.946 69.052 1.00 34.41 531 SER A N 1
ATOM 3960 C CA . SER A 1 531 ? 5.237 -27.497 69.252 1.00 34.41 531 SER A CA 1
ATOM 3961 C C . SER A 1 531 ? 6.682 -26.990 69.261 1.00 34.41 531 SER A C 1
ATOM 3963 O O . SER A 1 531 ? 7.442 -27.354 70.156 1.00 34.41 531 SER A O 1
ATOM 3965 N N . ASN A 1 532 ? 7.022 -26.125 68.301 1.00 35.81 532 ASN A N 1
ATOM 3966 C CA . ASN A 1 532 ? 8.274 -25.365 68.170 1.00 35.81 532 ASN A CA 1
ATOM 3967 C C . ASN A 1 532 ? 9.562 -26.193 68.007 1.00 35.81 532 ASN A C 1
ATOM 3969 O O . ASN A 1 532 ? 10.229 -26.561 68.973 1.00 35.81 532 ASN A O 1
ATOM 3973 N N . MET A 1 533 ? 9.975 -26.376 66.753 1.00 35.53 533 MET A N 1
ATOM 3974 C CA . MET A 1 533 ? 11.325 -26.811 66.396 1.00 35.53 533 MET A CA 1
ATOM 3975 C C . MET A 1 533 ? 12.194 -25.562 66.176 1.00 35.53 533 MET A C 1
ATOM 3977 O O . MET A 1 533 ? 11.889 -24.747 65.309 1.00 35.53 533 MET A O 1
ATOM 3981 N N . SER A 1 534 ? 13.249 -25.378 66.972 1.00 34.84 534 SER A N 1
ATOM 3982 C CA . SER A 1 534 ? 14.216 -24.289 66.782 1.00 34.84 534 SER A CA 1
ATOM 3983 C C . SER A 1 534 ? 15.474 -24.855 66.132 1.00 34.84 534 SER A C 1
ATOM 3985 O O . SER A 1 534 ? 16.221 -25.602 66.762 1.00 34.84 534 SER A O 1
ATOM 3987 N N . LEU A 1 535 ? 15.695 -24.510 64.862 1.00 35.16 535 LEU A N 1
ATOM 3988 C CA . LEU A 1 535 ? 17.013 -24.603 64.241 1.00 35.16 535 LEU A CA 1
ATOM 3989 C C . LEU A 1 535 ? 17.765 -23.318 64.590 1.00 35.16 535 LEU A C 1
ATOM 3991 O O . LEU A 1 535 ? 17.174 -22.236 64.575 1.00 35.16 535 LEU A O 1
ATOM 3995 N N . ALA A 1 536 ? 19.048 -23.424 64.931 1.00 31.28 536 ALA A N 1
ATOM 3996 C CA . ALA A 1 536 ? 19.860 -22.264 65.278 1.00 31.28 536 ALA A CA 1
ATOM 3997 C C . ALA A 1 536 ? 19.843 -21.234 64.129 1.00 31.28 536 ALA A C 1
ATOM 3999 O O . ALA A 1 536 ? 20.524 -21.417 63.126 1.00 31.28 536 ALA A O 1
ATOM 4000 N N . GLY A 1 537 ? 19.047 -20.168 64.281 1.00 32.12 537 GLY A N 1
ATOM 4001 C CA . GLY A 1 537 ? 19.053 -18.994 63.404 1.00 32.12 537 GLY A CA 1
ATOM 4002 C C . GLY A 1 537 ? 17.726 -18.564 62.764 1.00 32.12 537 GLY A C 1
ATOM 4003 O O . GLY A 1 537 ? 17.668 -17.429 62.306 1.00 32.12 537 GLY A O 1
ATOM 4004 N N . ALA A 1 538 ? 16.653 -19.368 62.753 1.00 26.59 538 ALA A N 1
ATOM 4005 C CA . ALA A 1 538 ? 15.374 -18.934 62.166 1.00 26.59 538 ALA A CA 1
ATOM 4006 C C . ALA A 1 538 ? 14.148 -19.610 62.805 1.00 26.59 538 ALA A C 1
ATOM 4008 O O . ALA A 1 538 ? 14.097 -20.831 62.948 1.00 26.59 538 ALA A O 1
ATOM 4009 N N . THR A 1 539 ? 13.138 -18.807 63.156 1.00 26.16 539 THR A N 1
ATOM 4010 C CA . THR A 1 539 ? 11.819 -19.276 63.609 1.00 26.16 539 THR A CA 1
ATOM 4011 C C . THR A 1 539 ? 10.869 -19.286 62.414 1.00 26.16 539 THR A C 1
ATOM 4013 O O . THR A 1 539 ? 10.514 -18.222 61.913 1.00 26.16 539 THR A O 1
ATOM 4016 N N . VAL A 1 540 ? 10.439 -20.466 61.961 1.00 28.00 540 VAL A N 1
ATOM 4017 C CA . VAL A 1 540 ? 9.394 -20.610 60.933 1.00 28.00 540 VAL A CA 1
ATOM 4018 C C . VAL A 1 540 ? 8.067 -20.892 61.632 1.00 28.00 540 VAL A C 1
ATOM 4020 O O . VAL A 1 540 ? 7.939 -21.889 62.340 1.00 28.00 540 VAL A O 1
ATOM 4023 N N . ASN A 1 541 ? 7.082 -20.011 61.448 1.00 26.02 541 ASN A N 1
ATOM 4024 C CA . ASN A 1 541 ? 5.709 -20.226 61.904 1.00 26.02 541 ASN A CA 1
ATOM 4025 C C . ASN A 1 541 ? 4.924 -20.883 60.759 1.00 26.02 541 ASN A C 1
ATOM 4027 O O . ASN A 1 541 ? 4.704 -20.246 59.731 1.00 26.02 541 ASN A O 1
ATOM 4031 N N . LEU A 1 542 ? 4.516 -22.143 60.919 1.00 28.27 542 LEU A N 1
ATOM 4032 C CA . LEU A 1 542 ? 3.638 -22.819 59.958 1.00 28.27 542 LEU A CA 1
ATOM 4033 C C . LEU A 1 542 ? 2.167 -22.576 60.344 1.00 28.27 542 LEU A C 1
ATOM 4035 O O . LEU A 1 542 ? 1.822 -22.759 61.515 1.00 28.27 542 LEU A O 1
ATOM 4039 N N . PRO A 1 543 ? 1.288 -22.163 59.410 1.00 27.33 543 PRO A N 1
ATOM 4040 C CA . PRO A 1 543 ? -0.126 -21.973 59.703 1.00 27.33 543 PRO A CA 1
ATOM 4041 C C . PRO A 1 543 ? -0.850 -23.319 59.878 1.00 27.33 543 PRO A C 1
ATOM 4043 O O . PRO A 1 543 ? -0.582 -24.296 59.182 1.00 27.33 543 PRO A O 1
ATOM 4046 N N . ASN A 1 544 ? -1.790 -23.352 60.825 1.00 26.27 544 ASN A N 1
ATOM 4047 C CA . ASN A 1 544 ? -2.643 -24.501 61.125 1.00 26.27 544 ASN A CA 1
ATOM 4048 C C . ASN A 1 544 ? -3.510 -24.886 59.912 1.00 26.27 544 ASN A C 1
ATOM 4050 O O . ASN A 1 544 ? -4.429 -24.149 59.554 1.00 26.27 544 ASN A O 1
ATOM 4054 N N . PHE A 1 545 ? -3.296 -26.072 59.340 1.00 25.97 545 PHE A N 1
ATOM 4055 C CA . PHE A 1 545 ? -4.236 -26.667 58.390 1.00 25.97 545 PHE A CA 1
ATOM 4056 C C . PHE A 1 545 ? -5.492 -27.142 59.134 1.00 25.97 545 PHE A C 1
ATOM 4058 O O . PHE A 1 545 ? -5.457 -28.113 59.888 1.00 25.97 545 PHE A O 1
ATOM 4065 N N . SER A 1 546 ? -6.611 -26.444 58.929 1.00 25.58 546 SER A N 1
ATOM 4066 C CA . SER A 1 546 ? -7.938 -26.935 59.312 1.00 25.58 546 SER A CA 1
ATOM 4067 C C . SER A 1 546 ? -8.504 -27.784 58.173 1.00 25.58 546 SER A C 1
ATOM 4069 O O . SER A 1 546 ? -8.473 -27.395 57.010 1.00 25.58 546 SER A O 1
ATOM 4071 N N . THR A 1 547 ? -8.992 -28.966 58.525 1.00 26.16 547 THR A N 1
ATOM 4072 C CA . THR A 1 547 ? -9.511 -30.019 57.647 1.00 26.16 547 THR A CA 1
ATOM 4073 C C . THR A 1 547 ? -10.773 -29.554 56.904 1.00 26.16 547 THR A C 1
ATOM 4075 O O . THR A 1 547 ? -11.772 -29.234 57.546 1.00 26.16 547 THR A O 1
ATOM 4078 N N . TYR A 1 548 ? -10.771 -29.556 55.566 1.00 23.25 548 TYR A N 1
ATOM 4079 C CA . TYR A 1 548 ? -11.995 -29.426 54.762 1.00 23.25 548 TYR A CA 1
ATOM 4080 C C . TYR A 1 548 ? -12.595 -30.817 54.510 1.00 23.25 548 TYR A C 1
ATOM 4082 O O . TYR A 1 548 ? -11.945 -31.701 53.953 1.00 23.25 548 TYR A O 1
ATOM 4090 N N . ILE A 1 549 ? -13.844 -31.015 54.939 1.00 24.20 549 ILE A N 1
ATOM 4091 C CA . ILE A 1 549 ? -14.642 -32.220 54.684 1.00 24.20 549 ILE A CA 1
ATOM 4092 C C . ILE A 1 549 ? -15.343 -32.049 53.329 1.00 24.20 549 ILE A C 1
ATOM 4094 O O . ILE A 1 549 ? -16.253 -31.232 53.198 1.00 24.20 549 ILE A O 1
ATOM 4098 N N . LEU A 1 550 ? -14.957 -32.846 52.331 1.00 24.30 550 LEU A N 1
ATOM 4099 C CA . LEU A 1 550 ? -15.718 -33.034 51.093 1.00 24.30 550 LEU A CA 1
ATOM 4100 C C . LEU A 1 550 ? -16.921 -33.949 51.378 1.00 24.30 550 LEU A C 1
ATOM 4102 O O . LEU A 1 550 ? -16.754 -35.135 51.658 1.00 24.30 550 LEU A O 1
ATOM 4106 N N . THR A 1 551 ? -18.142 -33.413 51.294 1.00 27.66 551 THR A N 1
ATOM 4107 C CA . THR A 1 551 ? -19.366 -34.223 51.170 1.00 27.66 551 THR A CA 1
ATOM 4108 C C . THR A 1 551 ? -19.967 -33.995 49.790 1.00 27.66 551 THR A C 1
ATOM 4110 O O . THR A 1 551 ? -20.389 -32.895 49.455 1.00 27.66 551 THR A O 1
ATOM 4113 N N . GLY A 1 552 ? -19.984 -35.047 48.976 1.00 25.70 552 GLY A N 1
ATOM 4114 C CA . GLY A 1 552 ? -20.552 -35.025 47.634 1.00 25.70 552 GLY A CA 1
ATOM 4115 C C . GLY A 1 552 ? -20.903 -36.435 47.185 1.00 25.70 552 GLY A C 1
ATOM 4116 O O . GLY A 1 552 ? -20.100 -37.125 46.568 1.00 25.70 552 GLY A O 1
ATOM 4117 N N . THR A 1 553 ? -22.105 -36.885 47.537 1.00 30.47 553 THR A N 1
ATOM 4118 C CA . THR A 1 553 ? -22.753 -38.067 46.958 1.00 30.47 553 THR A CA 1
ATOM 4119 C C . THR A 1 553 ? -23.432 -37.681 45.646 1.00 30.47 553 THR A C 1
ATOM 4121 O O . THR A 1 553 ? -24.324 -36.835 45.661 1.00 30.47 553 THR A O 1
ATOM 4124 N N . GLY A 1 554 ? -23.083 -38.333 44.537 1.00 25.95 554 GLY A N 1
ATOM 4125 C CA . GLY A 1 554 ? -23.802 -38.184 43.269 1.00 25.95 554 GLY A CA 1
ATOM 4126 C C . GLY A 1 554 ? -23.271 -39.119 42.185 1.00 25.95 554 GLY A C 1
ATOM 4127 O O . GLY A 1 554 ? -22.211 -38.882 41.624 1.00 25.95 554 GLY A O 1
ATOM 4128 N N . GLN A 1 555 ? -23.998 -40.208 41.935 1.00 28.91 555 GLN A N 1
ATOM 4129 C CA . GLN A 1 555 ? -23.713 -41.221 40.919 1.00 28.91 555 GLN A CA 1
ATOM 4130 C C . GLN A 1 555 ? -23.840 -40.693 39.478 1.00 28.91 555 GLN A C 1
ATOM 4132 O O . GLN A 1 555 ? -24.833 -40.059 39.150 1.00 28.91 555 GLN A O 1
ATOM 4137 N N . GLY A 1 556 ? -22.905 -41.125 38.623 1.00 26.48 556 GLY A N 1
ATOM 4138 C CA . GLY A 1 556 ? -23.178 -41.863 37.380 1.00 26.48 556 GLY A CA 1
ATOM 4139 C C . GLY A 1 556 ? -23.808 -41.133 36.187 1.00 26.48 556 GLY A C 1
ATOM 4140 O O . GLY A 1 556 ? -24.991 -40.827 36.204 1.00 26.48 556 GLY A O 1
ATOM 4141 N N . ALA A 1 557 ? -23.065 -41.053 35.079 1.00 25.92 557 ALA A N 1
ATOM 4142 C CA . ALA A 1 557 ? -23.361 -41.790 33.839 1.00 25.92 557 ALA A CA 1
ATOM 4143 C C . ALA A 1 557 ? -22.307 -41.471 32.761 1.00 25.92 557 ALA A C 1
ATOM 4145 O O . ALA A 1 557 ? -22.133 -40.327 32.360 1.00 25.92 557 ALA A O 1
ATOM 4146 N N . LEU A 1 558 ? -21.626 -42.515 32.287 1.00 29.45 558 LEU A N 1
ATOM 4147 C CA . LEU A 1 558 ? -20.864 -42.532 31.039 1.00 29.45 558 LEU A CA 1
ATOM 4148 C C . LEU A 1 558 ? -21.837 -42.629 29.855 1.00 29.45 558 LEU A C 1
ATOM 4150 O O . LEU A 1 558 ? -22.685 -43.522 29.863 1.00 29.45 558 LEU A O 1
ATOM 4154 N N . ALA A 1 559 ? -21.653 -41.806 28.822 1.00 28.77 559 ALA A N 1
ATOM 4155 C CA . ALA A 1 559 ? -21.970 -42.151 27.433 1.00 28.77 559 ALA A CA 1
ATOM 4156 C C . ALA A 1 559 ? -21.263 -41.184 26.461 1.00 28.77 559 ALA A C 1
ATOM 4158 O O . ALA A 1 559 ? -21.600 -40.007 26.448 1.00 28.77 559 ALA A O 1
ATOM 4159 N N . ASN A 1 560 ? -20.312 -41.755 25.704 1.00 32.50 560 ASN A N 1
ATOM 4160 C CA . ASN A 1 560 ? -19.663 -41.348 24.441 1.00 32.50 560 ASN A CA 1
ATOM 4161 C C . ASN A 1 560 ? -19.433 -39.874 24.103 1.00 32.50 560 ASN A C 1
ATOM 4163 O O . ASN A 1 560 ? -20.417 -39.163 23.809 1.00 32.50 560 ASN A O 1
#

Mean predicted aligned error: 18.17 Å

Secondary structure (DSSP, 8-state):
-HHHHHHHHHHHHHHHHHHHHHHHHHHTTTSTT---EEEEEEEPPPEEEE--B--BTTB--B--EEE---EEEEEEEE--PPPPP---S-TT-----SS--EEEESSSSSS-EEES---EEE-TT-BEEETTSPEEEE-PPPTTT----TTSPPEE-B--TT--PPP--------------SSB-SS--PPPPB-S-SSB--SSSSS---TTTB--TT--SGGG-EE-TTS-EES-PPBGGG-B-TTSBB--PPTT-EEEEESS-EEPPPEEPPSS-EEEEEEETTEEEEEEE----SSHHHHHHHHHHHHHHHHHHTHHHH--EEEEETTEEEEEE-S-S-SSGGGSSEEEEE-TT--SS---EEE--EEEEEE-SS-----SSTTSPEEESBHHHHHHHHHHIIIII--SSSSSSPPP-TT-EEEE-TTS-EEEE--TT-SSSS-------PBPTTSPBP---------BTTBEE---EEPTT-PEE---EEETTEEE--S-EEEEEETTEEEEEEPPTT------------BTTB-------PPP------------

Sequence (560 aa):
MMRSLWAGVSGLQAHQIAMDVEGNNIANVNTTGFKYSRANFSDLLSQTAKIATAPQGELGGKNSMQIGLGTQISSITKIFKQGSVQTTDKNTDLAIQGDGFFVVSPDGGSTYKYTRNGDFTFDALGNFTDSNGYIIQGWLRDENTNVIDATTPIRNITIPPGLTTPAKDTSYIVVKANLNSGNTITNKSSIYQLDEHHGWVDEDGNGIQNSLEIHNENGLSGADAKFDVNKNMYERGEDFGALFDTTGKSFGLSNGQGAWVSYTEARSAQTAISDSSMKIDFTINGVQISGSNTPSGTTSAEKREENSRYLQNLINQFSSETGVEATIGGGGITLINTNTNGTEEQMKNIKLNVNSVDNTGLISTEVITAFKYTYTPGSTSTASNRSDARQFRTTEDLRHAMQTDARLNTDYTGSGTADKNDGVTVTVNKSGQFVIANPEGDAFNSDDGDIVTATDAAGNPWTMASANLTIDGSFITANGTQDVNGESLLNVTLNGDYLVLAGVTGTYTVNGTSTVITVNPGDTIPAGSYSNMSLAGATVNLPNFSTYILTGTGQGALAN

Nearest PDB structures (foldseek):
  5jxl-assembly1_A-1  TM=5.668E-01  e=3.064E-33  Campylobacter jejuni subsp. jejuni 81116
  5az4-assembly4_D  TM=5.931E-01  e=1.059E-22  Campylobacter jejuni
  7cgo-assembly1_T  TM=8.936E-01  e=6.142E-08  Salmonella enterica subsp. enterica serovar Typhimurium str. LT2
  7bin-assembly1_4  TM=7.422E-01  e=2.084E-08  Salmonella enterica subsp. enterica serovar Typhi
  7cgo-assembly1_DQ  TM=3.807E-01  e=2.129E-07  Salmonella enterica subsp. enterica serovar Typhimurium str. LT2

Solvent-accessible surface area (backbone atoms only — not comparable to full-atom values): 34227 Å² total; per-residue (Å²): 116,72,66,61,50,51,23,48,51,32,43,51,54,36,50,49,56,41,48,53,45,50,49,52,40,62,76,42,69,84,47,74,60,67,60,52,57,46,70,37,79,37,77,40,79,58,49,74,78,40,79,59,43,76,60,59,86,100,41,76,55,45,78,57,42,66,44,73,51,31,39,42,69,70,48,76,47,72,48,89,73,87,77,89,86,78,90,74,96,51,91,57,54,50,75,85,86,73,92,80,66,48,47,29,13,82,68,77,63,81,46,83,44,77,38,62,56,31,63,40,47,70,49,100,76,15,36,34,19,38,90,86,67,26,32,32,50,37,72,66,66,38,89,86,80,70,45,67,58,82,87,56,83,69,33,63,40,65,57,58,82,85,78,79,84,80,90,74,82,84,90,76,84,89,86,88,83,85,81,87,86,65,66,61,48,88,83,81,78,62,52,45,24,35,64,72,60,82,53,41,50,77,85,85,72,79,86,68,92,52,92,85,28,61,40,39,35,76,42,87,51,82,86,34,60,43,62,50,99,85,66,47,68,34,47,41,34,48,50,49,65,78,36,57,50,98,84,24,40,42,68,68,61,50,77,70,42,67,51,76,50,62,84,50,58,18,38,46,60,73,32,57,45,37,58,58,71,31,37,44,36,31,27,44,39,80,46,79,46,71,53,70,50,70,58,86,49,92,46,64,68,49,11,21,53,52,42,46,53,53,52,28,54,57,46,44,71,42,23,91,62,25,35,35,38,49,45,80,54,101,80,24,43,29,45,37,14,72,52,79,52,78,91,56,72,30,16,42,30,42,41,37,47,61,42,93,77,34,51,45,55,76,72,63,41,44,21,42,20,53,44,44,40,25,35,31,91,61,88,65,56,84,58,89,48,82,88,44,60,36,43,19,39,28,52,47,47,44,36,52,52,51,29,48,38,58,18,57,46,24,17,83,80,18,77,46,51,56,40,72,25,73,54,45,40,29,30,26,39,85,78,43,43,83,43,77,47,70,66,91,86,50,76,74,80,70,91,86,67,87,82,79,71,64,51,51,102,84,71,51,74,66,83,81,78,87,66,83,77,64,84,61,101,73,49,55,60,64,73,83,53,59,51,104,83,72,51,81,54,78,74,58,49,58,47,93,86,40,66,55,68,81,67,55,76,46,59,46,52,63,97,88,48,77,48,82,45,78,48,55,80,86,62,81,60,80,87,64,96,78,69,75,79,63,55,98,87,58,86,81,85,78,83,84,84,77,87,83,83,88,83,81,89,80,84,86,83,91,79,136

pLDDT: mean 78.92, std 23.33, range [23.25, 97.19]

Foldseek 3Di:
DVQVVQQVVQQVVQVVVQVVQVVVCVVCVPPAQDWGKGWDKDWDDWDWPADWACADDPGHTDHTDTHTRHMHTPDIDTDDDDDDDDDDPDPQFDADDDDDFWWWAPPWPPDTDTTRGRCWDADQQQWIADPVRTGTWAWDQDPPVRDTDRVDGTTTDGDGPPDDDDDDDDPDDDDDDDDDPDQFDDDDAFDAWAWQDAQFDDPPPPLDDDPVGGAHQDDPDPVNWDADPVRDTHSHWDFLCPDADPRRGRPNADFFDWDKDFPFKQKADWFAWFLAKWWAFKDKLNRTQTDIDGAPDPDSLSSLVVLLVVVQVSVVVCCLQQQWHWDDDDNTIMIIHRLPDDDDSSNAWTQMGGDPRGRGRDDGATAHRMAIETEHCDDFDDDPALHDHGYDGTPSSVQNVVLCCSAFRHDPPNPRGTDGQNQWGWIADSRNDTDTDRDPPRPDDDDSPPDDFDADPVGHTDDDDDFDFDDDDFWTWTDDDADPVGDGDDTWIDGPQWTFGAWDWFWADDPHDIDIDTDHHPDTDHDDPGDDGDDPPDGDDDDDDDDDDDDDDDDDDDDD

Radius of gyration: 58.73 Å; Cα contacts (8 Å, |Δi|>4): 951; chains: 1; bounding box: 109×102×179 Å